Protein 6B8S (pdb70)

Structure (mmCIF, N/CA/C/O backbone):
data_6B8S
#
_entry.id   6B8S
#
_cell.length_a   49.440
_cell.length_b   69.080
_cell.length_c   100.100
_cell.angle_alpha   90.000
_cell.angle_beta   98.060
_cell.angle_gamma   90.000
#
_symmetry.space_group_name_H-M   'P 1 21 1'
#
loop_
_entity.id
_entity.type
_entity.pdbx_description
1 polymer 'Dihydroorotate dehydrogenase (quinone)'
2 non-polymer 'FLAVIN MONONUCLEOTIDE'
3 non-polymer 'TRIETHYLENE GLYCOL'
4 water water
#
loop_
_atom_site.group_PDB
_atom_site.id
_atom_site.type_symbol
_atom_site.label_atom_id
_atom_site.label_alt_id
_atom_site.label_comp_id
_atom_site.label_asym_id
_atom_site.label_entity_id
_atom_site.label_seq_id
_atom_site.pdbx_PDB_ins_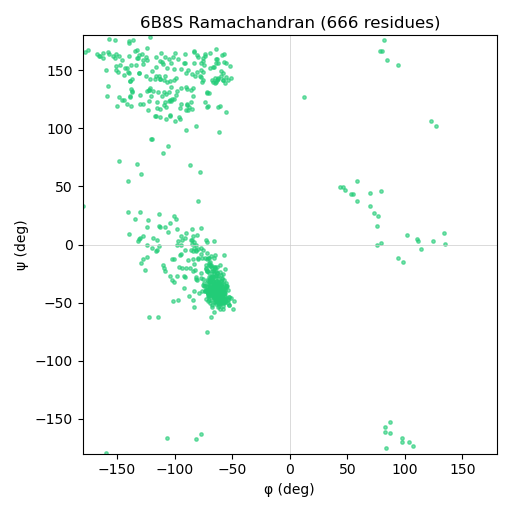code
_atom_site.Cartn_x
_atom_site.Cartn_y
_atom_site.Cartn_z
_atom_site.occupancy
_atom_site.B_iso_or_equiv
_atom_site.auth_seq_id
_atom_site.auth_comp_id
_atom_site.auth_asym_id
_atom_site.auth_atom_id
_atom_site.pdbx_PDB_model_num
ATOM 1 N N . LEU A 1 10 ? 0.701 -13.455 33.309 1.00 73.18 2 LEU A N 1
ATOM 2 C CA . LEU A 1 10 ? 1.662 -12.366 33.208 1.00 67.69 2 LEU A CA 1
ATOM 3 C C . LEU A 1 10 ? 2.696 -12.634 32.113 1.00 59.60 2 LEU A C 1
ATOM 4 O O . LEU A 1 10 ? 3.263 -13.726 31.986 1.00 50.33 2 LEU A O 1
ATOM 9 N N . TYR A 1 11 ? 2.921 -11.611 31.306 1.00 50.56 3 TYR A N 1
ATOM 10 C CA . TYR A 1 11 ? 3.965 -11.702 30.298 1.00 53.84 3 TYR A CA 1
ATOM 11 C C . TYR A 1 11 ? 5.335 -12.071 30.868 1.00 53.73 3 TYR A C 1
ATOM 12 O O . TYR A 1 11 ? 6.056 -12.823 30.193 1.00 47.32 3 TYR A O 1
ATOM 21 N N . PRO A 1 12 ? 5.748 -11.627 32.069 1.00 58.13 4 PRO A N 1
ATOM 22 C CA . PRO A 1 12 ? 7.066 -12.048 32.567 1.00 57.51 4 PRO A CA 1
ATOM 23 C C . PRO A 1 12 ? 7.247 -13.549 32.610 1.00 53.59 4 PRO A C 1
ATOM 24 O O . PRO A 1 12 ? 8.364 -14.028 32.389 1.00 56.90 4 PRO A O 1
ATOM 28 N N . LEU A 1 13 ? 6.182 -14.309 32.880 1.00 53.82 5 LEU A N 1
ATOM 29 C CA . LEU A 1 13 ? 6.289 -15.765 32.864 1.00 46.69 5 LEU A CA 1
ATOM 30 C C . LEU A 1 13 ? 6.389 -16.287 31.443 1.00 40.38 5 LEU A C 1
ATOM 31 O O . LEU A 1 13 ? 7.107 -17.257 31.179 1.00 49.62 5 LEU A O 1
ATOM 33 N N . VAL A 1 14 ? 5.685 -15.651 30.513 1.00 39.40 6 VAL A N 1
ATOM 34 C CA . VAL A 1 14 ? 5.793 -16.034 29.111 1.00 40.48 6 VAL A CA 1
ATOM 35 C C . VAL A 1 14 ? 7.196 -15.738 28.593 1.00 40.78 6 VAL A C 1
ATOM 36 O O . VAL A 1 14 ? 7.788 -16.552 27.870 1.00 40.73 6 VAL A O 1
ATOM 40 N N . LYS A 1 15 ? 7.755 -14.584 28.974 1.00 37.65 7 LYS A N 1
ATOM 41 C CA . LYS A 1 15 ? 9.119 -14.240 28.564 1.00 44.90 7 LYS A CA 1
ATOM 42 C C . LYS A 1 15 ? 10.137 -15.217 29.134 1.00 40.81 7 LYS A C 1
ATOM 43 O O . LYS A 1 15 ? 11.088 -15.597 28.446 1.00 50.54 7 LYS A O 1
ATOM 49 N N . LYS A 1 16 ? 9.970 -15.622 30.394 1.00 41.04 8 LYS A N 1
ATOM 50 C CA . LYS A 1 16 ? 10.944 -16.546 30.970 1.00 43.23 8 LYS A CA 1
ATOM 51 C C . LYS A 1 16 ? 10.942 -17.870 30.221 1.00 45.80 8 LYS A C 1
ATOM 52 O O . LYS A 1 16 ? 12.005 -18.435 29.941 1.00 42.15 8 LYS A O 1
ATOM 58 N N . TYR A 1 17 ? 9.756 -18.356 29.845 1.00 39.23 9 TYR A N 1
ATOM 59 C CA . TYR A 1 17 ? 9.679 -19.556 29.020 1.00 39.55 9 TYR A CA 1
ATOM 60 C C . TYR A 1 17 ? 10.278 -19.315 27.638 1.00 38.86 9 TYR A C 1
ATOM 61 O O . TYR A 1 17 ? 11.218 -20.003 27.220 1.00 44.95 9 TYR A O 1
ATOM 70 N N . LEU A 1 18 ? 9.746 -18.332 26.917 1.00 36.80 10 LEU A N 1
ATOM 71 C CA . LEU A 1 18 ? 10.214 -18.057 25.560 1.00 43.18 10 LEU A CA 1
ATOM 72 C C . LEU A 1 18 ? 11.720 -17.786 25.512 1.00 43.47 10 LEU A C 1
ATOM 73 O O . LEU A 1 18 ? 12.424 -18.315 24.641 1.00 44.18 10 LEU A O 1
ATOM 78 N N . PHE A 1 19 ? 12.236 -16.976 26.443 1.00 41.34 11 PHE A N 1
ATOM 79 C CA . PHE A 1 19 ? 13.657 -16.630 26.406 1.00 46.36 11 PHE A CA 1
ATOM 80 C C . PHE A 1 19 ? 14.557 -17.815 26.731 1.00 47.01 11 PHE A C 1
ATOM 81 O O . PHE A 1 19 ? 15.761 -17.745 26.465 1.00 51.72 11 PHE A O 1
ATOM 89 N N . SER A 1 20 ? 14.017 -18.896 27.300 1.00 46.73 12 SER A N 1
ATOM 90 C CA . SER A 1 20 ? 14.827 -20.094 27.486 1.00 50.09 12 SER A CA 1
ATOM 91 C C . SER A 1 20 ? 14.939 -20.915 26.203 1.00 53.49 12 SER A C 1
ATOM 92 O O . SER A 1 20 ? 15.782 -21.820 26.126 1.00 49.95 12 SER A O 1
ATOM 95 N N . LEU A 1 21 ? 14.136 -20.589 25.191 1.00 43.55 13 LEU A N 1
ATOM 96 C CA . LEU A 1 21 ? 14.117 -21.268 23.906 1.00 49.33 13 LEU A CA 1
ATOM 97 C C . LEU A 1 21 ? 14.969 -20.510 22.900 1.00 43.66 13 LEU A C 1
ATOM 98 O O . LEU A 1 21 ? 15.245 -19.324 23.062 1.00 47.09 13 LEU A O 1
ATOM 103 N N . ASP A 1 22 ? 15.370 -21.211 21.844 1.00 47.66 14 ASP A N 1
ATOM 104 C CA . ASP A 1 22 ? 15.930 -20.546 20.674 1.00 44.60 14 ASP A CA 1
ATOM 105 C C . ASP A 1 22 ? 14.963 -19.470 20.180 1.00 47.76 14 ASP A C 1
ATOM 106 O O . ASP A 1 22 ? 13.745 -19.665 20.191 1.00 46.83 14 ASP A O 1
ATOM 111 N N . ALA A 1 23 ? 15.510 -18.327 19.741 1.00 43.53 15 ALA A N 1
ATOM 112 C CA . ALA A 1 23 ? 14.670 -17.149 19.531 1.00 41.71 15 ALA A CA 1
ATOM 113 C C . ALA A 1 23 ? 13.703 -17.341 18.371 1.00 46.33 15 ALA A C 1
ATOM 114 O O . ALA A 1 23 ? 12.551 -16.879 18.431 1.00 44.98 15 ALA A O 1
ATOM 116 N N . GLU A 1 24 ? 14.139 -18.026 17.314 1.00 48.33 16 GLU A N 1
ATOM 117 C CA . GLU A 1 24 ? 13.240 -18.253 16.187 1.00 54.07 16 GLU A CA 1
ATOM 118 C C . GLU A 1 24 ? 12.178 -19.298 16.529 1.00 51.15 16 GLU A C 1
ATOM 119 O O . GLU A 1 24 ? 11.012 -19.147 16.145 1.00 50.04 16 GLU A O 1
ATOM 125 N N . ASP A 1 25 ? 12.570 -20.362 17.243 1.00 48.06 17 ASP A N 1
ATOM 126 C CA . ASP A 1 25 ? 11.610 -21.324 17.786 1.00 45.44 17 ASP A CA 1
ATOM 127 C C . ASP A 1 25 ? 10.523 -20.633 18.603 1.00 49.13 17 ASP A C 1
ATOM 128 O O . ASP A 1 25 ? 9.335 -20.963 18.486 1.00 51.05 17 ASP A O 1
ATOM 133 N N . ALA A 1 26 ? 10.927 -19.697 19.472 1.00 45.70 18 ALA A N 1
ATOM 134 C CA . ALA A 1 26 ? 9.955 -18.950 20.270 1.00 46.25 18 ALA A CA 1
ATOM 135 C C . ALA A 1 26 ? 9.018 -18.150 19.381 1.00 42.25 18 ALA A C 1
ATOM 136 O O . ALA A 1 26 ? 7.802 -18.137 19.605 1.00 46.30 18 ALA A O 1
ATOM 138 N N . HIS A 1 27 ? 9.575 -17.472 18.365 1.00 43.06 19 HIS A N 1
ATOM 139 C CA . HIS A 1 27 ? 8.773 -16.680 17.435 1.00 37.65 19 HIS A CA 1
ATOM 140 C C . HIS A 1 27 ? 7.752 -17.545 16.711 1.00 43.11 19 HIS A C 1
ATOM 141 O O . HIS A 1 27 ? 6.615 -17.116 16.490 1.00 42.53 19 HIS A O 1
ATOM 148 N N . GLU A 1 28 ? 8.144 -18.763 16.323 1.00 41.97 20 GLU A N 1
ATOM 149 C CA . GLU A 1 28 ? 7.219 -19.643 15.614 1.00 47.65 20 GLU A CA 1
ATOM 150 C C . GLU A 1 28 ? 6.116 -20.159 16.535 1.00 48.86 20 GLU A C 1
ATOM 151 O O . GLU A 1 28 ? 4.982 -20.360 16.088 1.00 50.67 20 GLU A O 1
ATOM 153 N N . LYS A 1 29 ? 6.423 -20.382 17.816 1.00 45.65 21 LYS A N 1
ATOM 154 C CA . LYS A 1 29 ? 5.369 -20.742 18.752 1.00 45.76 21 LYS A CA 1
ATOM 155 C C . LYS A 1 29 ? 4.395 -19.586 18.928 1.00 41.34 21 LYS A C 1
ATOM 156 O O . LYS A 1 29 ? 3.195 -19.806 19.114 1.00 41.35 21 LYS A O 1
ATOM 162 N N . VAL A 1 30 ? 4.890 -18.352 18.860 1.00 36.63 22 VAL A N 1
ATOM 163 C CA . VAL A 1 30 ? 4.007 -17.202 18.991 1.00 41.07 22 VAL A CA 1
ATOM 164 C C . VAL A 1 30 ? 3.179 -17.019 17.721 1.00 38.50 22 VAL A C 1
ATOM 165 O O . VAL A 1 30 ? 1.981 -16.722 17.779 1.00 42.44 22 VAL A O 1
ATOM 169 N N . CYS A 1 31 ? 3.792 -17.227 16.564 1.00 39.10 23 CYS A N 1
ATOM 170 C CA . CYS A 1 31 ? 3.058 -17.103 15.311 1.00 42.75 23 CYS A CA 1
ATOM 171 C C . CYS A 1 31 ? 1.938 -18.129 15.237 1.00 41.11 23 CYS A C 1
ATOM 172 O O . CYS A 1 31 ? 0.832 -17.817 14.782 1.00 49.31 23 CYS A O 1
ATOM 175 N N . LYS A 1 32 ? 2.211 -19.355 15.685 1.00 43.18 24 LYS A N 1
ATOM 176 C CA . LYS A 1 32 ? 1.203 -20.408 15.676 1.00 47.63 24 LYS A CA 1
ATOM 177 C C . LYS A 1 32 ? -0.012 -20.001 16.504 1.00 46.58 24 LYS A C 1
ATOM 178 O O . LYS A 1 32 ? -1.156 -20.149 16.059 1.00 51.69 24 LYS A O 1
ATOM 184 N N . ILE A 1 33 ? 0.219 -19.454 17.701 1.00 44.90 25 ILE A N 1
ATOM 185 C CA . ILE A 1 33 ? -0.888 -18.993 18.538 1.00 50.11 25 ILE A CA 1
ATOM 186 C C . ILE A 1 33 ? -1.602 -17.804 17.901 1.00 50.95 25 ILE A C 1
ATOM 187 O O . ILE A 1 33 ? -2.836 -17.699 17.964 1.00 47.09 25 ILE A O 1
ATOM 192 N N . LEU A 1 34 ? -0.845 -16.891 17.279 1.00 46.30 26 LEU A N 1
ATOM 193 C CA . LEU A 1 34 ? -1.474 -15.735 16.646 1.00 41.97 26 LEU A CA 1
ATOM 194 C C . LEU A 1 34 ? -2.307 -16.152 15.442 1.00 39.95 26 LEU A C 1
ATOM 195 O O . LEU A 1 34 ? -3.393 -15.607 15.222 1.00 42.91 26 LEU A O 1
ATOM 200 N N . ARG A 1 35 ? -1.818 -17.106 14.643 1.00 37.83 27 ARG A N 1
ATOM 201 C CA . ARG A 1 35 ? -2.622 -17.599 13.531 1.00 41.42 27 ARG A CA 1
ATOM 202 C C . ARG A 1 35 ? -3.902 -18.261 14.037 1.00 41.71 27 ARG A C 1
ATOM 203 O O . ARG A 1 35 ? -4.976 -18.076 13.460 1.00 41.71 27 ARG A O 1
ATOM 211 N N . THR A 1 36 ? -3.810 -19.015 15.132 1.00 42.19 28 THR A N 1
ATOM 212 C CA . THR A 1 36 ? -4.993 -19.672 15.656 1.00 48.51 28 THR A CA 1
ATOM 213 C C . THR A 1 36 ? -5.996 -18.651 16.169 1.00 51.14 28 THR A C 1
ATOM 214 O O . THR A 1 36 ? -7.193 -18.763 15.884 1.00 61.03 28 THR A O 1
ATOM 218 N N . LEU A 1 37 ? -5.527 -17.629 16.898 1.00 43.81 29 LEU A N 1
ATOM 219 C CA . LEU A 1 37 ? -6.438 -16.600 17.397 1.00 43.18 29 LEU A CA 1
ATOM 220 C C . LEU A 1 37 ? -7.082 -15.822 16.256 1.00 49.62 29 LEU A C 1
ATOM 221 O O . LEU A 1 37 ? -8.222 -15.360 16.387 1.00 50.12 29 LEU A O 1
ATOM 226 N N . SER A 1 38 ? -6.367 -15.660 15.135 1.00 45.51 30 SER A N 1
ATOM 227 C CA . SER A 1 38 ? -6.917 -14.927 14.005 1.00 50.93 30 SER A CA 1
ATOM 228 C C . SER A 1 38 ? -8.136 -15.621 13.403 1.00 58.10 30 SER A C 1
ATOM 229 O O . SER A 1 38 ? -8.947 -14.958 12.750 1.00 57.12 30 SER A O 1
ATOM 232 N N . LYS A 1 39 ? -8.282 -16.937 13.597 1.00 54.27 31 LYS A N 1
ATOM 233 C CA . LYS A 1 39 ? -9.465 -17.624 13.090 1.00 59.19 31 LYS A CA 1
ATOM 234 C C . LYS A 1 39 ? -10.741 -17.153 13.783 1.00 63.72 31 LYS A C 1
ATOM 235 O O . LYS A 1 39 ? -11.821 -17.265 13.199 1.00 65.29 31 LYS A O 1
ATOM 241 N N . SER A 1 40 ? -10.639 -16.601 14.999 1.00 59.00 32 SER A N 1
ATOM 242 C CA . SER A 1 40 ? -11.795 -16.227 15.811 1.00 52.51 32 SER A CA 1
ATOM 243 C C . SER A 1 40 ? -11.878 -14.711 15.973 1.00 55.99 32 SER A C 1
ATOM 244 O O . SER A 1 40 ? -11.078 -14.112 16.701 1.00 56.48 32 SER A O 1
ATOM 247 N N . SER A 1 41 ? -12.873 -14.098 15.324 1.00 55.93 33 SER A N 1
ATOM 248 C CA . SER A 1 41 ? -13.086 -12.661 15.467 1.00 55.42 33 SER A CA 1
ATOM 249 C C . SER A 1 41 ? -13.552 -12.298 16.865 1.00 50.93 33 SER A C 1
ATOM 250 O O . SER A 1 41 ? -13.309 -11.180 17.329 1.00 59.04 33 SER A O 1
ATOM 253 N N . PHE A 1 42 ? -14.232 -13.213 17.545 1.00 48.42 34 PHE A N 1
ATOM 254 C CA . PHE A 1 42 ? -14.626 -12.945 18.918 1.00 50.30 34 PHE A CA 1
ATOM 255 C C . PHE A 1 42 ? -13.409 -12.841 19.829 1.00 54.14 34 PHE A C 1
ATOM 256 O O . PHE A 1 42 ? -13.294 -11.902 20.626 1.00 55.76 34 PHE A O 1
ATOM 264 N N . LEU A 1 43 ? -12.509 -13.824 19.751 1.00 53.75 35 LEU A N 1
ATOM 265 C CA . LEU A 1 43 ? -11.318 -13.795 20.593 1.00 50.86 35 LEU A CA 1
ATOM 266 C C . LEU A 1 43 ? -10.444 -12.599 20.266 1.00 46.81 35 LEU A C 1
ATOM 267 O O . LEU A 1 43 ? -9.817 -12.027 21.162 1.00 52.60 35 LEU A O 1
ATOM 272 N N . CYS A 1 44 ? -10.422 -12.180 19.004 1.00 47.19 36 CYS A N 1
ATOM 273 C CA . CYS A 1 44 ? -9.687 -10.970 18.657 1.00 50.25 36 CYS A CA 1
ATOM 274 C C . CYS A 1 44 ? -10.362 -9.740 19.239 1.00 48.45 36 CYS A C 1
ATOM 275 O O . CYS A 1 44 ? -9.686 -8.844 19.755 1.00 44.81 36 CYS A O 1
ATOM 278 N N . SER A 1 45 ? -11.698 -9.684 19.194 1.00 48.20 37 SER A N 1
ATOM 279 C CA . SER A 1 45 ? -12.376 -8.558 19.824 1.00 51.51 37 SER A CA 1
ATOM 280 C C . SER A 1 45 ? -12.204 -8.600 21.332 1.00 55.71 37 SER A C 1
ATOM 281 O O . SER A 1 45 ? -12.218 -7.557 21.993 1.00 61.47 37 SER A O 1
ATOM 284 N N . LEU A 1 46 ? -12.029 -9.794 21.886 1.00 57.51 38 LEU A N 1
ATOM 285 C CA . LEU A 1 46 ? -11.759 -9.921 23.308 1.00 53.93 38 LEU A CA 1
ATOM 286 C C . LEU A 1 46 ? -10.364 -9.412 23.642 1.00 57.88 38 LEU A C 1
ATOM 287 O O . LEU A 1 46 ? -10.166 -8.705 24.640 1.00 60.95 38 LEU A O 1
ATOM 292 N N . ILE A 1 47 ? -9.381 -9.791 22.833 1.00 50.20 39 ILE A N 1
ATOM 293 C CA . ILE A 1 47 ? -8.019 -9.320 23.044 1.00 47.70 39 ILE A CA 1
ATOM 294 C C . ILE A 1 47 ? -7.981 -7.804 22.982 1.00 46.17 39 ILE A C 1
ATOM 295 O O . ILE A 1 47 ? -7.343 -7.151 23.814 1.00 50.44 39 ILE A O 1
ATOM 300 N N . HIS A 1 48 ? -8.723 -7.223 22.036 1.00 46.85 40 HIS A N 1
ATOM 301 C CA . HIS A 1 48 ? -8.695 -5.783 21.839 1.00 50.30 40 HIS A CA 1
ATOM 302 C C . HIS A 1 48 ? -9.301 -5.039 23.010 1.00 58.45 40 HIS A C 1
ATOM 303 O O . HIS A 1 48 ? -8.874 -3.919 23.300 1.00 61.70 40 HIS A O 1
ATOM 310 N N . SER A 1 49 ? -10.280 -5.637 23.695 1.00 62.88 41 SER A N 1
ATOM 311 C CA . SER A 1 49 ? -10.884 -4.976 24.844 1.00 67.53 41 SER A CA 1
ATOM 312 C C . SER A 1 49 ? -9.946 -4.932 26.044 1.00 62.49 41 SER A C 1
ATOM 313 O O . SER A 1 49 ? -10.116 -4.079 26.918 1.00 66.17 41 SER A O 1
ATOM 316 N N . GLN A 1 50 ? -8.970 -5.828 26.117 1.00 61.23 42 GLN A N 1
ATOM 317 C CA . GLN A 1 50 ? -8.017 -5.754 27.215 1.00 63.51 42 GLN A CA 1
ATOM 318 C C . GLN A 1 50 ? -6.795 -4.915 26.855 1.00 61.45 42 GLN A C 1
ATOM 319 O O . GLN A 1 50 ? -6.285 -4.171 27.701 1.00 63.25 42 GLN A O 1
ATOM 321 N N . TRP A 1 51 ? -6.325 -4.998 25.608 1.00 50.09 43 TRP A N 1
ATOM 322 C CA . TRP A 1 51 ? -5.058 -4.392 25.232 1.00 47.74 43 TRP A CA 1
ATOM 323 C C . TRP A 1 51 ? -5.180 -3.273 24.205 1.00 49.68 43 TRP A C 1
ATOM 324 O O . TRP A 1 51 ? -4.165 -2.632 23.896 1.00 47.41 43 TRP A O 1
ATOM 335 N N . GLY A 1 52 ? -6.373 -3.022 23.663 1.00 47.99 44 GLY A N 1
ATOM 336 C CA . GLY A 1 52 ? -6.541 -1.911 22.747 1.00 49.18 44 GLY A CA 1
ATOM 337 C C . GLY A 1 52 ? -6.567 -0.569 23.460 1.00 51.32 44 GLY A C 1
ATOM 338 O O . GLY A 1 52 ? -6.833 -0.464 24.652 1.00 55.27 44 GLY A O 1
ATOM 339 N N . TYR A 1 53 ? -6.262 0.483 22.711 1.00 55.82 45 TYR A N 1
ATOM 340 C CA . TYR A 1 53 ? -6.376 1.839 23.233 1.00 53.90 45 TYR A CA 1
ATOM 341 C C . TYR A 1 53 ? -6.695 2.775 22.079 1.00 57.54 45 TYR A C 1
ATOM 342 O O . TYR A 1 53 ? -5.921 2.870 21.118 1.00 49.36 45 TYR A O 1
ATOM 351 N N . LYS A 1 54 ? -7.843 3.441 22.170 1.00 60.88 46 LYS A N 1
ATOM 352 C CA . LYS A 1 54 ? -8.301 4.394 21.167 1.00 57.56 46 LYS A CA 1
ATOM 353 C C . LYS A 1 54 ? -8.335 5.796 21.768 1.00 58.70 46 LYS A C 1
ATOM 354 O O . LYS A 1 54 ? -8.869 5.996 22.866 1.00 55.88 46 LYS A O 1
ATOM 356 N N . ASN A 1 55 ? -7.763 6.765 21.050 1.00 56.54 47 ASN A N 1
ATOM 357 C CA . ASN A 1 55 ? -7.947 8.155 21.447 1.00 65.30 47 ASN A CA 1
ATOM 358 C C . ASN A 1 55 ? -7.937 9.072 20.227 1.00 69.29 47 ASN A C 1
ATOM 359 O O . ASN A 1 55 ? -6.983 9.022 19.437 1.00 52.72 47 ASN A O 1
ATOM 364 N N . PRO A 1 56 ? -8.959 9.915 20.049 1.00 74.80 48 PRO A N 1
ATOM 365 C CA . PRO A 1 56 ? -8.998 10.771 18.848 1.00 75.90 48 PRO A CA 1
ATOM 366 C C . PRO A 1 56 ? -7.811 11.715 18.723 1.00 72.00 48 PRO A C 1
ATOM 367 O O . PRO A 1 56 ? -7.552 12.219 17.625 1.00 67.94 48 PRO A O 1
ATOM 371 N N . LYS A 1 57 ? -7.067 11.957 19.802 1.00 74.98 49 LYS A N 1
ATOM 372 C CA . LYS A 1 57 ? -5.870 12.782 19.699 1.00 77.63 49 LYS A CA 1
ATOM 373 C C . LYS A 1 57 ? -4.753 12.085 18.933 1.00 63.05 49 LYS A C 1
ATOM 374 O O . LYS A 1 57 ? -3.825 12.757 18.469 1.00 61.43 49 LYS A O 1
ATOM 376 N N . LEU A 1 58 ? -4.828 10.762 18.783 1.00 58.25 50 LEU A N 1
ATOM 377 C CA . LEU A 1 58 ? -3.829 9.972 18.073 1.00 56.76 50 LEU A CA 1
ATOM 378 C C . LEU A 1 58 ? -4.193 9.722 16.617 1.00 56.69 50 LEU A C 1
ATOM 379 O O . LEU A 1 58 ? -3.362 9.186 15.869 1.00 50.95 50 LEU A O 1
ATOM 384 N N . GLU A 1 59 ? -5.411 10.074 16.209 1.00 55.77 51 GLU A N 1
ATOM 385 C CA . GLU A 1 59 ? -5.875 9.791 14.859 1.00 56.81 51 GLU A CA 1
ATOM 386 C C . GLU A 1 59 ? -5.237 10.746 13.862 1.00 53.41 51 GLU A C 1
ATOM 387 O O . GLU A 1 59 ? -5.078 11.938 14.132 1.00 54.99 51 GLU A O 1
ATOM 393 N N . ASN A 1 60 ? -4.888 10.221 12.694 1.00 55.83 52 ASN A N 1
ATOM 394 C CA . ASN A 1 60 ? -4.432 11.075 11.609 1.00 60.15 52 ASN A CA 1
ATOM 395 C C . ASN A 1 60 ? -4.863 10.472 10.276 1.00 58.72 52 ASN A C 1
ATOM 396 O O . ASN A 1 60 ? -5.068 9.267 10.157 1.00 58.20 52 ASN A O 1
ATOM 401 N N . GLU A 1 61 ? -5.008 11.326 9.273 1.00 61.65 53 GLU A N 1
ATOM 402 C CA . GLU A 1 61 ? -5.258 10.882 7.907 1.00 61.31 53 GLU A CA 1
ATOM 403 C C . GLU A 1 61 ? -4.034 11.241 7.076 1.00 57.19 53 GLU A C 1
ATOM 404 O O . GLU A 1 61 ? -3.713 12.422 6.924 1.00 51.54 53 GLU A O 1
ATOM 406 N N . ILE A 1 62 ? -3.356 10.226 6.544 1.00 54.05 54 ILE A N 1
ATOM 407 C CA . ILE A 1 62 ? -2.084 10.404 5.855 1.00 57.17 54 ILE A CA 1
ATOM 408 C C . ILE A 1 62 ? -2.159 9.699 4.508 1.00 56.04 54 ILE A C 1
ATOM 409 O O . ILE A 1 62 ? -2.528 8.521 4.442 1.00 50.98 54 ILE A O 1
ATOM 414 N N . LEU A 1 63 ? -1.814 10.418 3.440 1.00 56.69 55 LEU A N 1
ATOM 415 C CA . LEU A 1 63 ? -1.821 9.859 2.089 1.00 60.30 55 LEU A CA 1
ATOM 416 C C . LEU A 1 63 ? -3.124 9.106 1.811 1.00 58.97 55 LEU A C 1
ATOM 417 O O . LEU A 1 63 ? -3.131 7.970 1.334 1.00 53.55 55 LEU A O 1
ATOM 422 N N . GLY A 1 64 ? -4.238 9.746 2.150 1.00 57.66 56 GLY A N 1
ATOM 423 C CA . GLY A 1 64 ? -5.545 9.168 1.937 1.00 54.87 56 GLY A CA 1
ATOM 424 C C . GLY A 1 64 ? -5.949 8.087 2.912 1.00 54.14 56 GLY A C 1
ATOM 425 O O . GLY A 1 64 ? -7.060 7.560 2.788 1.00 60.58 56 GLY A O 1
ATOM 426 N N . LEU A 1 65 ? -5.101 7.739 3.878 1.00 49.89 57 LEU A N 1
ATOM 427 C CA . LEU A 1 65 ? -5.340 6.605 4.769 1.00 51.86 57 LEU A CA 1
ATOM 428 C C . LEU A 1 65 ? -5.563 7.065 6.205 1.00 52.40 57 LEU A C 1
ATOM 429 O O . LEU A 1 65 ? -4.914 8.006 6.670 1.00 51.96 57 LEU A O 1
ATOM 434 N N . ASN A 1 66 ? -6.450 6.356 6.917 1.00 50.17 58 ASN A N 1
ATOM 435 C CA . ASN A 1 66 ? -6.841 6.682 8.286 1.00 51.62 58 ASN A CA 1
ATOM 436 C C . ASN A 1 66 ? -6.027 5.854 9.274 1.00 52.95 58 ASN A C 1
ATOM 437 O O . ASN A 1 66 ? -6.238 4.640 9.399 1.00 52.77 58 ASN A O 1
ATOM 442 N N . PHE A 1 67 ? -5.124 6.514 10.001 1.00 49.28 59 PHE A N 1
ATOM 443 C CA . PHE A 1 67 ? -4.339 5.839 11.025 1.00 48.62 59 PHE A CA 1
ATOM 444 C C . PHE A 1 67 ? -4.888 6.205 12.393 1.00 42.76 59 PHE A C 1
ATOM 445 O O . PHE A 1 67 ? -4.757 7.365 12.804 1.00 46.03 59 PHE A O 1
ATOM 453 N N . PRO A 1 68 ? -5.516 5.275 13.125 1.00 47.49 60 PRO A N 1
ATOM 454 C CA . PRO A 1 68 ? -6.135 5.652 14.413 1.00 43.35 60 PRO A CA 1
ATOM 455 C C . PRO A 1 68 ? -5.123 5.958 15.506 1.00 43.07 60 PRO A C 1
ATOM 456 O O . PRO A 1 68 ? -5.461 6.679 16.458 1.00 46.93 60 PRO A O 1
ATOM 460 N N . ASN A 1 69 ? -3.902 5.447 15.397 1.00 43.39 61 ASN A N 1
ATOM 461 C CA . ASN A 1 69 ? -2.788 5.886 16.223 1.00 44.47 61 ASN A CA 1
ATOM 462 C C . ASN A 1 69 ? -1.527 5.755 15.383 1.00 41.88 61 ASN A C 1
ATOM 463 O O . ASN A 1 69 ? -1.541 5.086 14.346 1.00 43.34 61 ASN A O 1
ATOM 468 N N . PRO A 1 70 ? -0.437 6.423 15.764 1.00 42.24 62 PRO A N 1
ATOM 469 C CA . PRO A 1 70 ? 0.741 6.448 14.886 1.00 41.16 62 PRO A CA 1
ATOM 470 C C . PRO A 1 70 ? 1.679 5.268 15.050 1.00 45.63 62 PRO A C 1
ATOM 471 O O . PRO A 1 70 ? 2.714 5.229 14.371 1.00 43.04 62 PRO A O 1
ATOM 475 N N . LEU A 1 71 ? 1.325 4.297 15.890 1.00 35.44 63 LEU A N 1
ATOM 476 C CA . LEU A 1 71 ? 2.240 3.256 16.331 1.00 34.94 63 LEU A CA 1
ATOM 477 C C . LEU A 1 71 ? 2.001 1.979 15.519 1.00 35.90 63 LEU A C 1
ATOM 478 O O . LEU A 1 71 ? 1.005 1.282 15.726 1.00 40.30 63 LEU A O 1
ATOM 483 N N . GLY A 1 72 ? 2.918 1.666 14.603 1.00 37.71 64 GLY A N 1
ATOM 484 C CA . GLY A 1 72 ? 2.749 0.473 13.789 1.00 39.65 64 GLY A CA 1
ATOM 485 C C . GLY A 1 72 ? 3.699 -0.668 14.107 1.00 35.37 64 GLY A C 1
ATOM 486 O O . GLY A 1 72 ? 4.746 -0.463 14.730 1.00 32.90 64 GLY A O 1
ATOM 487 N N . LEU A 1 73 ? 3.345 -1.876 13.674 1.00 31.65 65 LEU A N 1
ATOM 488 C CA . LEU A 1 73 ? 4.236 -3.030 13.776 1.00 39.09 65 LEU A CA 1
ATOM 489 C C . LEU A 1 73 ? 5.152 -3.058 12.553 1.00 37.00 65 LEU A C 1
ATOM 490 O O . LEU A 1 73 ? 4.674 -3.093 11.415 1.00 33.67 65 LEU A O 1
ATOM 495 N N . ALA A 1 74 ? 6.461 -3.032 12.794 1.00 33.31 66 ALA A N 1
ATOM 496 C CA . ALA A 1 74 ? 7.454 -3.015 11.729 1.00 32.91 66 ALA A CA 1
ATOM 497 C C . ALA A 1 74 ? 7.383 -4.303 10.910 1.00 36.03 66 ALA A C 1
ATOM 498 O O . ALA A 1 74 ? 6.873 -5.335 11.358 1.00 30.51 66 ALA A O 1
ATOM 500 N N . ALA A 1 75 ? 7.918 -4.233 9.698 1.00 35.71 67 ALA A N 1
ATOM 501 C CA . ALA A 1 75 ? 8.040 -5.409 8.853 1.00 38.20 67 ALA A CA 1
ATOM 502 C C . ALA A 1 75 ? 8.948 -6.460 9.493 1.00 40.36 67 ALA A C 1
ATOM 503 O O . ALA A 1 75 ? 9.841 -6.159 10.303 1.00 35.77 67 ALA A O 1
ATOM 505 N N . GLY A 1 76 ? 8.730 -7.707 9.081 1.00 31.25 68 GLY A N 1
ATOM 506 C CA . GLY A 1 76 ? 9.494 -8.834 9.548 1.00 35.49 68 GLY A CA 1
ATOM 507 C C . GLY A 1 76 ? 8.836 -9.634 10.660 1.00 39.85 68 GLY A C 1
ATOM 508 O O . GLY A 1 76 ? 9.270 -10.761 10.927 1.00 38.90 68 GLY A O 1
ATOM 509 N N . PHE A 1 77 ? 7.815 -9.094 11.317 1.00 33.47 69 PHE A N 1
ATOM 510 C CA . PHE A 1 77 ? 7.150 -9.865 12.356 1.00 39.23 69 PHE A CA 1
ATOM 511 C C . PHE A 1 77 ? 6.089 -10.787 11.758 1.00 39.25 69 PHE A C 1
ATOM 512 O O . PHE A 1 77 ? 6.039 -11.976 12.081 1.00 36.67 69 PHE A O 1
ATOM 520 N N . ASP A 1 78 ? 5.244 -10.256 10.883 1.00 41.85 70 ASP A N 1
ATOM 521 C CA . ASP A 1 78 ? 4.287 -11.053 10.126 1.00 39.44 70 ASP A CA 1
ATOM 522 C C . ASP A 1 78 ? 4.729 -11.069 8.663 1.00 41.38 70 ASP A C 1
ATOM 523 O O . ASP A 1 78 ? 4.178 -10.361 7.818 1.00 44.66 70 ASP A O 1
ATOM 528 N N . LYS A 1 79 ? 5.724 -11.907 8.362 1.00 38.04 71 LYS A N 1
ATOM 529 C CA . LYS A 1 79 ? 6.263 -11.926 7.006 1.00 38.09 71 LYS A CA 1
ATOM 530 C C . LYS A 1 79 ? 5.236 -12.416 5.994 1.00 39.88 71 LYS A C 1
ATOM 531 O O . LYS A 1 79 ? 5.268 -11.998 4.836 1.00 43.41 71 LYS A O 1
ATOM 537 N N . ASN A 1 80 ? 4.287 -13.255 6.400 1.00 40.45 72 ASN A N 1
ATOM 538 C CA . ASN A 1 80 ? 3.438 -13.909 5.415 1.00 46.30 72 ASN A CA 1
ATOM 539 C C . ASN A 1 80 ? 1.985 -13.459 5.477 1.00 47.75 72 ASN A C 1
ATOM 540 O O . ASN A 1 80 ? 1.116 -14.121 4.903 1.00 50.30 72 ASN A O 1
ATOM 545 N N . ALA A 1 81 ? 1.706 -12.348 6.162 1.00 40.18 73 ALA A N 1
ATOM 546 C CA . ALA A 1 81 ? 0.366 -11.766 6.187 1.00 39.94 73 ALA A CA 1
ATOM 547 C C . ALA A 1 81 ? -0.676 -12.749 6.733 1.00 43.62 73 ALA A C 1
ATOM 548 O O . ALA A 1 81 ? -1.816 -12.799 6.265 1.00 46.33 73 ALA A O 1
ATOM 550 N N . SER A 1 82 ? -0.299 -13.548 7.732 1.00 42.44 74 SER A N 1
ATOM 551 C CA . SER A 1 82 ? -1.205 -14.593 8.205 1.00 44.31 74 SER A CA 1
ATOM 552 C C . SER A 1 82 ? -1.684 -14.411 9.636 1.00 39.72 74 SER A C 1
ATOM 553 O O . SER A 1 82 ? -2.375 -15.296 10.148 1.00 42.02 74 SER A O 1
ATOM 556 N N . MET A 1 83 ? -1.335 -13.314 10.312 1.00 40.57 75 MET A N 1
ATOM 557 C CA . MET A 1 83 ? -1.840 -13.122 11.669 1.00 41.04 75 MET A CA 1
ATOM 558 C C . MET A 1 83 ? -2.211 -11.670 11.908 1.00 37.96 75 MET A C 1
ATOM 559 O O . MET A 1 83 ? -2.194 -11.191 13.049 1.00 37.79 75 MET A O 1
ATOM 564 N N . LEU A 1 84 ? -2.577 -10.972 10.837 1.00 37.21 76 LEU A N 1
ATOM 565 C CA . LEU A 1 84 ? -2.829 -9.542 10.906 1.00 37.36 76 LEU A CA 1
ATOM 566 C C . LEU A 1 84 ? -3.985 -9.228 11.826 1.00 40.96 76 LEU A C 1
ATOM 567 O O . LEU A 1 84 ? -3.982 -8.189 12.494 1.00 44.50 76 LEU A O 1
ATOM 572 N N . ARG A 1 85 ? -4.994 -10.094 11.856 1.00 40.33 77 ARG A N 1
ATOM 573 C CA . ARG A 1 85 ? -6.173 -9.781 12.647 1.00 43.68 77 ARG A CA 1
ATOM 574 C C . ARG A 1 85 ? -5.856 -9.864 14.130 1.00 42.92 77 ARG A C 1
ATOM 575 O O . ARG A 1 85 ? -6.300 -9.020 14.916 1.00 44.92 77 ARG A O 1
ATOM 583 N N . ALA A 1 86 ? -5.070 -10.863 14.529 1.00 38.70 78 ALA A N 1
ATOM 584 C CA . ALA A 1 86 ? -4.701 -10.962 15.934 1.00 38.95 78 ALA A CA 1
ATOM 585 C C . ALA A 1 86 ? -3.783 -9.809 16.344 1.00 40.23 78 ALA A C 1
ATOM 586 O O . ALA A 1 86 ? -3.941 -9.236 17.431 1.00 41.35 78 ALA A O 1
ATOM 588 N N . LEU A 1 87 ? -2.852 -9.421 15.470 1.00 38.65 79 LEU A N 1
ATOM 589 C CA . LEU A 1 87 ? -1.914 -8.346 15.806 1.00 34.36 79 LEU A CA 1
ATOM 590 C C . LEU A 1 87 ? -2.619 -7.003 15.931 1.00 39.55 79 LEU A C 1
ATOM 591 O O . LEU A 1 87 ? -2.245 -6.184 16.781 1.00 41.31 79 LEU A O 1
ATOM 596 N N . ILE A 1 88 ? -3.632 -6.754 15.089 1.00 38.41 80 ILE A N 1
ATOM 597 C CA . ILE A 1 88 ? -4.396 -5.513 15.193 1.00 36.45 80 ILE A CA 1
ATOM 598 C C . ILE A 1 88 ? -5.090 -5.432 16.544 1.00 40.75 80 ILE A C 1
ATOM 599 O O . ILE A 1 88 ? -5.191 -4.361 17.150 1.00 44.22 80 ILE A O 1
ATOM 604 N N . ALA A 1 89 ? -5.556 -6.567 17.050 1.00 43.38 81 ALA A N 1
ATOM 605 C CA . ALA A 1 89 ? -6.226 -6.580 18.342 1.00 44.00 81 ALA A CA 1
ATOM 606 C C . ALA A 1 89 ? -5.304 -6.158 19.491 1.00 48.44 81 ALA A C 1
ATOM 607 O O . ALA A 1 89 ? -5.798 -5.765 20.554 1.00 47.93 81 ALA A O 1
ATOM 609 N N . PHE A 1 90 ? -3.982 -6.209 19.315 1.00 43.38 82 PHE A N 1
ATOM 610 C CA . PHE A 1 90 ? -3.133 -5.750 20.408 1.00 43.33 82 PHE A CA 1
ATOM 611 C C . PHE A 1 90 ? -2.894 -4.241 20.397 1.00 46.48 82 PHE A C 1
ATOM 612 O O . PHE A 1 90 ? -2.186 -3.751 21.280 1.00 52.48 82 PHE A O 1
ATOM 620 N N . GLY A 1 91 ? -3.457 -3.488 19.442 1.00 40.08 83 GLY A N 1
ATOM 621 C CA . GLY A 1 91 ? -3.526 -2.042 19.562 1.00 36.08 83 GLY A CA 1
ATOM 622 C C . GLY A 1 91 ? -2.722 -1.238 18.561 1.00 39.54 83 GLY A C 1
ATOM 623 O O . GLY A 1 91 ? -2.825 -0.002 18.568 1.00 48.82 83 GLY A O 1
ATOM 624 N N . PHE A 1 92 ? -1.952 -1.880 17.690 1.00 35.23 84 PHE A N 1
ATOM 625 C CA . PHE A 1 92 ? -1.185 -1.145 16.692 1.00 34.67 84 PHE A CA 1
ATOM 626 C C . PHE A 1 92 ? -2.103 -0.286 15.826 1.00 40.72 84 PHE A C 1
ATOM 627 O O . PHE A 1 92 ? -3.222 -0.682 15.502 1.00 38.35 84 PHE A O 1
ATOM 635 N N . GLY A 1 93 ? -1.630 0.918 15.483 1.00 39.48 85 GLY A N 1
ATOM 636 C CA . GLY A 1 93 ? -2.364 1.775 14.576 1.00 41.54 85 GLY A CA 1
ATOM 637 C C . GLY A 1 93 ? -2.375 1.275 13.150 1.00 41.40 85 GLY A C 1
ATOM 638 O O . GLY A 1 93 ? -3.208 1.722 12.357 1.00 40.91 85 GLY A O 1
ATOM 639 N N . TYR A 1 94 ? -1.483 0.342 12.818 1.00 35.46 86 TYR A N 1
ATOM 640 C CA . TYR A 1 94 ? -1.344 -0.225 11.483 1.00 36.72 86 TYR A CA 1
ATOM 641 C C . TYR A 1 94 ? -0.253 -1.287 11.529 1.00 36.40 86 TYR A C 1
ATOM 642 O O . TYR A 1 94 ? 0.527 -1.356 12.483 1.00 37.06 86 TYR A O 1
ATOM 651 N N . LEU A 1 95 ? -0.198 -2.105 10.476 1.00 34.98 87 LEU A N 1
ATOM 652 C CA . LEU A 1 95 ? 0.785 -3.180 10.371 1.00 36.23 87 LEU A CA 1
ATOM 653 C C . LEU A 1 95 ? 1.450 -3.122 9.009 1.00 37.77 87 LEU A C 1
ATOM 654 O O . LEU A 1 95 ? 0.841 -2.717 8.018 1.00 42.43 87 LEU A O 1
ATOM 659 N N . GLU A 1 96 ? 2.712 -3.514 8.967 1.00 33.68 88 GLU A N 1
ATOM 660 C CA . GLU A 1 96 ? 3.419 -3.709 7.708 1.00 33.96 88 GLU A CA 1
ATOM 661 C C . GLU A 1 96 ? 3.789 -5.185 7.628 1.00 41.19 88 GLU A C 1
ATOM 662 O O . GLU A 1 96 ? 4.639 -5.660 8.394 1.00 39.42 88 GLU A O 1
ATOM 668 N N . ALA A 1 97 ? 3.141 -5.906 6.715 1.00 40.43 89 ALA A N 1
ATOM 669 C CA . ALA A 1 97 ? 3.459 -7.308 6.485 1.00 40.65 89 ALA A CA 1
ATOM 670 C C . ALA A 1 97 ? 4.650 -7.423 5.537 1.00 38.65 89 ALA A C 1
ATOM 671 O O . ALA A 1 97 ? 5.054 -6.460 4.881 1.00 36.65 89 ALA A O 1
ATOM 673 N N . GLY A 1 98 ? 5.212 -8.618 5.465 1.00 43.26 90 GLY A N 1
ATOM 674 C CA . GLY A 1 98 ? 6.412 -8.860 4.686 1.00 41.95 90 GLY A CA 1
ATOM 675 C C . GLY A 1 98 ? 7.650 -8.823 5.561 1.00 34.93 90 GLY A C 1
ATOM 676 O O . GLY A 1 98 ? 7.573 -8.761 6.790 1.00 36.93 90 GLY A O 1
ATOM 677 N N . THR A 1 99 ? 8.814 -8.831 4.924 1.00 36.31 91 THR A N 1
ATOM 678 C CA . THR A 1 99 ? 9.010 -8.731 3.479 1.00 39.85 91 THR A CA 1
ATOM 679 C C . THR A 1 99 ? 8.558 -9.969 2.675 1.00 47.71 91 THR A C 1
ATOM 680 O O . THR A 1 99 ? 8.882 -11.115 3.013 1.00 45.04 91 THR A O 1
ATOM 684 N N . LEU A 1 100 ? 7.774 -9.712 1.631 1.00 46.60 92 LEU A N 1
ATOM 685 C CA . LEU A 1 100 ? 7.309 -10.739 0.709 1.00 42.96 92 LEU A CA 1
ATOM 686 C C . LEU A 1 100 ? 8.094 -10.645 -0.583 1.00 47.11 92 LEU A C 1
ATOM 687 O O . LEU A 1 100 ? 8.411 -9.542 -1.050 1.00 44.24 92 LEU A O 1
ATOM 692 N N . THR A 1 101 ? 8.421 -11.806 -1.142 1.00 47.41 93 THR A N 1
ATOM 693 C CA . THR A 1 101 ? 9.095 -11.921 -2.424 1.00 49.77 93 THR A CA 1
ATOM 694 C C . THR A 1 101 ? 8.179 -12.621 -3.411 1.00 53.40 93 THR A C 1
ATOM 695 O O . THR A 1 101 ? 7.215 -13.294 -3.029 1.00 56.83 93 THR A O 1
ATOM 699 N N . ASN A 1 102 ? 8.511 -12.451 -4.692 1.00 54.52 94 ASN A N 1
ATOM 700 C CA . ASN A 1 102 ? 7.712 -13.001 -5.781 1.00 52.84 94 ASN A CA 1
ATOM 701 C C . ASN A 1 102 ? 7.475 -14.496 -5.600 1.00 56.95 94 ASN A C 1
ATOM 702 O O . ASN A 1 102 ? 6.331 -14.962 -5.621 1.00 63.45 94 ASN A O 1
ATOM 707 N N . GLU A 1 103 ? 8.544 -15.259 -5.396 1.00 57.19 95 GLU A N 1
ATOM 708 C CA . GLU A 1 103 ? 8.461 -16.672 -5.056 1.00 55.39 95 GLU A CA 1
ATOM 709 C C . GLU A 1 103 ? 8.926 -16.906 -3.621 1.00 60.55 95 GLU A C 1
ATOM 710 O O . GLU A 1 103 ? 9.663 -16.106 -3.041 1.00 61.58 95 GLU A O 1
ATOM 716 N N . ALA A 1 104 ? 8.464 -18.020 -3.053 1.00 63.36 96 ALA A N 1
ATOM 717 C CA . ALA A 1 104 ? 8.882 -18.477 -1.731 1.00 56.77 96 ALA A CA 1
ATOM 718 C C . ALA A 1 104 ? 10.401 -18.543 -1.628 1.00 55.96 96 ALA A C 1
ATOM 719 O O . ALA A 1 104 ? 11.106 -18.754 -2.615 1.00 62.87 96 ALA A O 1
ATOM 721 N N . GLN A 1 105 ? 10.909 -18.403 -0.411 1.00 57.05 97 GLN A N 1
ATOM 722 C CA . GLN A 1 105 ? 12.347 -18.300 -0.220 1.00 61.11 97 GLN A CA 1
ATOM 723 C C . GLN A 1 105 ? 12.676 -18.699 1.210 1.00 52.62 97 GLN A C 1
ATOM 724 O O . GLN A 1 105 ? 11.993 -18.280 2.143 1.00 49.39 97 GLN A O 1
ATOM 730 N N . VAL A 1 106 ? 13.734 -19.488 1.377 1.00 54.99 98 VAL A N 1
ATOM 731 C CA . VAL A 1 106 ? 14.019 -20.048 2.692 1.00 51.80 98 VAL A CA 1
ATOM 732 C C . VAL A 1 106 ? 14.650 -19.014 3.615 1.00 51.87 98 VAL A C 1
ATOM 733 O O . VAL A 1 106 ? 14.457 -19.079 4.830 1.00 51.08 98 VAL A O 1
ATOM 737 N N . GLY A 1 107 ? 15.387 -18.035 3.072 1.00 58.29 99 GLY A N 1
ATOM 738 C CA . GLY A 1 107 ? 16.181 -17.135 3.893 1.00 50.77 99 GLY A CA 1
ATOM 739 C C . GLY A 1 107 ? 17.532 -17.747 4.238 1.00 53.86 99 GLY A C 1
ATOM 740 O O . GLY A 1 107 ? 17.893 -18.836 3.787 1.00 56.13 99 GLY A O 1
ATOM 741 N N . ASN A 1 108 ? 18.284 -17.038 5.073 1.00 55.14 100 ASN A N 1
ATOM 742 C CA . ASN A 1 108 ? 19.631 -17.494 5.400 1.00 58.28 100 ASN A CA 1
ATOM 743 C C . ASN A 1 108 ? 19.601 -18.703 6.337 1.00 60.85 100 ASN A C 1
ATOM 744 O O . ASN A 1 108 ? 18.585 -19.012 6.973 1.00 63.07 100 ASN A O 1
ATOM 749 N N . GLU A 1 109 ? 20.741 -19.388 6.414 1.00 57.15 101 GLU A N 1
ATOM 750 C CA . GLU A 1 109 ? 20.872 -20.561 7.271 1.00 58.03 101 GLU A CA 1
ATOM 751 C C . GLU A 1 109 ? 20.683 -20.196 8.739 1.00 63.72 101 GLU A C 1
ATOM 752 O O . GLU A 1 109 ? 21.122 -19.137 9.199 1.00 63.69 101 GLU A O 1
ATOM 754 N N . ARG A 1 110 ? 20.036 -21.084 9.473 1.00 60.26 102 ARG A N 1
ATOM 755 C CA . ARG A 1 110 ? 19.804 -20.914 10.896 1.00 60.73 102 ARG A CA 1
ATOM 756 C C . ARG A 1 110 ? 20.970 -21.494 11.694 1.00 62.98 102 ARG A C 1
ATOM 757 O O . ARG A 1 110 ? 21.632 -22.430 11.243 1.00 69.31 102 ARG A O 1
ATOM 765 N N . PRO A 1 111 ? 21.275 -20.960 12.888 1.00 63.32 103 PRO A N 1
ATOM 766 C CA . PRO A 1 111 ? 20.584 -19.874 13.593 1.00 51.32 103 PRO A CA 1
ATOM 767 C C . PRO A 1 111 ? 20.886 -18.476 13.030 1.00 51.43 103 PRO A C 1
ATOM 768 O O . PRO A 1 111 ? 22.032 -18.147 12.703 1.00 51.96 103 PRO A O 1
ATOM 772 N N . ARG A 1 112 ? 19.836 -17.654 12.965 1.00 45.77 104 ARG A N 1
ATOM 773 C CA . ARG A 1 112 ? 19.871 -16.356 12.303 1.00 49.50 104 ARG A CA 1
ATOM 774 C C . ARG A 1 112 ? 19.108 -15.301 13.098 1.00 50.32 104 ARG A C 1
ATOM 775 O O . ARG A 1 112 ? 18.882 -14.195 12.587 1.00 45.95 104 ARG A O 1
ATOM 783 N N . LEU A 1 113 ? 18.691 -15.617 14.319 1.00 43.38 105 LEU A N 1
ATOM 784 C CA . LEU A 1 113 ? 18.063 -14.654 15.206 1.00 40.72 105 LEU A CA 1
ATOM 785 C C . LEU A 1 113 ? 18.653 -14.871 16.588 1.00 42.19 105 LEU A C 1
ATOM 786 O O . LEU A 1 113 ? 18.779 -16.017 17.032 1.00 47.08 105 LEU A O 1
ATOM 791 N N . PHE A 1 114 ? 19.061 -13.785 17.239 1.00 40.42 106 PHE A N 1
ATOM 792 C CA . PHE A 1 114 ? 19.697 -13.868 18.546 1.00 40.99 106 PHE A CA 1
ATOM 793 C C . PHE A 1 114 ? 19.201 -12.718 19.409 1.00 43.45 106 PHE A C 1
ATOM 794 O O . PHE A 1 114 ? 18.899 -11.633 18.905 1.00 48.63 106 PHE A O 1
ATOM 802 N N . ARG A 1 115 ? 19.116 -12.955 20.713 1.00 41.88 107 ARG A N 1
ATOM 803 C CA . ARG A 1 115 ? 18.671 -11.931 21.647 1.00 43.59 107 ARG A CA 1
ATOM 804 C C . ARG A 1 115 ? 19.844 -11.447 22.478 1.00 39.06 107 ARG A C 1
ATOM 805 O O . ARG A 1 115 ? 20.713 -12.235 22.844 1.00 41.17 107 ARG A O 1
ATOM 813 N N . HIS A 1 116 ? 19.832 -10.160 22.808 1.00 38.83 108 HIS A N 1
ATOM 814 C CA . HIS A 1 116 ? 20.732 -9.562 23.789 1.00 43.22 108 HIS A CA 1
ATOM 815 C C . HIS A 1 116 ? 19.824 -8.975 24.868 1.00 46.59 108 HIS A C 1
ATOM 816 O O . HIS A 1 116 ? 19.410 -7.815 24.801 1.00 42.70 108 HIS A O 1
ATOM 823 N N . ILE A 1 117 ? 19.535 -9.802 25.872 1.00 49.57 109 ILE A N 1
ATOM 824 C CA . ILE A 1 117 ? 18.366 -9.594 26.722 1.00 47.55 109 ILE A CA 1
ATOM 825 C C . ILE A 1 117 ? 18.562 -8.388 27.628 1.00 47.13 109 ILE A C 1
ATOM 826 O O . ILE A 1 117 ? 17.667 -7.547 27.769 1.00 49.14 109 ILE A O 1
ATOM 831 N N . GLU A 1 118 ? 19.743 -8.274 28.235 1.00 51.41 110 GLU A N 1
ATOM 832 C CA . GLU A 1 118 ? 20.020 -7.146 29.118 1.00 56.05 110 GLU A CA 1
ATOM 833 C C . GLU A 1 118 ? 19.968 -5.825 28.360 1.00 54.85 110 GLU A C 1
ATOM 834 O O . GLU A 1 118 ? 19.500 -4.817 28.896 1.00 57.09 110 GLU A O 1
ATOM 836 N N . GLU A 1 119 ? 20.406 -5.816 27.103 1.00 57.54 111 GLU A N 1
ATOM 837 C CA . GLU A 1 119 ? 20.347 -4.620 26.270 1.00 43.79 111 GLU A CA 1
ATOM 838 C C . GLU A 1 119 ? 18.992 -4.417 25.603 1.00 46.98 111 GLU A C 1
ATOM 839 O O . GLU A 1 119 ? 18.840 -3.473 24.811 1.00 44.34 111 GLU A O 1
ATOM 845 N N . GLU A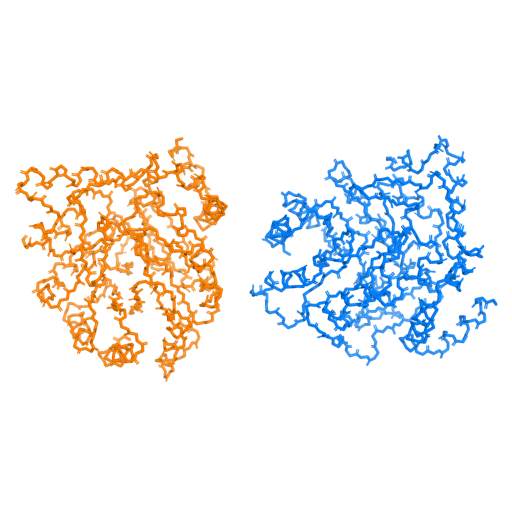 1 120 ? 18.021 -5.286 25.872 1.00 39.81 112 GLU A N 1
ATOM 846 C CA . GLU A 1 120 ? 16.719 -5.246 25.205 1.00 45.95 112 GLU A CA 1
ATOM 847 C C . GLU A 1 120 ? 16.889 -5.074 23.701 1.00 53.91 112 GLU A C 1
ATOM 848 O O . GLU A 1 120 ? 16.263 -4.216 23.063 1.00 48.71 112 GLU A O 1
ATOM 854 N N . SER A 1 121 ? 17.756 -5.910 23.133 1.00 36.05 113 SER A N 1
ATOM 855 C CA . SER A 1 121 ? 18.034 -5.856 21.716 1.00 35.06 113 SER A CA 1
ATOM 856 C C . SER A 1 121 ? 17.947 -7.245 21.096 1.00 34.29 113 SER A C 1
ATOM 857 O O . SER A 1 121 ? 17.948 -8.277 21.772 1.00 37.41 113 SER A O 1
ATOM 860 N N . LEU A 1 122 ? 17.837 -7.241 19.783 1.00 37.91 114 LEU A N 1
ATOM 861 C CA . LEU A 1 122 ? 17.891 -8.427 18.950 1.00 36.08 114 LEU A CA 1
ATOM 862 C C . LEU A 1 122 ? 18.983 -8.234 17.908 1.00 37.35 114 LEU A C 1
ATOM 863 O O . LEU A 1 122 ? 19.418 -7.115 17.620 1.00 41.78 114 LEU A O 1
ATOM 868 N N . GLN A 1 123 ? 19.417 -9.343 17.340 1.00 40.63 115 GLN A N 1
ATOM 869 C CA . GLN A 1 123 ? 20.368 -9.330 16.242 1.00 40.14 115 GLN A CA 1
ATOM 870 C C . GLN A 1 123 ? 19.894 -10.387 15.262 1.00 42.00 115 GLN A C 1
ATOM 871 O O . GLN A 1 123 ? 19.620 -11.524 15.668 1.00 43.48 115 GLN A O 1
ATOM 877 N N . ASN A 1 124 ? 19.750 -10.022 13.991 1.00 40.28 116 ASN A N 1
ATOM 878 C CA . ASN A 1 124 ? 19.240 -10.993 13.036 1.00 44.25 116 ASN A CA 1
ATOM 879 C C . ASN A 1 124 ? 19.904 -10.832 11.676 1.00 48.99 116 ASN A C 1
ATOM 880 O O . ASN A 1 124 ? 20.239 -9.724 11.250 1.00 44.22 116 ASN A O 1
ATOM 885 N N . ALA A 1 125 ? 20.080 -11.970 10.999 1.00 48.31 117 ALA A N 1
ATOM 886 C CA . ALA A 1 125 ? 20.365 -12.018 9.566 1.00 48.90 117 ALA A CA 1
ATOM 887 C C . ALA A 1 125 ? 19.389 -12.993 8.897 1.00 51.37 117 ALA A C 1
ATOM 888 O O . ALA A 1 125 ? 19.783 -13.994 8.303 1.00 57.56 117 ALA A O 1
ATOM 890 N N . MET A 1 126 ? 18.091 -12.689 8.998 1.00 55.98 118 MET A N 1
ATOM 891 C CA . MET A 1 126 ? 17.064 -13.623 8.533 1.00 55.59 118 MET A CA 1
ATOM 892 C C . MET A 1 126 ? 17.094 -13.787 7.018 1.00 55.90 118 MET A C 1
ATOM 893 O O . MET A 1 126 ? 17.115 -14.913 6.509 1.00 52.45 118 MET A O 1
ATOM 898 N N . GLY A 1 127 ? 17.050 -12.675 6.283 1.00 58.13 119 GLY A N 1
ATOM 899 C CA . GLY A 1 127 ? 17.161 -12.705 4.839 1.00 64.47 119 GLY A CA 1
ATOM 900 C C . GLY A 1 127 ? 15.915 -13.088 4.058 1.00 66.28 119 GLY A C 1
ATOM 901 O O . GLY A 1 127 ? 15.992 -13.913 3.142 1.00 75.96 119 GLY A O 1
ATOM 902 N N . PHE A 1 128 ? 14.764 -12.514 4.408 1.00 56.62 120 PHE A N 1
ATOM 903 C CA . PHE A 1 128 ? 13.562 -12.555 3.567 1.00 54.27 120 PHE A CA 1
ATOM 904 C C . PHE A 1 128 ? 12.938 -13.954 3.476 1.00 48.13 120 PHE A C 1
ATOM 905 O O . PHE A 1 128 ? 12.379 -14.314 2.443 1.00 51.22 120 PHE A O 1
ATOM 913 N N . ASN A 1 129 ? 13.020 -14.756 4.540 1.00 40.05 121 ASN A N 1
ATOM 914 C CA . ASN A 1 129 ? 12.245 -15.992 4.620 1.00 42.82 121 ASN A CA 1
ATOM 915 C C . ASN A 1 129 ? 10.761 -15.661 4.548 1.00 46.39 121 ASN A C 1
ATOM 916 O O . ASN A 1 129 ? 10.248 -14.927 5.393 1.00 47.10 121 ASN A O 1
ATOM 921 N N . ASN A 1 130 ? 10.074 -16.179 3.535 1.00 49.85 122 ASN A N 1
ATOM 922 C CA . ASN A 1 130 ? 8.653 -15.906 3.362 1.00 51.26 122 ASN A CA 1
ATOM 923 C C . ASN A 1 130 ? 8.107 -16.962 2.412 1.00 53.19 122 ASN A C 1
ATOM 924 O O . ASN A 1 130 ? 8.866 -17.658 1.742 1.00 56.74 122 ASN A O 1
ATOM 929 N N . TYR A 1 131 ? 6.784 -17.088 2.366 1.00 51.05 123 TYR A N 1
ATOM 930 C CA . TYR A 1 131 ? 6.167 -18.137 1.561 1.00 59.16 123 TYR A CA 1
ATOM 931 C C . TYR A 1 131 ? 5.838 -17.692 0.146 1.00 59.17 123 TYR A C 1
ATOM 932 O O . TYR A 1 131 ? 5.225 -18.459 -0.603 1.00 56.17 123 TYR A O 1
ATOM 941 N N . GLY A 1 132 ? 6.230 -16.483 -0.234 1.00 56.03 124 GLY A N 1
ATOM 942 C CA . GLY A 1 132 ? 5.932 -15.974 -1.553 1.00 52.86 124 GLY A CA 1
ATOM 943 C C . GLY A 1 132 ? 4.656 -15.153 -1.574 1.00 50.47 124 GLY A C 1
ATOM 944 O O . GLY A 1 132 ? 3.750 -15.327 -0.757 1.00 54.28 124 GLY A O 1
ATOM 945 N N . ALA A 1 133 ? 4.593 -14.246 -2.553 1.00 50.65 125 ALA A N 1
ATOM 946 C CA . ALA A 1 133 ? 3.508 -13.275 -2.614 1.00 50.33 125 ALA A CA 1
ATOM 947 C C . ALA A 1 133 ? 2.167 -13.912 -2.960 1.00 55.25 125 ALA A C 1
ATOM 948 O O . ALA A 1 133 ? 1.132 -13.431 -2.488 1.00 59.06 125 ALA A O 1
ATOM 950 N N . VAL A 1 134 ? 2.155 -14.982 -3.767 1.00 60.11 126 VAL A N 1
ATOM 951 C CA . VAL A 1 134 ? 0.894 -15.641 -4.120 1.00 52.40 126 VAL A CA 1
ATOM 952 C C . VAL A 1 134 ? 0.190 -16.152 -2.870 1.00 57.60 126 VAL A C 1
ATOM 953 O O . VAL A 1 134 ? -0.999 -15.891 -2.658 1.00 55.81 126 VAL A O 1
ATOM 957 N N . LEU A 1 135 ? 0.915 -16.893 -2.024 1.00 61.46 127 LEU A N 1
ATOM 958 C CA . LEU A 1 135 ? 0.344 -17.340 -0.755 1.00 57.26 127 LEU A CA 1
ATOM 959 C C . LEU A 1 135 ? 0.079 -16.161 0.177 1.00 56.62 127 LEU A C 1
ATOM 960 O O . LEU A 1 135 ? -0.947 -16.130 0.869 1.00 52.76 127 LEU A O 1
ATOM 962 N N . GLY A 1 136 ? 0.988 -15.179 0.200 1.00 48.01 128 GLY A N 1
ATOM 963 C CA . GLY A 1 136 ? 0.806 -14.020 1.073 1.00 44.43 128 GLY A CA 1
ATOM 964 C C . GLY A 1 136 ? -0.450 -13.226 0.759 1.00 51.65 128 GLY A C 1
ATOM 965 O O . GLY A 1 136 ? -1.102 -12.699 1.665 1.00 51.76 128 GLY A O 1
ATOM 966 N N . ALA A 1 137 ? -0.797 -13.107 -0.531 1.00 40.90 129 ALA A N 1
ATOM 967 C CA . ALA A 1 137 ? -2.052 -12.459 -0.910 1.00 50.83 129 ALA A CA 1
ATOM 968 C C . ALA A 1 137 ? -3.268 -13.295 -0.527 1.00 47.86 129 ALA A C 1
ATOM 969 O O . ALA A 1 137 ? -4.310 -12.737 -0.168 1.00 49.46 129 ALA A O 1
ATOM 971 N N . ARG A 1 138 ? -3.163 -14.623 -0.610 1.00 45.07 130 ARG A N 1
ATOM 972 C CA . ARG A 1 138 ? -4.251 -15.489 -0.159 1.00 46.83 130 ARG A CA 1
ATOM 973 C C . ARG A 1 138 ? -4.474 -15.357 1.341 1.00 53.35 130 ARG A C 1
ATOM 974 O O . ARG A 1 138 ? -5.619 -15.331 1.803 1.00 54.38 130 ARG A O 1
ATOM 982 N N . SER A 1 139 ? -3.385 -15.263 2.113 1.00 45.78 131 SER A N 1
ATOM 983 C CA . SER A 1 139 ? -3.483 -15.173 3.569 1.00 44.69 131 SER A CA 1
ATOM 984 C C . SER A 1 139 ? -4.019 -13.821 4.007 1.00 45.46 131 SER A C 1
ATOM 985 O O . SER A 1 139 ? -4.784 -13.734 4.970 1.00 51.82 131 SER A O 1
ATOM 988 N N . PHE A 1 140 ? -3.605 -12.752 3.330 1.00 43.77 132 PHE A N 1
ATOM 989 C CA . PHE A 1 140 ? -4.239 -11.456 3.535 1.00 42.57 132 PHE A CA 1
ATOM 990 C C . PHE A 1 140 ? -5.737 -11.539 3.266 1.00 51.66 132 PHE A C 1
ATOM 991 O O . PHE A 1 140 ? -6.555 -11.055 4.057 1.00 50.27 132 PHE A O 1
ATOM 999 N N . ASN A 1 141 ? -6.113 -12.163 2.150 1.00 52.26 133 ASN A N 1
ATOM 1000 C CA . ASN A 1 141 ? -7.516 -12.166 1.748 1.00 57.96 133 ASN A CA 1
ATOM 1001 C C . ASN A 1 141 ? -8.367 -13.032 2.667 1.00 61.64 133 ASN A C 1
ATOM 1002 O O . ASN A 1 141 ? -9.575 -12.796 2.787 1.00 66.21 133 ASN A O 1
ATOM 1007 N N . ARG A 1 142 ? -7.758 -14.020 3.330 1.00 59.25 134 ARG A N 1
ATOM 1008 C CA . ARG A 1 142 ? -8.531 -14.957 4.144 1.00 56.97 134 ARG A CA 1
ATOM 1009 C C . ARG A 1 142 ? -9.338 -14.232 5.210 1.00 57.35 134 ARG A C 1
ATOM 1010 O O . ARG A 1 142 ? -10.486 -14.597 5.485 1.00 69.56 134 ARG A O 1
ATOM 1018 N N . PHE A 1 143 ? -8.765 -13.185 5.801 1.00 54.15 135 PHE A N 1
ATOM 1019 C CA . PHE A 1 143 ? -9.403 -12.460 6.887 1.00 57.24 135 PHE A CA 1
ATOM 1020 C C . PHE A 1 143 ? -9.676 -10.998 6.557 1.00 53.58 135 PHE A C 1
ATOM 1021 O O . PHE A 1 143 ? -10.139 -10.263 7.433 1.00 53.43 135 PHE A O 1
ATOM 1029 N N . ALA A 1 144 ? -9.425 -10.558 5.327 1.00 54.71 136 ALA A N 1
ATOM 1030 C CA . ALA A 1 144 ? -9.722 -9.182 4.956 1.00 57.08 136 ALA A CA 1
ATOM 1031 C C . ALA A 1 144 ? -11.234 -8.958 4.978 1.00 61.81 136 ALA A C 1
ATOM 1032 O O . ALA A 1 144 ? -12.003 -9.903 4.794 1.00 66.42 136 ALA A O 1
ATOM 1034 N N . PRO A 1 145 ? -11.692 -7.712 5.221 1.00 62.14 137 PRO A N 1
ATOM 1035 C CA . PRO A 1 145 ? -10.888 -6.508 5.474 1.00 55.81 137 PRO A CA 1
ATOM 1036 C C . PRO A 1 145 ? -10.382 -6.403 6.910 1.00 63.79 137 PRO A C 1
ATOM 1037 O O . PRO A 1 145 ? -10.882 -7.080 7.812 1.00 65.30 137 PRO A O 1
ATOM 1041 N N . TYR A 1 146 ? -9.390 -5.540 7.101 1.00 64.17 138 TYR A N 1
ATOM 1042 C CA . TYR A 1 146 ? -8.749 -5.310 8.385 1.00 53.62 138 TYR A CA 1
ATOM 1043 C C . TYR A 1 146 ? -9.120 -3.936 8.918 1.00 53.10 138 TYR A C 1
ATOM 1044 O O . TYR A 1 146 ? -9.465 -3.034 8.160 1.00 44.26 138 TYR A O 1
ATOM 1053 N N . LYS A 1 147 ? -9.046 -3.794 10.246 1.00 57.06 139 LYS A N 1
ATOM 1054 C CA . LYS A 1 147 ? -9.496 -2.599 10.961 1.00 58.95 139 LYS A CA 1
ATOM 1055 C C . LYS A 1 147 ? -8.488 -1.457 10.947 1.00 56.06 139 LYS A C 1
ATOM 1056 O O . LYS A 1 147 ? -8.805 -0.375 11.449 1.00 67.38 139 LYS A O 1
ATOM 1062 N N . THR A 1 148 ? -7.300 -1.654 10.405 1.00 40.18 140 THR A N 1
ATOM 1063 C CA . THR A 1 148 ? -6.291 -0.611 10.288 1.00 42.47 140 THR A CA 1
ATOM 1064 C C . THR A 1 148 ? -5.702 -0.663 8.889 1.00 42.69 140 THR A C 1
ATOM 1065 O O . THR A 1 148 ? -5.900 -1.637 8.159 1.00 44.62 140 THR A O 1
ATOM 1069 N N . PRO A 1 149 ? -4.963 0.367 8.478 1.00 43.91 141 PRO A N 1
ATOM 1070 C CA . PRO A 1 149 ? -4.151 0.236 7.261 1.00 38.58 141 PRO A CA 1
ATOM 1071 C C . PRO A 1 149 ? -3.145 -0.898 7.390 1.00 37.17 141 PRO A C 1
ATOM 1072 O O . PRO A 1 149 ? -2.636 -1.194 8.473 1.00 42.73 141 PRO A O 1
ATOM 1076 N N . ILE A 1 150 ? -2.829 -1.513 6.258 1.00 42.67 142 ILE A N 1
ATOM 1077 C CA . ILE A 1 150 ? -1.848 -2.592 6.203 1.00 41.04 142 ILE A CA 1
ATOM 1078 C C . ILE A 1 150 ? -0.851 -2.292 5.094 1.00 39.01 142 ILE A C 1
ATOM 1079 O O . ILE A 1 150 ? -1.237 -2.178 3.922 1.00 44.04 142 ILE A O 1
ATOM 1084 N N . GLY A 1 151 ? 0.420 -2.196 5.452 1.00 36.81 143 GLY A N 1
ATOM 1085 C CA . GLY A 1 151 ? 1.463 -2.018 4.468 1.00 33.66 143 GLY A CA 1
ATOM 1086 C C . GLY A 1 151 ? 1.994 -3.359 3.997 1.00 36.79 143 GLY A C 1
ATOM 1087 O O . GLY A 1 151 ? 2.021 -4.332 4.742 1.00 41.87 143 GLY A O 1
ATOM 1088 N N . ILE A 1 152 ? 2.401 -3.411 2.735 1.00 34.66 144 ILE A N 1
ATOM 1089 C CA . ILE A 1 152 ? 2.991 -4.615 2.159 1.00 40.66 144 ILE A CA 1
ATOM 1090 C C . ILE A 1 152 ? 4.432 -4.287 1.784 1.00 45.44 144 ILE A C 1
ATOM 1091 O O . ILE A 1 152 ? 4.681 -3.502 0.856 1.00 46.76 144 ILE A O 1
ATOM 1096 N N . ASN A 1 153 ? 5.375 -4.881 2.514 1.00 41.07 145 ASN A N 1
ATOM 1097 C CA . ASN A 1 153 ? 6.806 -4.701 2.296 1.00 40.01 145 ASN A CA 1
ATOM 1098 C C . ASN A 1 153 ? 7.268 -5.722 1.259 1.00 39.67 145 ASN A C 1
ATOM 1099 O O . ASN A 1 153 ? 7.153 -6.933 1.482 1.00 38.87 145 ASN A O 1
ATOM 1104 N N . LEU A 1 154 ? 7.769 -5.230 0.131 1.00 36.77 146 LEU A N 1
ATOM 1105 C CA . LEU A 1 154 ? 8.172 -6.034 -1.009 1.00 46.18 146 LEU A CA 1
ATOM 1106 C C . LEU A 1 154 ? 9.689 -6.036 -1.137 1.00 49.97 146 LEU A C 1
ATOM 1107 O O . LEU A 1 154 ? 10.351 -5.016 -0.909 1.00 54.19 146 LEU A O 1
ATOM 1112 N N . GLY A 1 155 ? 10.236 -7.186 -1.510 1.00 57.05 147 GLY A N 1
ATOM 1113 C CA . GLY A 1 155 ? 11.662 -7.330 -1.697 1.00 58.33 147 GLY A CA 1
ATOM 1114 C C . GLY A 1 155 ? 11.973 -8.097 -2.968 1.00 64.75 147 GLY A C 1
ATOM 1115 O O . GLY A 1 155 ? 11.078 -8.581 -3.666 1.00 59.35 147 GLY A O 1
ATOM 1116 N N . LYS A 1 156 ? 13.269 -8.191 -3.251 1.00 66.11 148 LYS A N 1
ATOM 1117 C CA . LYS A 1 156 ? 13.796 -8.926 -4.391 1.00 62.66 148 LYS A CA 1
ATOM 1118 C C . LYS A 1 156 ? 14.252 -10.308 -3.942 1.00 60.94 148 LYS A C 1
ATOM 1119 O O . LYS A 1 156 ? 14.973 -10.430 -2.942 1.00 57.51 148 LYS A O 1
ATOM 1125 N N . ASN A 1 157 ? 13.843 -11.341 -4.684 1.00 64.72 149 ASN A N 1
ATOM 1126 C CA . ASN A 1 157 ? 14.353 -12.687 -4.434 1.00 66.25 149 ASN A CA 1
ATOM 1127 C C . ASN A 1 157 ? 15.881 -12.691 -4.492 1.00 66.57 149 ASN A C 1
ATOM 1128 O O . ASN A 1 157 ? 16.489 -11.964 -5.284 1.00 65.71 149 ASN A O 1
ATOM 1133 N N . LYS A 1 158 ? 16.501 -13.508 -3.631 1.00 68.28 150 LYS A N 1
ATOM 1134 C CA . LYS A 1 158 ? 17.953 -13.446 -3.438 1.00 74.60 150 LYS A CA 1
ATOM 1135 C C . LYS A 1 158 ? 18.730 -13.717 -4.726 1.00 82.60 150 LYS A C 1
ATOM 1136 O O . LYS A 1 158 ? 19.782 -13.108 -4.957 1.00 79.63 150 LYS A O 1
ATOM 1138 N N . HIS A 1 159 ? 18.236 -14.613 -5.576 1.00 87.96 151 HIS A N 1
ATOM 1139 C CA . HIS A 1 159 ? 18.981 -15.004 -6.763 1.00 94.99 151 HIS A CA 1
ATOM 1140 C C . HIS A 1 159 ? 18.742 -14.095 -7.962 1.00 99.71 151 HIS A C 1
ATOM 1141 O O . HIS A 1 159 ? 19.574 -14.082 -8.878 1.00 104.73 151 HIS A O 1
ATOM 1148 N N . ILE A 1 160 ? 17.639 -13.343 -7.986 1.00 94.04 152 ILE A N 1
ATOM 1149 C CA . ILE A 1 160 ? 17.288 -12.528 -9.146 1.00 92.80 152 ILE A CA 1
ATOM 1150 C C . ILE A 1 160 ? 18.447 -11.597 -9.481 1.00 103.84 152 ILE A C 1
ATOM 1151 O O . ILE A 1 160 ? 18.800 -10.714 -8.689 1.00 105.01 152 ILE A O 1
ATOM 1153 N N . GLU A 1 161 ? 19.058 -11.810 -10.647 1.00 113.59 153 GLU A N 1
ATOM 1154 C CA . GLU A 1 161 ? 20.247 -11.060 -11.033 1.00 121.12 153 GLU A CA 1
ATOM 1155 C C . GLU A 1 161 ? 19.933 -9.575 -11.138 1.00 116.52 153 GLU A C 1
ATOM 1156 O O . GLU A 1 161 ? 18.854 -9.181 -11.590 1.00 118.62 153 GLU A O 1
ATOM 1158 N N . GLN A 1 162 ? 20.898 -8.746 -10.731 1.00 111.46 154 GLN A N 1
ATOM 1159 C CA . GLN A 1 162 ? 20.704 -7.300 -10.729 1.00 108.70 154 GLN A CA 1
ATOM 1160 C C . GLN A 1 162 ? 20.337 -6.739 -12.102 1.00 107.61 154 GLN A C 1
ATOM 1161 O O . GLN A 1 162 ? 19.985 -5.559 -12.193 1.00 105.91 154 GLN A O 1
ATOM 1163 N N . ALA A 1 163 ? 20.412 -7.545 -13.163 1.00 108.29 155 ALA A N 1
ATOM 1164 C CA . ALA A 1 163 ? 19.895 -7.161 -14.471 1.00 106.39 155 ALA A CA 1
ATOM 1165 C C . ALA A 1 163 ? 18.372 -7.160 -14.454 1.00 107.44 155 ALA A C 1
ATOM 1166 O O . ALA A 1 163 ? 17.745 -6.098 -14.397 1.00 105.03 155 ALA A O 1
ATOM 1168 N N . HIS A 1 164 ? 17.764 -8.343 -14.485 1.00 109.34 156 HIS A N 1
ATOM 1169 C CA . HIS A 1 164 ? 16.310 -8.458 -14.393 1.00 105.93 156 HIS A CA 1
ATOM 1170 C C . HIS A 1 164 ? 15.795 -8.332 -12.958 1.00 97.79 156 HIS A C 1
ATOM 1171 O O . HIS A 1 164 ? 14.836 -9.008 -12.579 1.00 98.00 156 HIS A O 1
ATOM 1173 N N . ALA A 1 165 ? 16.406 -7.464 -12.148 1.00 91.16 157 ALA A N 1
ATOM 1174 C CA . ALA A 1 165 ? 15.980 -7.232 -10.770 1.00 90.07 157 ALA A CA 1
ATOM 1175 C C . ALA A 1 165 ? 14.823 -6.248 -10.669 1.00 86.30 157 ALA A C 1
ATOM 1176 O O . ALA A 1 165 ? 13.926 -6.430 -9.843 1.00 82.91 157 ALA A O 1
ATOM 1178 N N . LEU A 1 166 ? 14.842 -5.189 -11.475 1.00 85.93 158 LEU A N 1
ATOM 1179 C CA . LEU A 1 166 ? 13.678 -4.320 -11.583 1.00 79.63 158 LEU A CA 1
ATOM 1180 C C . LEU A 1 166 ? 12.443 -5.098 -12.012 1.00 78.88 158 LEU A C 1
ATOM 1181 O O . LEU A 1 166 ? 11.327 -4.780 -11.586 1.00 84.60 158 LEU A O 1
ATOM 1186 N N . GLU A 1 167 ? 12.623 -6.118 -12.852 1.00 74.86 159 GLU A N 1
ATOM 1187 C CA . GLU A 1 167 ? 11.508 -6.962 -13.261 1.00 81.18 159 GLU A CA 1
ATOM 1188 C C . GLU A 1 167 ? 11.045 -7.883 -12.140 1.00 78.24 159 GLU A C 1
ATOM 1189 O O . GLU A 1 167 ? 9.936 -8.424 -12.216 1.00 79.88 159 GLU A O 1
ATOM 1191 N N . ASP A 1 168 ? 11.870 -8.077 -11.111 1.00 76.92 160 ASP A N 1
ATOM 1192 C CA . ASP A 1 168 ? 11.447 -8.846 -9.944 1.00 76.48 160 ASP A CA 1
ATOM 1193 C C . ASP A 1 168 ? 10.576 -8.005 -9.015 1.00 64.57 160 ASP A C 1
ATOM 1194 O O . ASP A 1 168 ? 9.559 -8.489 -8.509 1.00 64.46 160 ASP A O 1
ATOM 1199 N N . TYR A 1 169 ? 10.940 -6.742 -8.792 1.00 61.17 161 TYR A N 1
ATOM 1200 C CA . TYR A 1 169 ? 10.052 -5.866 -8.038 1.00 65.68 161 TYR A CA 1
ATOM 1201 C C . TYR A 1 169 ? 8.724 -5.669 -8.752 1.00 70.30 161 TYR A C 1
ATOM 1202 O O . TYR A 1 169 ? 7.698 -5.448 -8.098 1.00 69.00 161 TYR A O 1
ATOM 1211 N N . LYS A 1 170 ? 8.720 -5.752 -10.088 1.00 72.09 162 LYS A N 1
ATOM 1212 C CA . LYS A 1 170 ? 7.470 -5.637 -10.828 1.00 68.88 162 LYS A CA 1
ATOM 1213 C C . LYS A 1 170 ? 6.607 -6.876 -10.638 1.00 68.01 162 LYS A C 1
ATOM 1214 O O . LYS A 1 170 ? 5.389 -6.764 -10.475 1.00 72.54 162 LYS A O 1
ATOM 1216 N N . ALA A 1 171 ? 7.219 -8.064 -10.638 1.00 67.80 163 ALA A N 1
ATOM 1217 C CA . ALA A 1 171 ? 6.456 -9.295 -10.446 1.00 67.61 163 ALA A CA 1
ATOM 1218 C C . ALA A 1 171 ? 5.840 -9.370 -9.051 1.00 69.09 163 ALA A C 1
ATOM 1219 O O . ALA A 1 171 ? 4.662 -9.721 -8.908 1.00 73.57 163 ALA A O 1
ATOM 1221 N N . VAL A 1 172 ? 6.614 -9.061 -8.002 1.00 63.34 164 VAL A N 1
ATOM 1222 C CA . VAL A 1 172 ? 6.049 -9.189 -6.659 1.00 55.27 164 VAL A CA 1
ATOM 1223 C C . VAL A 1 172 ? 4.993 -8.122 -6.427 1.00 55.30 164 VAL A C 1
ATOM 1224 O O . VAL A 1 172 ? 3.923 -8.408 -5.886 1.00 63.96 164 VAL A O 1
ATOM 1228 N N . LEU A 1 173 ? 5.256 -6.886 -6.860 1.00 57.55 165 LEU A N 1
ATOM 1229 C CA . LEU A 1 173 ? 4.257 -5.832 -6.714 1.00 60.34 165 LEU A CA 1
ATOM 1230 C C . LEU A 1 173 ? 3.008 -6.160 -7.511 1.00 67.20 165 LEU A C 1
ATOM 1231 O O . LEU A 1 173 ? 1.886 -5.873 -7.075 1.00 66.03 165 LEU A O 1
ATOM 1236 N N . ASN A 1 174 ? 3.191 -6.766 -8.687 1.00 64.81 166 ASN A N 1
ATOM 1237 C CA . ASN A 1 174 ? 2.056 -7.151 -9.506 1.00 71.18 166 ASN A CA 1
ATOM 1238 C C . ASN A 1 174 ? 1.225 -8.215 -8.823 1.00 71.69 166 ASN A C 1
ATOM 1239 O O . ASN A 1 174 ? -0.001 -8.227 -8.960 1.00 70.90 166 ASN A O 1
ATOM 1244 N N . GLN A 1 175 ? 1.874 -9.112 -8.091 1.00 71.07 167 GLN A N 1
ATOM 1245 C CA . GLN A 1 175 ? 1.154 -10.132 -7.351 1.00 72.45 167 GLN A CA 1
ATOM 1246 C C . GLN A 1 175 ? 0.428 -9.559 -6.135 1.00 71.48 167 GLN A C 1
ATOM 1247 O O . GLN A 1 175 ? -0.546 -10.159 -5.673 1.00 69.53 167 GLN A O 1
ATOM 1253 N N . CYS A 1 176 ? 0.841 -8.391 -5.638 1.00 56.66 168 CYS A N 1
ATOM 1254 C CA . CYS A 1 176 ? 0.247 -7.806 -4.445 1.00 53.51 168 CYS A CA 1
ATOM 1255 C C . CYS A 1 176 ? -0.664 -6.616 -4.740 1.00 54.74 168 CYS A C 1
ATOM 1256 O O . CYS A 1 176 ? -1.105 -5.942 -3.800 1.00 52.95 168 CYS A O 1
ATOM 1259 N N . LEU A 1 177 ? -0.997 -6.376 -6.012 1.00 58.67 169 LEU A N 1
ATOM 1260 C CA . LEU A 1 177 ? -1.741 -5.173 -6.391 1.00 66.94 169 LEU A CA 1
ATOM 1261 C C . LEU A 1 177 ? -3.092 -5.067 -5.693 1.00 66.29 169 LEU A C 1
ATOM 1262 O O . LEU A 1 177 ? -3.578 -3.952 -5.463 1.00 59.59 169 LEU A O 1
ATOM 1267 N N . ASN A 1 178 ? -3.714 -6.198 -5.347 1.00 60.02 170 ASN A N 1
ATOM 1268 C CA . ASN A 1 178 ? -5.066 -6.200 -4.805 1.00 60.42 170 ASN A CA 1
ATOM 1269 C C . ASN A 1 178 ? -5.101 -6.429 -3.300 1.00 56.26 170 ASN A C 1
ATOM 1270 O O . ASN A 1 178 ? -6.146 -6.807 -2.761 1.00 60.64 170 ASN A O 1
ATOM 1275 N N . ILE A 1 179 ? -3.985 -6.218 -2.609 1.00 54.14 171 ILE A N 1
ATOM 1276 C CA . ILE A 1 179 ? -3.950 -6.308 -1.155 1.00 52.60 171 ILE A CA 1
ATOM 1277 C C . ILE A 1 179 ? -3.212 -5.100 -0.600 1.00 50.28 171 ILE A C 1
ATOM 1278 O O . ILE A 1 179 ? -2.366 -4.496 -1.270 1.00 48.36 171 ILE A O 1
ATOM 1283 N N . GLY A 1 180 ? -3.535 -4.751 0.639 1.00 43.56 172 GLY A N 1
ATOM 1284 C CA . GLY A 1 180 ? -2.802 -3.735 1.357 1.00 41.07 172 GLY A CA 1
ATOM 1285 C C . GLY A 1 180 ? -3.202 -2.324 0.967 1.00 47.32 172 GLY A C 1
ATOM 1286 O O . GLY A 1 180 ? -3.873 -2.077 -0.032 1.00 50.83 172 GLY A O 1
ATOM 1287 N N . ASP A 1 181 ? -2.767 -1.371 1.791 1.00 51.34 173 ASP A N 1
ATOM 1288 C CA . ASP A 1 181 ? -3.064 0.033 1.562 1.00 47.06 173 ASP A CA 1
ATOM 1289 C C . ASP A 1 181 ? -1.847 0.846 1.146 1.00 44.06 173 ASP A C 1
ATOM 1290 O O . ASP A 1 181 ? -2.014 1.944 0.616 1.00 44.43 173 ASP A O 1
ATOM 1295 N N . TYR A 1 182 ? -0.633 0.337 1.364 1.00 42.37 174 TYR A N 1
ATOM 1296 C CA . TYR A 1 182 ? 0.558 0.989 0.843 1.00 45.76 174 TYR A CA 1
ATOM 1297 C C . TYR A 1 182 ? 1.632 -0.069 0.665 1.00 47.22 174 TYR A C 1
ATOM 1298 O O . TYR A 1 182 ? 1.538 -1.163 1.223 1.00 43.42 174 TYR A O 1
ATOM 1307 N N . TYR A 1 183 ? 2.651 0.263 -0.129 1.00 42.29 175 TYR A N 1
ATOM 1308 C CA . TYR A 1 183 ? 3.788 -0.618 -0.356 1.00 48.95 175 TYR A CA 1
ATOM 1309 C C . TYR A 1 183 ? 5.058 0.022 0.181 1.00 47.87 175 TYR A C 1
ATOM 1310 O O . TYR A 1 183 ? 5.221 1.248 0.150 1.00 45.59 175 TYR A O 1
ATOM 1319 N N . THR A 1 184 ? 5.944 -0.826 0.697 1.00 45.87 176 THR A N 1
ATOM 1320 C CA . THR A 1 184 ? 7.278 -0.430 1.134 1.00 42.00 176 THR A CA 1
ATOM 1321 C C . THR A 1 184 ? 8.275 -1.199 0.290 1.00 44.20 176 THR A C 1
ATOM 1322 O O . THR A 1 184 ? 8.133 -2.417 0.114 1.00 43.73 176 THR A O 1
ATOM 1326 N N . PHE A 1 185 ? 9.261 -0.492 -0.248 1.00 44.77 177 PHE A N 1
ATOM 1327 C CA . PHE A 1 185 ? 10.355 -1.126 -0.959 1.00 44.41 177 PHE A CA 1
ATOM 1328 C C . PHE A 1 185 ? 11.573 -1.136 -0.055 1.00 45.56 177 PHE A C 1
ATOM 1329 O O . PHE A 1 185 ? 12.004 -0.088 0.439 1.00 49.55 177 PHE A O 1
ATOM 1337 N N . ASN A 1 186 ? 12.100 -2.324 0.181 1.00 49.16 178 ASN A N 1
ATOM 1338 C CA . ASN A 1 186 ? 13.191 -2.513 1.119 1.00 68.21 178 ASN A CA 1
ATOM 1339 C C . ASN A 1 186 ? 14.497 -2.375 0.352 1.00 78.71 178 ASN A C 1
ATOM 1340 O O . ASN A 1 186 ? 14.944 -3.312 -0.315 1.00 82.80 178 ASN A O 1
ATOM 1345 N N . LEU A 1 187 ? 15.102 -1.197 0.436 1.00 82.22 179 LEU A N 1
ATOM 1346 C CA . LEU A 1 187 ? 16.385 -0.961 -0.203 1.00 84.62 179 LEU A CA 1
ATOM 1347 C C . LEU A 1 187 ? 17.484 -0.912 0.844 1.00 84.99 179 LEU A C 1
ATOM 1348 O O . LEU A 1 187 ? 18.641 -1.186 0.539 1.00 94.40 179 LEU A O 1
ATOM 1350 N N . ASN A 1 200 ? 21.881 2.102 -4.928 1.00 107.07 192 ASN A N 1
ATOM 1351 C CA . ASN A 1 200 ? 22.246 2.914 -6.086 1.00 110.23 192 ASN A CA 1
ATOM 1352 C C . ASN A 1 200 ? 21.193 3.977 -6.371 1.00 113.45 192 ASN A C 1
ATOM 1353 O O . ASN A 1 200 ? 20.015 3.662 -6.517 1.00 110.70 192 ASN A O 1
ATOM 1355 N N . LYS A 1 201 ? 21.621 5.239 -6.462 1.00 118.57 193 LYS A N 1
ATOM 1356 C CA . LYS A 1 201 ? 20.676 6.315 -6.747 1.00 120.82 193 LYS A CA 1
ATOM 1357 C C . LYS A 1 201 ? 20.103 6.211 -8.158 1.00 123.75 193 LYS A C 1
ATOM 1358 O O . LYS A 1 201 ? 18.980 6.669 -8.403 1.00 122.42 193 LYS A O 1
ATOM 1360 N N . ALA A 1 202 ? 20.849 5.610 -9.092 1.00 123.18 194 ALA A N 1
ATOM 1361 C CA . ALA A 1 202 ? 20.401 5.485 -10.475 1.00 120.10 194 ALA A CA 1
ATOM 1362 C C . ALA A 1 202 ? 19.301 4.445 -10.658 1.00 117.35 194 ALA A C 1
ATOM 1363 O O . ALA A 1 202 ? 18.697 4.387 -11.735 1.00 124.58 194 ALA A O 1
ATOM 1365 N N . PHE A 1 203 ? 19.031 3.625 -9.649 1.00 107.22 195 PHE A N 1
ATOM 1366 C CA . PHE A 1 203 ? 18.006 2.594 -9.739 1.00 100.67 195 PHE A CA 1
ATOM 1367 C C . PHE A 1 203 ? 16.732 2.952 -8.986 1.00 87.56 195 PHE A C 1
ATOM 1368 O O . PHE A 1 203 ? 15.648 2.493 -9.365 1.00 81.83 195 PHE A O 1
ATOM 1376 N N . VAL A 1 204 ? 16.835 3.782 -7.945 1.00 79.49 196 VAL A N 1
ATOM 1377 C CA . VAL A 1 204 ? 15.661 4.120 -7.151 1.00 82.48 196 VAL A CA 1
ATOM 1378 C C . VAL A 1 204 ? 14.658 4.913 -7.978 1.00 86.01 196 VAL A C 1
ATOM 1379 O O . VAL A 1 204 ? 13.445 4.774 -7.790 1.00 88.48 196 VAL A O 1
ATOM 1383 N N . ASN A 1 205 ? 15.135 5.747 -8.905 1.00 88.04 197 ASN A N 1
ATOM 1384 C CA . ASN A 1 205 ? 14.219 6.512 -9.745 1.00 88.76 197 ASN A CA 1
ATOM 1385 C C . ASN A 1 205 ? 13.361 5.593 -10.603 1.00 86.66 197 ASN A C 1
ATOM 1386 O O . ASN A 1 205 ? 12.141 5.763 -10.681 1.00 89.85 197 ASN A O 1
ATOM 1391 N N . GLU A 1 206 ? 13.984 4.604 -11.253 1.00 83.87 198 GLU A N 1
ATOM 1392 C CA . GLU A 1 206 ? 13.225 3.698 -12.110 1.00 89.14 198 GLU A CA 1
ATOM 1393 C C . GLU A 1 206 ? 12.305 2.787 -11.304 1.00 87.66 198 GLU A C 1
ATOM 1394 O O . GLU A 1 206 ? 11.238 2.401 -11.796 1.00 89.45 198 GLU A O 1
ATOM 1396 N N . LEU A 1 207 ? 12.697 2.429 -10.077 1.00 79.81 199 LEU A N 1
ATOM 1397 C CA . LEU A 1 207 ? 11.847 1.582 -9.245 1.00 75.09 199 LEU A CA 1
ATOM 1398 C C . LEU A 1 207 ? 10.526 2.273 -8.932 1.00 74.38 199 LEU A C 1
ATOM 1399 O O . LEU A 1 207 ? 9.449 1.698 -9.124 1.00 66.25 199 LEU A O 1
ATOM 1404 N N . PHE A 1 208 ? 10.592 3.519 -8.455 1.00 69.45 200 PHE A N 1
ATOM 1405 C CA . PHE A 1 208 ? 9.377 4.242 -8.104 1.00 68.41 200 PHE A CA 1
ATOM 1406 C C . PHE A 1 208 ? 8.650 4.782 -9.330 1.00 73.54 200 PHE A C 1
ATOM 1407 O O . PHE A 1 208 ? 7.433 4.989 -9.272 1.00 75.86 200 PHE A O 1
ATOM 1415 N N . CYS A 1 209 ? 9.360 5.007 -10.444 1.00 76.61 201 CYS A N 1
ATOM 1416 C CA . CYS A 1 209 ? 8.678 5.363 -11.685 1.00 77.35 201 CYS A CA 1
ATOM 1417 C C . CYS A 1 209 ? 7.886 4.177 -12.223 1.00 77.37 201 CYS A C 1
ATOM 1418 O O . CYS A 1 209 ? 6.698 4.303 -12.540 1.00 84.26 201 CYS A O 1
ATOM 1420 N N . MET A 1 210 ? 8.530 3.011 -12.323 1.00 82.12 202 MET A N 1
ATOM 1421 C CA . MET A 1 210 ? 7.818 1.771 -12.628 1.00 81.96 202 MET A CA 1
ATOM 1422 C C . MET A 1 210 ? 6.625 1.571 -11.696 1.00 78.65 202 MET A C 1
ATOM 1423 O O . MET A 1 210 ? 5.522 1.235 -12.141 1.00 79.21 202 MET A O 1
ATOM 1428 N N . ALA A 1 211 ? 6.828 1.782 -10.391 1.00 75.92 203 ALA A N 1
ATOM 1429 C CA . ALA A 1 211 ? 5.778 1.472 -9.422 1.00 72.44 203 ALA A CA 1
ATOM 1430 C C . ALA A 1 211 ? 4.604 2.435 -9.535 1.00 67.59 203 ALA A C 1
ATOM 1431 O O . ALA A 1 211 ? 3.447 2.034 -9.366 1.00 67.09 203 ALA A O 1
ATOM 1433 N N . LYS A 1 212 ? 4.884 3.711 -9.801 1.00 69.50 204 LYS A N 1
ATOM 1434 C CA . LYS A 1 212 ? 3.824 4.708 -9.909 1.00 83.12 204 LYS A CA 1
ATOM 1435 C C . LYS A 1 212 ? 2.838 4.366 -11.018 1.00 83.76 204 LYS A C 1
ATOM 1436 O O . LYS A 1 212 ? 1.652 4.701 -10.914 1.00 82.50 204 LYS A O 1
ATOM 1442 N N . GLU A 1 213 ? 3.311 3.708 -12.082 1.00 79.14 205 GLU A N 1
ATOM 1443 C CA . GLU A 1 213 ? 2.483 3.318 -13.218 1.00 79.26 205 GLU A CA 1
ATOM 1444 C C . GLU A 1 213 ? 1.692 2.038 -12.976 1.00 78.73 205 GLU A C 1
ATOM 1445 O O . GLU A 1 213 ? 0.886 1.655 -13.828 1.00 82.56 205 GLU A O 1
ATOM 1447 N N . MET A 1 214 ? 1.901 1.360 -11.849 1.00 78.83 206 MET A N 1
ATOM 1448 C CA . MET A 1 214 ? 1.194 0.119 -11.580 1.00 78.18 206 MET A CA 1
ATOM 1449 C C . MET A 1 214 ? 0.133 0.244 -10.500 1.00 71.53 206 MET A C 1
ATOM 1450 O O . MET A 1 214 ? -0.805 -0.559 -10.492 1.00 73.21 206 MET A O 1
ATOM 1455 N N . THR A 1 215 ? 0.239 1.237 -9.619 1.00 67.69 207 THR A N 1
ATOM 1456 C CA . THR A 1 215 ? -0.706 1.403 -8.524 1.00 65.99 207 THR A CA 1
ATOM 1457 C C . THR A 1 215 ? -0.812 2.879 -8.164 1.00 65.43 207 THR A C 1
ATOM 1458 O O . THR A 1 215 ? 0.125 3.655 -8.363 1.00 64.55 207 THR A O 1
ATOM 1462 N N . HIS A 1 216 ? -1.960 3.250 -7.607 1.00 66.62 208 HIS A N 1
ATOM 1463 C CA . HIS A 1 216 ? -2.155 4.571 -7.029 1.00 67.50 208 HIS A CA 1
ATOM 1464 C C . HIS A 1 216 ? -1.896 4.607 -5.523 1.00 67.91 208 HIS A C 1
ATOM 1465 O O . HIS A 1 216 ? -2.006 5.679 -4.916 1.00 67.79 208 HIS A O 1
ATOM 1467 N N . LYS A 1 217 ? -1.536 3.455 -4.899 1.00 61.24 209 LYS A N 1
ATOM 1468 C CA . LYS A 1 217 ? -1.358 3.413 -3.455 1.00 56.73 209 LYS A CA 1
ATOM 1469 C C . LYS A 1 217 ? -0.028 4.046 -3.042 1.00 59.65 209 LYS A C 1
ATOM 1470 O O . LYS A 1 217 ? 0.946 4.011 -3.800 1.00 57.08 209 LYS A O 1
ATOM 1476 N N . PRO A 1 218 ? 0.029 4.622 -1.837 1.00 56.57 210 PRO A N 1
ATOM 1477 C CA . PRO A 1 218 ? 1.280 5.209 -1.338 1.00 56.39 210 PRO A CA 1
ATOM 1478 C C . PRO A 1 218 ? 2.465 4.257 -1.441 1.00 56.89 210 PRO A C 1
ATOM 1479 O O . PRO A 1 218 ? 2.339 3.045 -1.249 1.00 50.64 210 PRO A O 1
ATOM 1483 N N . LEU A 1 219 ? 3.626 4.834 -1.748 1.00 59.97 211 LEU A N 1
ATOM 1484 C CA . LEU A 1 219 ? 4.881 4.117 -1.927 1.00 51.88 211 LEU A CA 1
ATOM 1485 C C . LEU A 1 219 ? 5.909 4.673 -0.949 1.00 51.40 211 LEU A C 1
ATOM 1486 O O . LEU A 1 219 ? 6.047 5.895 -0.819 1.00 53.17 211 LEU A O 1
ATOM 1491 N N . PHE A 1 220 ? 6.613 3.780 -0.250 1.00 47.62 212 PHE A N 1
ATOM 1492 C CA . PHE A 1 220 ? 7.612 4.159 0.740 1.00 46.51 212 PHE A CA 1
ATOM 1493 C C . PHE A 1 220 ? 8.937 3.490 0.404 1.00 51.73 212 PHE A C 1
ATOM 1494 O O . PHE A 1 220 ? 8.976 2.365 -0.107 1.00 50.56 212 PHE A O 1
ATOM 1502 N N . LEU A 1 221 ? 10.022 4.197 0.678 1.00 47.86 213 LEU A N 1
ATOM 1503 C CA . LEU A 1 221 ? 11.355 3.626 0.624 1.00 48.16 213 LEU A CA 1
ATOM 1504 C C . LEU A 1 221 ? 11.817 3.405 2.054 1.00 45.44 213 LEU A C 1
ATOM 1505 O O . LEU A 1 221 ? 11.692 4.307 2.889 1.00 42.58 213 LEU A O 1
ATOM 1510 N N . LYS A 1 222 ? 12.325 2.214 2.343 1.00 40.08 214 LYS A N 1
ATOM 1511 C CA . LYS A 1 222 ? 12.902 1.922 3.649 1.00 38.49 214 LYS A CA 1
ATOM 1512 C C . LYS A 1 222 ? 14.416 1.838 3.522 1.00 44.05 214 LYS A C 1
ATOM 1513 O O . LYS A 1 222 ? 14.942 1.113 2.670 1.00 47.47 214 LYS A O 1
ATOM 1519 N N . ILE A 1 223 ? 15.112 2.554 4.382 1.00 44.90 215 ILE A N 1
ATOM 1520 C CA . ILE A 1 223 ? 16.556 2.675 4.277 1.00 48.58 215 ILE A CA 1
ATOM 1521 C C . ILE A 1 223 ? 17.223 2.054 5.496 1.00 44.24 215 ILE A C 1
ATOM 1522 O O . ILE A 1 223 ? 16.662 2.012 6.596 1.00 41.29 215 ILE A O 1
ATOM 1527 N N . ALA A 1 224 ? 18.444 1.589 5.289 1.00 54.90 216 ALA A N 1
ATOM 1528 C CA . ALA A 1 224 ? 19.315 1.185 6.377 1.00 54.54 216 ALA A CA 1
ATOM 1529 C C . ALA A 1 224 ? 19.750 2.410 7.188 1.00 48.35 216 ALA A C 1
ATOM 1530 O O . ALA A 1 224 ? 19.600 3.552 6.741 1.00 47.00 216 ALA A O 1
ATOM 1532 N N . PRO A 1 225 ? 20.286 2.204 8.389 1.00 46.53 217 PRO A N 1
ATOM 1533 C CA . PRO A 1 225 ? 20.807 3.330 9.171 1.00 45.42 217 PRO A CA 1
ATOM 1534 C C . PRO A 1 225 ? 22.291 3.583 8.983 1.00 48.49 217 PRO A C 1
ATOM 1535 O O . PRO A 1 225 ? 22.836 4.453 9.672 1.00 50.57 217 PRO A O 1
ATOM 1539 N N . ASP A 1 226 ? 22.956 2.842 8.093 1.00 45.54 218 ASP A N 1
ATOM 1540 C CA . ASP A 1 226 ? 24.411 2.865 7.998 1.00 60.97 218 ASP A CA 1
ATOM 1541 C C . ASP A 1 226 ? 24.919 3.582 6.749 1.00 59.58 218 ASP A C 1
ATOM 1542 O O . ASP A 1 226 ? 26.087 3.426 6.388 1.00 64.26 218 ASP A O 1
ATOM 1547 N N . LEU A 1 227 ? 24.077 4.353 6.072 1.00 58.52 219 LEU A N 1
ATOM 1548 C CA . LEU A 1 227 ? 24.542 5.123 4.928 1.00 61.04 219 LEU A CA 1
ATOM 1549 C C . LEU A 1 227 ? 25.292 6.366 5.387 1.00 62.61 219 LEU A C 1
ATOM 1550 O O . LEU A 1 227 ? 24.956 6.973 6.408 1.00 64.85 219 LEU A O 1
ATOM 1555 N N . GLU A 1 228 ? 26.318 6.742 4.630 1.00 66.23 220 GLU A N 1
ATOM 1556 C CA . GLU A 1 228 ? 26.898 8.061 4.818 1.00 63.14 220 GLU A CA 1
ATOM 1557 C C . GLU A 1 228 ? 25.846 9.110 4.491 1.00 63.02 220 GLU A C 1
ATOM 1558 O O . GLU A 1 228 ? 25.062 8.945 3.557 1.00 66.10 220 GLU A O 1
ATOM 1560 N N . ILE A 1 229 ? 25.835 10.196 5.269 1.00 74.37 221 ILE A N 1
ATOM 1561 C CA . ILE A 1 229 ? 24.723 11.151 5.234 1.00 76.09 221 ILE A CA 1
ATOM 1562 C C . ILE A 1 229 ? 24.535 11.733 3.837 1.00 73.57 221 ILE A C 1
ATOM 1563 O O . ILE A 1 229 ? 23.418 11.763 3.308 1.00 73.55 221 ILE A O 1
ATOM 1568 N N . ASP A 1 230 ? 25.616 12.215 3.222 1.00 76.86 222 ASP A N 1
ATOM 1569 C CA . ASP A 1 230 ? 25.525 12.691 1.844 1.00 78.68 222 ASP A CA 1
ATOM 1570 C C . ASP A 1 230 ? 25.023 11.592 0.918 1.00 79.76 222 ASP A C 1
ATOM 1571 O O . ASP A 1 230 ? 24.136 11.816 0.087 1.00 72.90 222 ASP A O 1
ATOM 1576 N N . ASP A 1 231 ? 25.579 10.388 1.048 1.00 84.92 223 ASP A N 1
ATOM 1577 C CA . ASP A 1 231 ? 25.099 9.284 0.232 1.00 84.71 223 ASP A CA 1
ATOM 1578 C C . ASP A 1 231 ? 23.632 8.999 0.518 1.00 79.81 223 ASP A C 1
ATOM 1579 O O . ASP A 1 231 ? 22.883 8.605 -0.382 1.00 70.71 223 ASP A O 1
ATOM 1584 N N . MET A 1 232 ? 23.201 9.224 1.759 1.00 79.96 224 MET A N 1
ATOM 1585 C CA . MET A 1 232 ? 21.806 9.010 2.116 1.00 70.37 224 MET A CA 1
ATOM 1586 C C . MET A 1 232 ? 20.908 10.073 1.490 1.00 69.31 224 MET A C 1
ATOM 1587 O O . MET A 1 232 ? 19.820 9.763 0.988 1.00 59.89 224 MET A O 1
ATOM 1592 N N . LEU A 1 233 ? 21.346 11.333 1.511 1.00 70.47 225 LEU A N 1
ATOM 1593 C CA . LEU A 1 233 ? 20.541 12.392 0.920 1.00 74.88 225 LEU A CA 1
ATOM 1594 C C . LEU A 1 233 ? 20.393 12.212 -0.583 1.00 78.91 225 LEU A C 1
ATOM 1595 O O . LEU A 1 233 ? 19.339 12.536 -1.142 1.00 81.31 225 LEU A O 1
ATOM 1600 N N . GLU A 1 234 ? 21.425 11.691 -1.253 1.00 75.82 226 GLU A N 1
ATOM 1601 C CA . GLU A 1 234 ? 21.311 11.417 -2.684 1.00 75.39 226 GLU A CA 1
ATOM 1602 C C . GLU A 1 234 ? 20.249 10.353 -2.958 1.00 75.06 226 GLU A C 1
ATOM 1603 O O . GLU A 1 234 ? 19.349 10.563 -3.777 1.00 74.53 226 GLU A O 1
ATOM 1605 N N . ILE A 1 235 ? 20.333 9.208 -2.266 1.00 62.33 227 ILE A N 1
ATOM 1606 C CA . ILE A 1 235 ? 19.419 8.091 -2.511 1.00 65.08 227 ILE A CA 1
ATOM 1607 C C . ILE A 1 235 ? 17.976 8.505 -2.243 1.00 70.04 227 ILE A C 1
ATOM 1608 O O . ILE A 1 235 ? 17.072 8.223 -3.037 1.00 73.68 227 ILE A O 1
ATOM 1613 N N . VAL A 1 236 ? 17.739 9.171 -1.114 1.00 69.14 228 VAL A N 1
ATOM 1614 C CA . VAL A 1 236 ? 16.376 9.523 -0.731 1.00 66.68 228 VAL A CA 1
ATOM 1615 C C . VAL A 1 236 ? 15.788 10.540 -1.695 1.00 68.61 228 VAL A C 1
ATOM 1616 O O . VAL A 1 236 ? 14.617 10.437 -2.082 1.00 63.72 228 VAL A O 1
ATOM 1620 N N . ASN A 1 237 ? 16.592 11.534 -2.101 1.00 73.96 229 ASN A N 1
ATOM 1621 C CA . ASN A 1 237 ? 16.109 12.579 -2.999 1.00 70.58 229 ASN A CA 1
ATOM 1622 C C . ASN A 1 237 ? 15.714 12.016 -4.360 1.00 72.47 229 ASN A C 1
ATOM 1623 O O . ASN A 1 237 ? 14.746 12.485 -4.969 1.00 72.91 229 ASN A O 1
ATOM 1628 N N . SER A 1 238 ? 16.455 11.021 -4.860 1.00 71.45 230 SER A N 1
ATOM 1629 C CA . SER A 1 238 ? 16.069 10.365 -6.106 1.00 73.35 230 SER A CA 1
ATOM 1630 C C . SER A 1 238 ? 14.715 9.686 -5.969 1.00 71.30 230 SER A C 1
ATOM 1631 O O . SER A 1 238 ? 13.910 9.693 -6.908 1.00 69.69 230 SER A O 1
ATOM 1634 N N . ALA A 1 239 ? 14.451 9.087 -4.801 1.00 68.16 231 ALA A N 1
ATOM 1635 C CA . ALA A 1 239 ? 13.194 8.378 -4.582 1.00 59.69 231 ALA A CA 1
ATOM 1636 C C . ALA A 1 239 ? 12.006 9.331 -4.599 1.00 59.23 231 ALA A C 1
ATOM 1637 O O . ALA A 1 239 ? 10.986 9.052 -5.235 1.00 62.94 231 ALA A O 1
ATOM 1639 N N . ILE A 1 240 ? 12.121 10.462 -3.898 1.00 61.62 232 ILE A N 1
ATOM 1640 C CA . ILE A 1 240 ? 11.031 11.435 -3.859 1.00 67.43 232 ILE A CA 1
ATOM 1641 C C . ILE A 1 240 ? 10.746 11.994 -5.252 1.00 75.93 232 ILE A C 1
ATOM 1642 O O . ILE A 1 240 ? 9.584 12.082 -5.674 1.00 75.08 232 ILE A O 1
ATOM 1647 N N . GLU A 1 241 ? 11.794 12.376 -5.990 1.00 78.98 233 GLU A N 1
ATOM 1648 C CA . GLU A 1 241 ? 11.592 12.963 -7.315 1.00 87.77 233 GLU A CA 1
ATOM 1649 C C . GLU A 1 241 ? 11.004 11.976 -8.311 1.00 83.65 233 GLU A C 1
ATOM 1650 O O . GLU A 1 241 ? 10.375 12.401 -9.283 1.00 89.59 233 GLU A O 1
ATOM 1656 N N . ALA A 1 242 ? 11.192 10.677 -8.096 1.00 77.42 234 ALA A N 1
ATOM 1657 C CA . ALA A 1 242 ? 10.526 9.665 -8.904 1.00 71.63 234 ALA A CA 1
ATOM 1658 C C . ALA A 1 242 ? 9.109 9.373 -8.431 1.00 70.69 234 ALA A C 1
ATOM 1659 O O . ALA A 1 242 ? 8.423 8.565 -9.060 1.00 74.47 234 ALA A O 1
ATOM 1661 N N . GLY A 1 243 ? 8.658 9.998 -7.347 1.00 70.58 235 GLY A N 1
ATOM 1662 C CA . GLY A 1 243 ? 7.297 9.851 -6.884 1.00 60.53 235 GLY A CA 1
ATOM 1663 C C . GLY A 1 243 ? 7.103 9.095 -5.583 1.00 63.28 235 GLY A C 1
ATOM 1664 O O . GLY A 1 243 ? 5.952 8.877 -5.192 1.00 64.86 235 GLY A O 1
ATOM 1665 N N . ALA A 1 244 ? 8.172 8.695 -4.893 1.00 58.22 236 ALA A N 1
ATOM 1666 C CA . ALA A 1 244 ? 7.999 8.065 -3.590 1.00 58.07 236 ALA A CA 1
ATOM 1667 C C . ALA A 1 244 ? 7.240 9.005 -2.666 1.00 57.05 236 ALA A C 1
ATOM 1668 O O . ALA A 1 244 ? 7.427 10.221 -2.704 1.00 56.97 236 ALA A O 1
ATOM 1670 N N . HIS A 1 245 ? 6.352 8.441 -1.852 1.00 52.76 237 HIS A N 1
ATOM 1671 C CA . HIS A 1 245 ? 5.511 9.255 -0.989 1.00 52.74 237 HIS A CA 1
ATOM 1672 C C . HIS A 1 245 ? 6.063 9.382 0.417 1.00 47.67 237 HIS A C 1
ATOM 1673 O O . HIS A 1 245 ? 5.661 10.299 1.140 1.00 53.24 237 HIS A O 1
ATOM 1680 N N . GLY A 1 246 ? 6.952 8.482 0.822 1.00 46.14 238 GLY A N 1
ATOM 1681 C CA . GLY A 1 246 ? 7.437 8.490 2.185 1.00 59.56 238 GLY A CA 1
ATOM 1682 C C . GLY A 1 246 ? 8.715 7.702 2.327 1.00 53.23 238 GLY A C 1
ATOM 1683 O O . GLY A 1 246 ? 9.049 6.856 1.493 1.00 49.87 238 GLY A O 1
ATOM 1684 N N . ILE A 1 247 ? 9.429 7.993 3.407 1.00 49.99 239 ILE A N 1
ATOM 1685 C CA . ILE A 1 247 ? 10.689 7.339 3.728 1.00 45.41 239 ILE A CA 1
ATOM 1686 C C . ILE A 1 247 ? 10.542 6.700 5.093 1.00 43.58 239 ILE A C 1
ATOM 1687 O O . ILE A 1 247 ? 10.080 7.353 6.038 1.00 41.72 239 ILE A O 1
ATOM 1692 N N . ILE A 1 248 ? 10.967 5.442 5.194 1.00 39.44 240 ILE A N 1
ATOM 1693 C CA . ILE A 1 248 ? 10.978 4.671 6.429 1.00 36.95 240 ILE A CA 1
ATOM 1694 C C . ILE A 1 248 ? 12.430 4.498 6.851 1.00 43.24 240 ILE A C 1
ATOM 1695 O O . ILE A 1 248 ? 13.232 3.921 6.107 1.00 47.33 240 ILE A O 1
ATOM 1700 N N . ALA A 1 249 ? 12.762 4.998 8.040 1.00 45.26 241 ALA A N 1
ATOM 1701 C CA . ALA A 1 249 ? 14.097 4.898 8.616 1.00 49.88 241 ALA A CA 1
ATOM 1702 C C . ALA A 1 249 ? 13.968 4.576 10.104 1.00 45.33 241 ALA A C 1
ATOM 1703 O O . ALA A 1 249 ? 13.274 5.300 10.829 1.00 44.83 241 ALA A O 1
ATOM 1705 N N . THR A 1 250 ? 14.648 3.522 10.574 1.00 36.41 242 THR A N 1
ATOM 1706 C CA . THR A 1 250 ? 15.613 2.714 9.819 1.00 41.81 242 THR A CA 1
ATOM 1707 C C . THR A 1 250 ? 15.411 1.183 9.959 1.00 45.22 242 THR A C 1
ATOM 1708 O O . THR A 1 250 ? 14.713 0.713 10.855 1.00 39.85 242 THR A O 1
ATOM 1712 N N . ASN A 1 251 ? 16.081 0.407 9.107 1.00 43.18 243 ASN A N 1
ATOM 1713 C CA . ASN A 1 251 ? 16.242 -1.031 9.334 1.00 43.26 243 ASN A CA 1
ATOM 1714 C C . ASN A 1 251 ? 17.331 -1.237 10.395 1.00 45.84 243 ASN A C 1
ATOM 1715 O O . ASN A 1 251 ? 17.704 -0.275 11.071 1.00 47.44 243 ASN A O 1
ATOM 1720 N N . THR A 1 252 ? 17.893 -2.445 10.525 1.00 41.36 244 THR A N 1
ATOM 1721 C CA . THR A 1 252 ? 18.874 -2.730 11.580 1.00 46.64 244 THR A CA 1
ATOM 1722 C C . THR A 1 252 ? 20.273 -2.205 11.227 1.00 38.99 244 THR A C 1
ATOM 1723 O O . THR A 1 252 ? 20.591 -1.943 10.067 1.00 41.57 244 THR A O 1
ATOM 1727 N N . THR A 1 253 ? 21.123 -2.070 12.251 1.00 44.10 245 THR A N 1
ATOM 1728 C CA . THR A 1 253 ? 22.458 -1.497 12.089 1.00 47.64 245 THR A CA 1
ATOM 1729 C C . THR A 1 253 ? 23.555 -2.552 12.170 1.00 54.47 245 THR A C 1
ATOM 1730 O O . THR A 1 253 ? 23.430 -3.566 12.865 1.00 50.06 245 THR A O 1
ATOM 1734 N N . ILE A 1 254 ? 24.661 -2.257 11.491 1.00 61.35 246 ILE A N 1
ATOM 1735 C CA . ILE A 1 254 ? 25.869 -3.070 11.543 1.00 69.19 246 ILE A CA 1
ATOM 1736 C C . ILE A 1 254 ? 27.091 -2.199 11.822 1.00 73.93 246 ILE A C 1
ATOM 1737 O O . ILE A 1 254 ? 28.203 -2.537 11.406 1.00 82.45 246 ILE A O 1
ATOM 1742 N N . ASP A 1 255 ? 26.910 -1.074 12.520 1.00 75.78 247 ASP A N 1
ATOM 1743 C CA . ASP A 1 255 ? 28.044 -0.213 12.862 1.00 86.45 247 ASP A CA 1
ATOM 1744 C C . ASP A 1 255 ? 28.581 -0.457 14.270 1.00 98.01 247 ASP A C 1
ATOM 1745 O O . ASP A 1 255 ? 29.795 -0.583 14.451 1.00 109.97 247 ASP A O 1
ATOM 1747 N N . LYS A 1 256 ? 27.705 -0.522 15.276 1.00 98.46 248 LYS A N 1
ATOM 1748 C CA . LYS A 1 256 ? 28.145 -0.686 16.659 1.00 93.99 248 LYS A CA 1
ATOM 1749 C C . LYS A 1 256 ? 28.897 -1.998 16.835 1.00 92.40 248 LYS A C 1
ATOM 1750 O O . LYS A 1 256 ? 28.286 -3.055 17.023 1.00 92.49 248 LYS A O 1
ATOM 1752 N N . SER A 1 257 ? 30.227 -1.937 16.789 1.00 96.44 249 SER A N 1
ATOM 1753 C CA . SER A 1 257 ? 31.065 -3.131 16.901 1.00 99.55 249 SER A CA 1
ATOM 1754 C C . SER A 1 257 ? 31.176 -3.601 18.358 1.00 107.23 249 SER A C 1
ATOM 1755 O O . SER A 1 257 ? 32.254 -3.656 18.951 1.00 108.98 249 SER A O 1
ATOM 1757 N N . LEU A 1 258 ? 30.024 -3.963 18.925 1.00 111.53 250 LEU A N 1
ATOM 1758 C CA . LEU A 1 258 ? 29.973 -4.464 20.294 1.00 111.25 250 LEU A CA 1
ATOM 1759 C C . LEU A 1 258 ? 30.656 -5.824 20.394 1.00 105.28 250 LEU A C 1
ATOM 1760 O O . LEU A 1 258 ? 30.531 -6.664 19.499 1.00 108.74 250 LEU A O 1
ATOM 1762 N N . VAL A 1 259 ? 31.382 -6.040 21.496 1.00 97.52 251 VAL A N 1
ATOM 1763 C CA . VAL A 1 259 ? 32.175 -7.260 21.639 1.00 94.93 251 VAL A CA 1
ATOM 1764 C C . VAL A 1 259 ? 31.274 -8.490 21.659 1.00 99.89 251 VAL A C 1
ATOM 1765 O O . VAL A 1 259 ? 31.588 -9.518 21.045 1.00 102.43 251 VAL A O 1
ATOM 1767 N N . PHE A 1 260 ? 30.132 -8.398 22.338 1.00 97.39 252 PHE A N 1
ATOM 1768 C CA . PHE A 1 260 ? 29.248 -9.537 22.554 1.00 94.44 252 PHE A CA 1
ATOM 1769 C C . PHE A 1 260 ? 28.275 -9.775 21.397 1.00 82.45 252 PHE A C 1
ATOM 1770 O O . PHE A 1 260 ? 27.339 -10.571 21.546 1.00 71.73 252 PHE A O 1
ATOM 1778 N N . ALA A 1 261 ? 28.496 -9.134 20.243 1.00 77.93 253 ALA A N 1
ATOM 1779 C CA . ALA A 1 261 ? 27.615 -9.277 19.081 1.00 67.29 253 ALA A CA 1
ATOM 1780 C C . ALA A 1 261 ? 28.419 -9.141 17.789 1.00 72.34 253 ALA A C 1
ATOM 1781 O O . ALA A 1 261 ? 28.324 -8.133 17.084 1.00 58.47 253 ALA A O 1
ATOM 1783 N N . PRO A 1 262 ? 29.240 -10.145 17.448 1.00 81.10 254 PRO A N 1
ATOM 1784 C CA . PRO A 1 262 ? 30.017 -10.065 16.199 1.00 84.02 254 PRO A CA 1
ATOM 1785 C C . PRO A 1 262 ? 29.130 -9.871 14.978 1.00 82.17 254 PRO A C 1
ATOM 1786 O O . PRO A 1 262 ? 27.939 -10.186 14.979 1.00 86.89 254 PRO A O 1
ATOM 1790 N N . LYS A 1 263 ? 29.734 -9.327 13.920 1.00 82.77 255 LYS A N 1
ATOM 1791 C CA . LYS A 1 263 ? 28.960 -8.861 12.772 1.00 81.19 255 LYS A CA 1
ATOM 1792 C C . LYS A 1 263 ? 28.305 -9.993 11.988 1.00 86.70 255 LYS A C 1
ATOM 1793 O O . LYS A 1 263 ? 27.377 -9.731 11.211 1.00 82.15 255 LYS A O 1
ATOM 1795 N N . GLU A 1 264 ? 28.770 -11.235 12.160 1.00 92.88 256 GLU A N 1
ATOM 1796 C CA . GLU A 1 264 ? 28.258 -12.382 11.411 1.00 89.09 256 GLU A CA 1
ATOM 1797 C C . GLU A 1 264 ? 26.889 -12.841 11.898 1.00 77.24 256 GLU A C 1
ATOM 1798 O O . GLU A 1 264 ? 26.300 -13.750 11.303 1.00 80.97 256 GLU A O 1
ATOM 1800 N N . MET A 1 265 ? 26.380 -12.244 12.962 1.00 60.67 257 MET A N 1
ATOM 1801 C CA . MET A 1 265 ? 25.066 -12.563 13.482 1.00 55.00 257 MET A CA 1
ATOM 1802 C C . MET A 1 265 ? 23.998 -11.588 12.993 1.00 51.71 257 MET A C 1
ATOM 1803 O O . MET A 1 265 ? 22.838 -11.704 13.399 1.00 49.86 257 MET A O 1
ATOM 1808 N N . GLY A 1 266 ? 24.360 -10.641 12.126 1.00 51.33 258 GLY A N 1
ATOM 1809 C CA . GLY A 1 266 ? 23.400 -9.756 11.500 1.00 50.04 258 GLY A CA 1
ATOM 1810 C C . GLY A 1 266 ? 23.286 -8.406 12.183 1.00 53.91 258 GLY A C 1
ATOM 1811 O O . GLY A 1 266 ? 24.103 -8.009 13.020 1.00 48.04 258 GLY A O 1
ATOM 1812 N N . GLY A 1 267 ? 22.227 -7.689 11.806 1.00 43.21 259 GLY A N 1
ATOM 1813 C CA . GLY A 1 267 ? 22.037 -6.328 12.257 1.00 40.78 259 GLY A CA 1
ATOM 1814 C C . GLY A 1 267 ? 21.365 -6.220 13.614 1.00 39.99 259 GLY A C 1
ATOM 1815 O O . GLY A 1 267 ? 20.494 -7.006 13.959 1.00 44.67 259 GLY A O 1
ATOM 1816 N N . LEU A 1 268 ? 21.760 -5.194 14.366 1.00 40.19 260 LEU A N 1
ATOM 1817 C CA . LEU A 1 268 ? 21.178 -4.925 15.678 1.00 43.18 260 LEU A CA 1
ATOM 1818 C C . LEU A 1 268 ? 19.881 -4.126 15.574 1.00 39.61 260 LEU A C 1
ATOM 1819 O O . LEU A 1 268 ? 19.809 -3.131 14.845 1.00 43.70 260 LEU A O 1
ATOM 1824 N N . SER A 1 269 ? 18.875 -4.556 16.331 1.00 34.93 261 SER A N 1
ATOM 1825 C CA . SER A 1 269 ? 17.623 -3.853 16.558 1.00 41.83 261 SER A CA 1
ATOM 1826 C C . SER A 1 269 ? 17.454 -3.617 18.058 1.00 41.84 261 SER A C 1
ATOM 1827 O O . SER A 1 269 ? 18.282 -4.029 18.867 1.00 42.98 261 SER A O 1
ATOM 1830 N N . GLY A 1 270 ? 16.364 -2.956 18.433 1.00 41.64 262 GLY A N 1
ATOM 1831 C CA . GLY A 1 270 ? 16.107 -2.711 19.844 1.00 42.98 262 GLY A CA 1
ATOM 1832 C C . GLY A 1 270 ? 16.859 -1.497 20.362 1.00 38.90 262 GLY A C 1
ATOM 1833 O O . GLY A 1 270 ? 17.259 -0.619 19.609 1.00 37.36 262 GLY A O 1
ATOM 1834 N N . LYS A 1 271 ? 17.076 -1.474 21.677 1.00 37.14 263 LYS A N 1
ATOM 1835 C CA . LYS A 1 271 ? 17.626 -0.281 22.319 1.00 39.50 263 LYS A CA 1
ATOM 1836 C C . LYS A 1 271 ? 19.075 0.014 21.928 1.00 47.01 263 LYS A C 1
ATOM 1837 O O . LYS A 1 271 ? 19.496 1.169 22.047 1.00 46.81 263 LYS A O 1
ATOM 1843 N N . CYS A 1 272 ? 19.845 -0.982 21.464 1.00 45.22 264 CYS A N 1
ATOM 1844 C CA . CYS A 1 272 ? 21.173 -0.692 20.913 1.00 44.62 264 CYS A CA 1
ATOM 1845 C C . CYS A 1 272 ? 21.115 0.076 19.597 1.00 45.60 264 CYS A C 1
ATOM 1846 O O . CYS A 1 272 ? 22.162 0.545 19.128 1.00 47.80 264 CYS A O 1
ATOM 1849 N N . LEU A 1 273 ? 19.931 0.213 18.993 1.00 40.74 265 LEU A N 1
ATOM 1850 C CA . LEU A 1 273 ? 19.762 0.960 17.757 1.00 44.79 265 LEU A CA 1
ATOM 1851 C C . LEU A 1 273 ? 19.199 2.353 17.996 1.00 46.30 265 LEU A C 1
ATOM 1852 O O . LEU A 1 273 ? 19.214 3.179 17.075 1.00 39.80 265 LEU A O 1
ATOM 1857 N N . THR A 1 274 ? 18.705 2.631 19.207 1.00 44.11 266 THR A N 1
ATOM 1858 C CA . THR A 1 274 ? 17.976 3.874 19.448 1.00 42.62 266 THR A CA 1
ATOM 1859 C C . THR A 1 274 ? 18.776 5.098 19.003 1.00 43.85 266 THR A C 1
ATOM 1860 O O . THR A 1 274 ? 18.241 5.993 18.339 1.00 44.64 266 THR A O 1
ATOM 1864 N N . LYS A 1 275 ? 20.061 5.148 19.346 1.00 50.56 267 LYS A N 1
ATOM 1865 C CA . LYS A 1 275 ? 20.817 6.377 19.144 1.00 54.04 267 LYS A CA 1
ATOM 1866 C C . LYS A 1 275 ? 21.063 6.637 17.663 1.00 53.48 267 LYS A C 1
ATOM 1867 O O . LYS A 1 275 ? 20.822 7.746 17.172 1.00 56.39 267 LYS A O 1
ATOM 1869 N N . LYS A 1 276 ? 21.532 5.625 16.929 1.00 48.73 268 LYS A N 1
ATOM 1870 C CA . LYS A 1 276 ? 21.861 5.847 15.526 1.00 49.60 268 LYS A CA 1
ATOM 1871 C C . LYS A 1 276 ? 20.604 6.090 14.705 1.00 48.25 268 LYS A C 1
ATOM 1872 O O . LYS A 1 276 ? 20.616 6.898 13.768 1.00 48.70 268 LYS A O 1
ATOM 1874 N N . SER A 1 277 ? 19.509 5.396 15.040 1.00 49.60 269 SER A N 1
ATOM 1875 C CA . SER A 1 277 ? 18.244 5.617 14.344 1.00 44.34 269 SER A CA 1
ATOM 1876 C C . SER A 1 277 ? 17.757 7.038 14.533 1.00 43.44 269 SER A C 1
ATOM 1877 O O . SER A 1 277 ? 17.277 7.667 13.586 1.00 48.40 269 SER A O 1
ATOM 1880 N N . ARG A 1 278 ? 17.833 7.531 15.770 1.00 50.05 270 ARG A N 1
ATOM 1881 C CA . ARG A 1 278 ? 17.552 8.928 16.088 1.00 54.93 270 ARG A CA 1
ATOM 1882 C C . ARG A 1 278 ? 18.409 9.871 15.249 1.00 51.48 270 ARG A C 1
ATOM 1883 O O . ARG A 1 278 ? 17.901 10.820 14.638 1.00 47.43 270 ARG A O 1
ATOM 1891 N N . GLU A 1 279 ? 19.716 9.614 15.201 1.00 50.90 271 GLU A N 1
ATOM 1892 C CA . GLU A 1 279 ? 20.625 10.493 14.472 1.00 51.30 271 GLU A CA 1
ATOM 1893 C C . GLU A 1 279 ? 20.303 10.503 12.985 1.00 50.48 271 GLU A C 1
ATOM 1894 O O . GLU A 1 279 ? 20.233 11.566 12.355 1.00 51.49 271 GLU A O 1
ATOM 1900 N N . VAL A 1 280 ? 20.117 9.317 12.405 1.00 53.03 272 VAL A N 1
ATOM 1901 C CA . VAL A 1 280 ? 19.758 9.219 10.996 1.00 51.79 272 VAL A CA 1
ATOM 1902 C C . VAL A 1 280 ? 18.485 10.006 10.726 1.00 55.00 272 VAL A C 1
ATOM 1903 O O . VAL A 1 280 ? 18.365 10.691 9.702 1.00 51.44 272 VAL A O 1
ATOM 1907 N N . PHE A 1 281 ? 17.528 9.950 11.660 1.00 50.14 273 PHE A N 1
ATOM 1908 C CA . PHE A 1 281 ? 16.221 10.544 11.404 1.00 50.11 273 PHE A CA 1
ATOM 1909 C C . PHE A 1 281 ? 16.268 12.063 11.497 1.00 50.35 273 PHE A C 1
ATOM 1910 O O . PHE A 1 281 ? 15.552 12.754 10.760 1.00 59.80 273 PHE A O 1
ATOM 1918 N N . LYS A 1 282 ? 17.091 12.608 12.396 1.00 47.27 274 LYS A N 1
ATOM 1919 C CA . LYS A 1 282 ? 17.249 14.057 12.444 1.00 46.20 274 LYS A CA 1
ATOM 1920 C C . LYS A 1 282 ? 17.732 14.596 11.104 1.00 55.64 274 LYS A C 1
ATOM 1921 O O . LYS A 1 282 ? 17.238 15.622 10.621 1.00 63.69 274 LYS A O 1
ATOM 1923 N N . GLU A 1 283 ? 18.704 13.915 10.494 1.00 54.93 275 GLU A N 1
ATOM 1924 C CA . GLU A 1 283 ? 19.223 14.347 9.202 1.00 50.39 275 GLU A CA 1
ATOM 1925 C C . GLU A 1 283 ? 18.177 14.168 8.110 1.00 52.80 275 GLU A C 1
ATOM 1926 O O . GLU A 1 283 ? 18.011 15.045 7.255 1.00 52.31 275 GLU A O 1
ATOM 1928 N N . LEU A 1 284 ? 17.462 13.037 8.133 1.00 43.50 276 LEU A N 1
ATOM 1929 C CA . LEU A 1 284 ? 16.371 12.801 7.189 1.00 56.10 276 LEU A CA 1
ATOM 1930 C C . LEU A 1 284 ? 15.325 13.908 7.266 1.00 54.72 276 LEU A C 1
ATOM 1931 O O . LEU A 1 284 ? 14.900 14.458 6.243 1.00 56.06 276 LEU A O 1
ATOM 1936 N N . ALA A 1 285 ? 14.883 14.234 8.480 1.00 55.13 277 ALA A N 1
ATOM 1937 C CA . ALA A 1 285 ? 13.904 15.299 8.647 1.00 53.37 277 ALA A CA 1
ATOM 1938 C C . ALA A 1 285 ? 14.471 16.641 8.207 1.00 57.91 277 ALA A C 1
ATOM 1939 O O . ALA A 1 285 ? 13.777 17.435 7.562 1.00 59.58 277 ALA A O 1
ATOM 1941 N N . LYS A 1 286 ? 15.736 16.912 8.534 1.00 59.37 278 LYS A N 1
ATOM 1942 C CA . LYS A 1 286 ? 16.305 18.210 8.192 1.00 55.77 278 LYS A CA 1
ATOM 1943 C C . LYS A 1 286 ? 16.212 18.477 6.694 1.00 61.08 278 LYS A C 1
ATOM 1944 O O . LYS A 1 286 ? 15.953 19.607 6.271 1.00 64.96 278 LYS A O 1
ATOM 1950 N N . ALA A 1 287 ? 16.405 17.448 5.879 1.00 59.05 279 ALA A N 1
ATOM 1951 C CA . ALA A 1 287 ? 16.400 17.624 4.436 1.00 56.88 279 ALA A CA 1
ATOM 1952 C C . ALA A 1 287 ? 15.031 17.408 3.806 1.00 58.94 279 ALA A C 1
ATOM 1953 O O . ALA A 1 287 ? 14.747 17.994 2.755 1.00 68.89 279 ALA A O 1
ATOM 1955 N N . PHE A 1 288 ? 14.163 16.594 4.419 1.00 51.31 280 PHE A N 1
ATOM 1956 C CA . PHE A 1 288 ? 13.022 16.055 3.692 1.00 51.81 280 PHE A CA 1
ATOM 1957 C C . PHE A 1 288 ? 11.681 16.176 4.394 1.00 53.41 280 PHE A C 1
ATOM 1958 O O . PHE A 1 288 ? 10.682 15.693 3.847 1.00 57.72 280 PHE A O 1
ATOM 1966 N N . PHE A 1 289 ? 11.609 16.803 5.572 1.00 51.26 281 PHE A N 1
ATOM 1967 C CA . PHE A 1 289 ? 10.332 16.847 6.279 1.00 55.46 281 PHE A CA 1
ATOM 1968 C C . PHE A 1 289 ? 9.242 17.540 5.455 1.00 55.36 281 PHE A C 1
ATOM 1969 O O . PHE A 1 289 ? 8.090 17.095 5.447 1.00 59.93 281 PHE A O 1
ATOM 1977 N N . ASN A 1 290 ? 9.574 18.632 4.769 1.00 53.73 282 ASN A N 1
ATOM 1978 C CA A ASN A 1 290 ? 8.551 19.371 4.039 0.51 60.28 282 ASN A CA 1
ATOM 1979 C CA B ASN A 1 290 ? 8.590 19.400 4.015 0.49 60.13 282 ASN A CA 1
ATOM 1980 C C . ASN A 1 290 ? 8.242 18.773 2.671 1.00 67.16 282 ASN A C 1
ATOM 1981 O O . ASN A 1 290 ? 7.398 19.325 1.951 1.00 67.9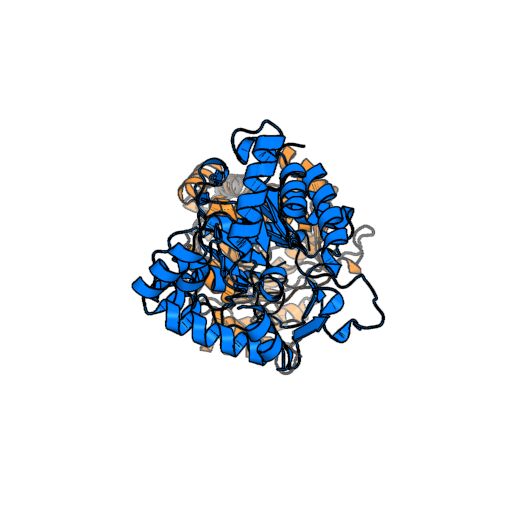7 282 ASN A O 1
ATOM 1990 N N . LYS A 1 291 ? 8.878 17.652 2.310 1.00 68.53 283 LYS A N 1
ATOM 1991 C CA . LYS A 1 291 ? 8.742 17.070 0.981 1.00 70.28 283 LYS A CA 1
ATOM 1992 C C . LYS A 1 291 ? 8.276 15.622 0.979 1.00 65.39 283 LYS A C 1
ATOM 1993 O O . LYS A 1 291 ? 8.118 15.046 -0.105 1.00 63.13 283 LYS A O 1
ATOM 1999 N N . SER A 1 292 ? 8.049 15.018 2.143 1.00 57.00 284 SER A N 1
ATOM 2000 C CA . SER A 1 292 ? 7.722 13.602 2.179 1.00 54.34 284 SER A CA 1
ATOM 2001 C C . SER A 1 292 ? 7.150 13.259 3.545 1.00 54.63 284 SER A C 1
ATOM 2002 O O . SER A 1 292 ? 7.294 14.019 4.508 1.00 57.99 284 SER A O 1
ATOM 2005 N N . VAL A 1 293 ? 6.478 12.112 3.602 1.00 47.20 285 VAL A N 1
ATOM 2006 C CA . VAL A 1 293 ? 6.007 11.548 4.858 1.00 45.96 285 VAL A CA 1
ATOM 2007 C C . VAL A 1 293 ? 7.158 10.759 5.465 1.00 44.35 285 VAL A C 1
ATOM 2008 O O . VAL A 1 293 ? 7.773 9.924 4.790 1.00 45.42 285 VAL A O 1
ATOM 2012 N N . LEU A 1 294 ? 7.479 11.035 6.725 1.00 40.85 286 LEU A N 1
ATOM 2013 C CA . LEU A 1 294 ? 8.614 10.399 7.379 1.00 40.89 286 LEU A CA 1
ATOM 2014 C C . LEU A 1 294 ? 8.142 9.444 8.471 1.00 41.22 286 LEU A C 1
ATOM 2015 O O . LEU A 1 294 ? 7.364 9.829 9.349 1.00 44.53 286 LEU A O 1
ATOM 2020 N N . VAL A 1 295 ? 8.622 8.204 8.413 1.00 40.85 287 VAL A N 1
ATOM 2021 C CA . VAL A 1 295 ? 8.284 7.153 9.372 1.00 35.59 287 VAL A CA 1
ATOM 2022 C C . VAL A 1 295 ? 9.551 6.766 10.135 1.00 38.60 287 VAL A C 1
ATOM 2023 O O . VAL A 1 295 ? 10.542 6.346 9.523 1.00 40.50 287 VAL A O 1
ATOM 2027 N N . SER A 1 296 ? 9.517 6.880 11.462 1.00 39.71 288 SER A N 1
ATOM 2028 C CA . SER A 1 296 ? 10.685 6.583 12.291 1.00 37.62 288 SER A CA 1
ATOM 2029 C C . SER A 1 296 ? 10.598 5.179 12.882 1.00 41.13 288 SER A C 1
ATOM 2030 O O . SER A 1 296 ? 9.593 4.817 13.502 1.00 39.49 288 SER A O 1
ATOM 2033 N N . VAL A 1 297 ? 11.664 4.402 12.696 1.00 41.95 289 VAL A N 1
ATOM 2034 C CA . VAL A 1 297 ? 11.763 3.035 13.198 1.00 40.92 289 VAL A CA 1
ATOM 2035 C C . VAL A 1 297 ? 13.145 2.841 13.784 1.00 45.70 289 VAL A C 1
ATOM 2036 O O . VAL A 1 297 ? 14.140 3.315 13.224 1.00 46.02 289 VAL A O 1
ATOM 2040 N N . GLY A 1 298 ? 13.211 2.099 14.882 1.00 44.16 290 GLY A N 1
ATOM 2041 C CA . GLY A 1 298 ? 14.497 1.650 15.371 1.00 40.18 290 GLY A CA 1
ATOM 2042 C C . GLY A 1 298 ? 14.691 2.010 16.819 1.00 40.09 290 GLY A C 1
ATOM 2043 O O . GLY A 1 298 ? 14.984 3.170 17.137 1.00 34.76 290 GLY A O 1
ATOM 2044 N N . GLY A 1 299 ? 14.507 1.028 17.705 1.00 36.44 291 GLY A N 1
ATOM 2045 C CA . GLY A 1 299 ? 14.814 1.245 19.107 1.00 39.27 291 GLY A CA 1
ATOM 2046 C C . GLY A 1 299 ? 13.835 2.133 19.836 1.00 39.55 291 GLY A C 1
ATOM 2047 O O . GLY A 1 299 ? 14.211 2.785 20.811 1.00 45.87 291 GLY A O 1
ATOM 2048 N N . ILE A 1 300 ? 12.587 2.179 19.388 1.00 40.44 292 ILE A N 1
ATOM 2049 C CA . ILE A 1 300 ? 11.523 2.867 20.111 1.00 39.20 292 ILE A CA 1
ATOM 2050 C C . ILE A 1 300 ? 10.906 1.866 21.076 1.00 34.28 292 ILE A C 1
ATOM 2051 O O . ILE A 1 300 ? 10.389 0.830 20.651 1.00 41.21 292 ILE A O 1
ATOM 2056 N N . SER A 1 301 ? 10.954 2.172 22.367 1.00 37.36 293 SER A N 1
ATOM 2057 C CA . SER A 1 301 ? 10.462 1.270 23.407 1.00 41.49 293 SER A CA 1
ATOM 2058 C C . SER A 1 301 ? 9.467 1.902 24.365 1.00 42.38 293 SER A C 1
ATOM 2059 O O . SER A 1 301 ? 8.870 1.168 25.160 1.00 45.78 293 SER A O 1
ATOM 2062 N N . ASP A 1 302 ? 9.308 3.226 24.362 1.00 39.98 294 ASP A N 1
ATOM 2063 C CA . ASP A 1 302 ? 8.452 3.897 25.325 1.00 40.23 294 ASP A CA 1
ATOM 2064 C C . ASP A 1 302 ? 7.922 5.176 24.699 1.00 41.27 294 ASP A C 1
ATOM 2065 O O . ASP A 1 302 ? 8.283 5.544 23.575 1.00 46.56 294 ASP A O 1
ATOM 2070 N N . ALA A 1 303 ? 7.048 5.857 25.431 1.00 43.64 295 ALA A N 1
ATOM 2071 C CA . ALA A 1 303 ? 6.355 6.993 24.834 1.00 45.74 295 ALA A CA 1
ATOM 2072 C C . ALA A 1 303 ? 7.252 8.218 24.692 1.00 48.07 295 ALA A C 1
ATOM 2073 O O . ALA A 1 303 ? 7.087 8.986 23.739 1.00 45.61 295 ALA A O 1
ATOM 2075 N N . LYS A 1 304 ? 8.191 8.422 25.621 1.00 44.91 296 LYS A N 1
ATOM 2076 C CA . LYS A 1 304 ? 9.126 9.537 25.498 1.00 45.85 296 LYS A CA 1
ATOM 2077 C C . LYS A 1 304 ? 9.900 9.455 24.189 1.00 44.28 296 LYS A C 1
ATOM 2078 O O . LYS A 1 304 ? 9.967 10.428 23.433 1.00 45.82 296 LYS A O 1
ATOM 2080 N N . GLU A 1 305 ? 10.472 8.285 23.890 1.00 39.35 297 GLU A N 1
ATOM 2081 C CA . GLU A 1 305 ? 11.226 8.136 22.651 1.00 41.70 297 GLU A CA 1
ATOM 2082 C C . GLU A 1 305 ? 10.317 8.303 21.437 1.00 43.94 297 GLU A C 1
ATOM 2083 O O . GLU A 1 305 ? 10.658 9.013 20.481 1.00 49.09 297 GLU A O 1
ATOM 2089 N N . ALA A 1 306 ? 9.145 7.665 21.472 1.00 35.63 298 ALA A N 1
ATOM 2090 C CA . ALA A 1 306 ? 8.169 7.822 20.397 1.00 35.37 298 ALA A CA 1
ATOM 2091 C C . ALA A 1 306 ? 7.760 9.278 20.234 1.00 36.79 298 ALA A C 1
ATOM 2092 O O . ALA A 1 306 ? 7.646 9.776 19.110 1.00 41.87 298 ALA A O 1
ATOM 2094 N N . TYR A 1 307 ? 7.541 9.977 21.349 1.00 40.94 299 TYR A N 1
ATOM 2095 C CA . TYR A 1 307 ? 7.191 11.392 21.286 1.00 43.40 299 TYR A CA 1
ATOM 2096 C C . TYR A 1 307 ? 8.340 12.223 20.720 1.00 52.77 299 TYR A C 1
ATOM 2097 O O . TYR A 1 307 ? 8.114 13.170 19.954 1.00 57.96 299 TYR A O 1
ATOM 2106 N N . GLU A 1 308 ? 9.583 11.876 21.070 1.00 50.32 300 GLU A N 1
ATOM 2107 C CA . GLU A 1 308 ? 10.723 12.573 20.485 1.00 46.97 300 GLU A CA 1
ATOM 2108 C C . GLU A 1 308 ? 10.773 12.380 18.972 1.00 47.89 300 GLU A C 1
ATOM 2109 O O . GLU A 1 308 ? 11.037 13.334 18.229 1.00 53.30 300 GLU A O 1
ATOM 2111 N N . ARG A 1 309 ? 10.517 11.157 18.491 1.00 38.82 301 ARG A N 1
ATOM 2112 C CA . ARG A 1 309 ? 10.508 10.935 17.050 1.00 43.92 301 ARG A CA 1
ATOM 2113 C C . ARG A 1 309 ? 9.443 11.785 16.374 1.00 46.94 301 ARG A C 1
ATOM 2114 O O . ARG A 1 309 ? 9.690 12.383 15.319 1.00 52.53 301 ARG A O 1
ATOM 2122 N N . ILE A 1 310 ? 8.254 11.857 16.970 1.00 48.15 302 ILE A N 1
ATOM 2123 C CA . ILE A 1 310 ? 7.172 12.625 16.367 1.00 45.21 302 ILE A CA 1
ATOM 2124 C C . ILE A 1 310 ? 7.543 14.101 16.310 1.00 48.40 302 ILE A C 1
ATOM 2125 O O . ILE A 1 310 ? 7.391 14.758 15.275 1.00 52.63 302 ILE A O 1
ATOM 2130 N N . LYS A 1 311 ? 8.057 14.639 17.419 1.00 51.37 303 LYS A N 1
ATOM 2131 C CA . LYS A 1 311 ? 8.502 16.031 17.410 1.00 55.37 303 LYS A CA 1
ATOM 2132 C C . LYS A 1 311 ? 9.619 16.261 16.394 1.00 51.85 303 LYS A C 1
ATOM 2133 O O . LYS A 1 311 ? 9.669 17.319 15.767 1.00 52.70 303 LYS A O 1
ATOM 2139 N N . MET A 1 312 ? 10.502 15.280 16.186 1.00 56.33 304 MET A N 1
ATOM 2140 C CA . MET A 1 312 ? 11.560 15.456 15.197 1.00 55.70 304 MET A CA 1
ATOM 2141 C C . MET A 1 312 ? 11.029 15.554 13.772 1.00 55.62 304 MET A C 1
ATOM 2142 O O . MET A 1 312 ? 11.754 16.034 12.900 1.00 63.39 304 MET A O 1
ATOM 2147 N N . GLY A 1 313 ? 9.805 15.092 13.510 1.00 55.50 305 GLY A N 1
ATOM 2148 C CA . GLY A 1 313 ? 9.239 15.139 12.173 1.00 56.13 305 GLY A CA 1
ATOM 2149 C C . GLY A 1 313 ? 8.562 13.865 11.688 1.00 54.11 305 GLY A C 1
ATOM 2150 O O . GLY A 1 313 ? 8.202 13.769 10.510 1.00 53.70 305 GLY A O 1
ATOM 2151 N N . ALA A 1 314 ? 8.354 12.889 12.570 1.00 54.52 306 ALA A N 1
ATOM 2152 C CA . ALA A 1 314 ? 7.819 11.590 12.163 1.00 50.23 306 ALA A CA 1
ATOM 2153 C C . ALA A 1 314 ? 6.292 11.586 12.224 1.00 49.26 306 ALA A C 1
ATOM 2154 O O . ALA A 1 314 ? 5.709 11.695 13.307 1.00 44.45 306 ALA A O 1
ATOM 2156 N N . SER A 1 315 ? 5.648 11.428 11.065 1.00 40.76 307 SER A N 1
ATOM 2157 C CA . SER A 1 315 ? 4.197 11.286 11.052 1.00 45.31 307 SER A CA 1
ATOM 2158 C C . SER A 1 315 ? 3.753 9.936 11.623 1.00 49.89 307 SER A C 1
ATOM 2159 O O . SER A 1 315 ? 2.676 9.835 12.221 1.00 48.31 307 SER A O 1
ATOM 2162 N N . LEU A 1 316 ? 4.559 8.892 11.450 1.00 48.43 308 LEU A N 1
ATOM 2163 C CA . LEU A 1 316 ? 4.222 7.556 11.917 1.00 44.84 308 LEU A CA 1
ATOM 2164 C C . LEU A 1 316 ? 5.468 6.900 12.507 1.00 40.88 308 LEU A C 1
ATOM 2165 O O . LEU A 1 316 ? 6.597 7.327 12.254 1.00 42.79 308 LEU A O 1
ATOM 2170 N N . LEU A 1 317 ? 5.245 5.847 13.292 1.00 36.59 309 LEU A N 1
ATOM 2171 C CA . LEU A 1 317 ? 6.303 5.083 13.949 1.00 38.06 309 LEU A CA 1
ATOM 2172 C C . LEU A 1 317 ? 6.129 3.596 13.653 1.00 35.25 309 LEU A C 1
ATOM 2173 O O . LEU A 1 317 ? 5.062 3.146 13.228 1.00 37.40 309 LEU A O 1
ATOM 2178 N N . GLN A 1 318 ? 7.183 2.825 13.899 1.00 32.82 310 GLN A N 1
ATOM 2179 C CA . GLN A 1 318 ? 7.101 1.364 13.844 1.00 30.97 310 GLN A CA 1
ATOM 2180 C C . GLN A 1 318 ? 7.975 0.765 14.934 1.00 34.68 310 GLN A C 1
ATOM 2181 O O . GLN A 1 318 ? 8.982 1.359 15.339 1.00 40.54 310 GLN A O 1
ATOM 2187 N N . ILE A 1 319 ? 7.590 -0.428 15.392 1.00 33.36 311 ILE A N 1
ATOM 2188 C CA . ILE A 1 319 ? 8.290 -1.144 16.453 1.00 32.63 311 ILE A CA 1
ATOM 2189 C C . ILE A 1 319 ? 8.364 -2.614 16.067 1.00 32.40 311 ILE A C 1
ATOM 2190 O O . ILE A 1 319 ? 7.383 -3.181 15.579 1.00 35.18 311 ILE A O 1
ATOM 2195 N N . TYR A 1 320 ? 9.540 -3.216 16.222 1.00 30.60 312 TYR A N 1
ATOM 2196 C CA . TYR A 1 320 ? 9.629 -4.670 16.263 1.00 31.81 312 TYR A CA 1
ATOM 2197 C C . TYR A 1 320 ? 10.088 -5.134 17.639 1.00 34.47 312 TYR A C 1
ATOM 2198 O O . TYR A 1 320 ? 9.341 -5.830 18.328 1.00 35.59 312 TYR A O 1
ATOM 2207 N N . SER A 1 321 ? 11.303 -4.753 18.054 1.00 32.16 313 SER A N 1
ATOM 2208 C CA . SER A 1 321 ? 11.976 -5.423 19.166 1.00 30.82 313 SER A CA 1
ATOM 2209 C C . SER A 1 321 ? 11.267 -5.185 20.491 1.00 35.54 313 SER A C 1
ATOM 2210 O O . SER A 1 321 ? 11.158 -6.100 21.307 1.00 34.51 313 SER A O 1
ATOM 2213 N N . ALA A 1 322 ? 10.819 -3.952 20.741 1.00 34.23 314 ALA A N 1
ATOM 2214 C CA . ALA A 1 322 ? 10.150 -3.647 21.996 1.00 33.00 314 ALA A CA 1
ATOM 2215 C C . ALA A 1 322 ? 8.883 -4.477 22.195 1.00 38.67 314 ALA A C 1
ATOM 2216 O O . ALA A 1 322 ? 8.460 -4.669 23.341 1.00 39.49 314 ALA A O 1
ATOM 2218 N N . PHE A 1 323 ? 8.271 -4.971 21.110 1.00 34.87 315 PHE A N 1
ATOM 2219 C CA . PHE A 1 323 ? 7.138 -5.887 21.251 1.00 29.17 315 PHE A CA 1
ATOM 2220 C C . PHE A 1 323 ? 7.580 -7.186 21.905 1.00 33.83 315 PHE A C 1
ATOM 2221 O O . PHE A 1 323 ? 6.874 -7.735 22.754 1.00 35.55 315 PHE A O 1
ATOM 2229 N N . ILE A 1 324 ? 8.764 -7.682 21.543 1.00 35.96 316 ILE A N 1
ATOM 2230 C CA . ILE A 1 324 ? 9.303 -8.866 22.203 1.00 34.81 316 ILE A CA 1
ATOM 2231 C C . ILE A 1 324 ? 9.467 -8.603 23.693 1.00 38.00 316 ILE A C 1
ATOM 2232 O O . ILE A 1 324 ? 9.012 -9.384 24.534 1.00 38.00 316 ILE A O 1
ATOM 2237 N N . TYR A 1 325 ? 10.095 -7.475 24.044 1.00 35.71 317 TYR A N 1
ATOM 2238 C CA . TYR A 1 325 ? 10.485 -7.265 25.431 1.00 38.62 317 TYR A CA 1
ATOM 2239 C C . TYR A 1 325 ? 9.362 -6.711 26.303 1.00 37.98 317 TYR A C 1
ATOM 2240 O O . TYR A 1 325 ? 9.412 -6.896 27.514 1.00 41.61 317 TYR A O 1
ATOM 2249 N N . ASN A 1 326 ? 8.353 -6.051 25.732 1.00 34.80 318 ASN A N 1
ATOM 2250 C CA . ASN A 1 326 ? 7.276 -5.503 26.545 1.00 37.68 318 ASN A CA 1
ATOM 2251 C C . ASN A 1 326 ? 6.011 -6.345 26.502 1.00 39.06 318 ASN A C 1
ATOM 2252 O O . ASN A 1 326 ? 5.265 -6.355 27.478 1.00 44.82 318 ASN A O 1
ATOM 2257 N N . GLY A 1 327 ? 5.745 -7.037 25.396 1.00 40.79 319 GLY A N 1
ATOM 2258 C CA . GLY A 1 327 ? 4.571 -7.871 25.275 1.00 39.17 319 GLY A CA 1
ATOM 2259 C C . GLY A 1 327 ? 3.299 -7.126 24.894 1.00 37.44 319 GLY A C 1
ATOM 2260 O O . GLY A 1 327 ? 3.329 -6.007 24.382 1.00 39.74 319 GLY A O 1
ATOM 2261 N N . PRO A 1 328 ? 2.149 -7.753 25.148 1.00 45.36 320 PRO A N 1
ATOM 2262 C CA . PRO A 1 328 ? 0.882 -7.207 24.627 1.00 44.58 320 PRO A CA 1
ATOM 2263 C C . PRO A 1 328 ? 0.520 -5.824 25.155 1.00 44.50 320 PRO A C 1
ATOM 2264 O O . PRO A 1 328 ? -0.193 -5.088 24.462 1.00 47.49 320 PRO A O 1
ATOM 2268 N N . ASN A 1 329 ? 0.971 -5.449 26.356 1.00 40.99 321 ASN A N 1
ATOM 2269 C CA . ASN A 1 329 ? 0.729 -4.113 26.893 1.00 43.57 321 ASN A CA 1
ATOM 2270 C C . ASN A 1 329 ? 1.535 -3.028 26.197 1.00 44.52 321 ASN A C 1
ATOM 2271 O O . ASN A 1 329 ? 1.445 -1.869 26.622 1.00 38.36 321 ASN A O 1
ATOM 2276 N N . LEU A 1 330 ? 2.326 -3.369 25.172 1.00 37.34 322 LEU A N 1
ATOM 2277 C CA . LEU A 1 330 ? 3.212 -2.381 24.566 1.00 42.62 322 LEU A CA 1
ATOM 2278 C C . LEU A 1 330 ? 2.430 -1.167 24.095 1.00 38.62 322 LEU A C 1
ATOM 2279 O O . LEU A 1 330 ? 2.782 -0.023 24.406 1.00 41.08 322 LEU A O 1
ATOM 2284 N N . CYS A 1 331 ? 1.352 -1.401 23.354 1.00 35.68 323 CYS A N 1
ATOM 2285 C CA . CYS A 1 331 ? 0.708 -0.301 22.643 1.00 38.42 323 CYS A CA 1
ATOM 2286 C C . CYS A 1 331 ? -0.041 0.622 23.594 1.00 44.60 323 CYS A C 1
ATOM 2287 O O . CYS A 1 331 ? 0.097 1.850 23.524 1.00 45.04 323 CYS A O 1
ATOM 2290 N N . GLN A 1 332 ? -0.833 0.061 24.499 1.00 45.17 324 GLN A N 1
ATOM 2291 C CA . GLN A 1 332 ? -1.591 0.946 25.375 1.00 49.45 324 GLN A CA 1
ATOM 2292 C C . GLN A 1 332 ? -0.683 1.678 26.359 1.00 48.64 324 GLN A C 1
ATOM 2293 O O . GLN A 1 332 ? -0.962 2.828 26.706 1.00 55.90 324 GLN A O 1
ATOM 2299 N N . ASN A 1 333 ? 0.414 1.055 26.794 1.00 40.07 325 ASN A N 1
ATOM 2300 C CA . ASN A 1 333 ? 1.396 1.771 27.600 1.00 49.68 325 ASN A CA 1
ATOM 2301 C C . ASN A 1 333 ? 1.932 2.989 26.850 1.00 48.59 325 ASN A C 1
ATOM 2302 O O . ASN A 1 333 ? 1.863 4.120 27.342 1.00 54.20 325 ASN A O 1
ATOM 2307 N N . ILE A 1 334 ? 2.458 2.775 25.642 1.00 45.60 326 ILE A N 1
ATOM 2308 C CA . ILE A 1 334 ? 3.054 3.877 24.892 1.00 45.16 326 ILE A CA 1
ATOM 2309 C C . ILE A 1 334 ? 2.004 4.912 24.522 1.00 46.50 326 ILE A C 1
ATOM 2310 O O . ILE A 1 334 ? 2.243 6.117 24.638 1.00 47.83 326 ILE A O 1
ATOM 2315 N N . LEU A 1 335 ? 0.830 4.466 24.063 1.00 45.20 327 LEU A N 1
ATOM 2316 C CA . LEU A 1 335 ? -0.147 5.421 23.546 1.00 45.40 327 LEU A CA 1
ATOM 2317 C C . LEU A 1 335 ? -0.789 6.230 24.668 1.00 56.53 327 LEU A C 1
ATOM 2318 O O . LEU A 1 335 ? -1.024 7.437 24.510 1.00 54.21 327 LEU A O 1
ATOM 2323 N N . LYS A 1 336 ? -1.085 5.595 25.807 1.00 59.85 328 LYS A N 1
ATOM 2324 C CA . LYS A 1 336 ? -1.613 6.359 26.934 1.00 63.95 328 LYS A CA 1
ATOM 2325 C C . LYS A 1 336 ? -0.620 7.429 27.356 1.00 63.49 328 LYS A C 1
ATOM 2326 O O . LYS A 1 336 ? -0.978 8.600 27.504 1.00 71.28 328 LYS A O 1
ATOM 2332 N N . ASP A 1 337 ? 0.647 7.045 27.510 1.00 60.84 329 ASP A N 1
ATOM 2333 C CA . ASP A 1 337 ? 1.672 8.004 27.895 1.00 57.97 329 ASP A CA 1
ATOM 2334 C C . ASP A 1 337 ? 1.841 9.086 26.837 1.00 57.99 329 ASP A C 1
ATOM 2335 O O . ASP A 1 337 ? 2.052 10.259 27.166 1.00 62.51 329 ASP A O 1
ATOM 2340 N N . LEU A 1 338 ? 1.729 8.714 25.561 1.00 56.80 330 LEU A N 1
ATOM 2341 C CA . LEU A 1 338 ? 1.841 9.702 24.493 1.00 55.38 330 LEU A CA 1
ATOM 2342 C C . LEU A 1 338 ? 0.750 10.758 24.605 1.00 60.38 330 LEU A C 1
ATOM 2343 O O . LEU A 1 338 ? 1.012 11.957 24.442 1.00 60.27 330 LEU A O 1
ATOM 2348 N N . VAL A 1 339 ? -0.479 10.328 24.895 1.00 57.35 331 VAL A N 1
ATOM 2349 C CA . VAL A 1 339 ? -1.569 11.276 25.091 1.00 59.06 331 VAL A CA 1
ATOM 2350 C C . VAL A 1 339 ? -1.219 12.275 26.184 1.00 60.15 331 VAL A C 1
ATOM 2351 O O . VAL A 1 339 ? -1.461 13.476 26.040 1.00 59.88 331 VAL A O 1
ATOM 2355 N N . LYS A 1 340 ? -0.619 11.806 27.283 1.00 65.24 332 LYS A N 1
ATOM 2356 C CA . LYS A 1 340 ? -0.304 12.730 28.373 1.00 72.46 332 LYS A CA 1
ATOM 2357 C C . LYS A 1 340 ? 0.809 13.692 27.980 1.00 73.29 332 LYS A C 1
ATOM 2358 O O . LYS A 1 340 ? 0.826 14.832 28.447 1.00 58.44 332 LYS A O 1
ATOM 2364 N N . LEU A 1 341 ? 1.742 13.251 27.128 1.00 69.58 333 LEU A N 1
ATOM 2365 C CA . LEU A 1 341 ? 2.784 14.145 26.630 1.00 62.34 333 LEU A CA 1
ATOM 2366 C C . LEU A 1 341 ? 2.204 15.242 25.744 1.00 64.03 333 LEU A C 1
ATOM 2367 O O . LEU A 1 341 ? 2.598 16.407 25.854 1.00 63.41 333 LEU A O 1
ATOM 2372 N N . LEU A 1 342 ? 1.279 14.887 24.850 1.00 64.66 334 LEU A N 1
ATOM 2373 C CA . LEU A 1 342 ? 0.616 15.898 24.036 1.00 68.69 334 LEU A CA 1
ATOM 2374 C C . LEU A 1 342 ? -0.103 16.914 24.910 1.00 77.50 334 LEU A C 1
ATOM 2375 O O . LEU A 1 342 ? -0.024 18.123 24.668 1.00 85.68 334 LEU A O 1
ATOM 2380 N N . GLN A 1 343 ? -0.804 16.435 25.938 1.00 77.57 335 GLN A N 1
ATOM 2381 C CA . GLN A 1 343 ? -1.589 17.322 26.784 1.00 83.78 335 GLN A CA 1
ATOM 2382 C C . GLN A 1 343 ? -0.696 18.135 27.712 1.00 89.14 335 GLN A C 1
ATOM 2383 O O . GLN A 1 343 ? -0.983 19.306 27.989 1.00 92.32 335 GLN A O 1
ATOM 2389 N N . LYS A 1 344 ? 0.392 17.544 28.196 1.00 86.63 336 LYS A N 1
ATOM 2390 C CA . LYS A 1 344 ? 1.371 18.292 28.979 1.00 89.13 336 LYS A CA 1
ATOM 2391 C C . LYS A 1 344 ? 2.271 19.159 28.109 1.00 92.37 336 LYS A C 1
ATOM 2392 O O . LYS A 1 344 ? 3.309 19.625 28.586 1.00 95.04 336 LYS A O 1
ATOM 2394 N N . ASP A 1 345 ? 1.903 19.368 26.844 1.00 89.93 337 ASP A N 1
ATOM 2395 C CA . ASP A 1 345 ? 2.684 20.183 25.924 1.00 87.93 337 ASP A CA 1
ATOM 2396 C C . ASP A 1 345 ? 1.868 21.243 25.206 1.00 88.42 337 ASP A C 1
ATOM 2397 O O . ASP A 1 345 ? 2.464 22.169 24.642 1.00 88.45 337 ASP A O 1
ATOM 2402 N N . GLY A 1 346 ? 0.540 21.147 25.207 1.00 86.47 338 GLY A N 1
ATOM 2403 C CA . GLY A 1 346 ? -0.311 22.095 24.523 1.00 80.34 338 GLY A CA 1
ATOM 2404 C C . GLY A 1 346 ? -0.876 21.647 23.192 1.00 78.75 338 GLY A C 1
ATOM 2405 O O . GLY A 1 346 ? -1.471 22.467 22.488 1.00 70.82 338 GLY A O 1
ATOM 2406 N N . PHE A 1 347 ? -0.708 20.384 22.813 1.00 71.56 339 PHE A N 1
ATOM 2407 C CA . PHE A 1 347 ? -1.212 19.906 21.535 1.00 71.56 339 PHE A CA 1
ATOM 2408 C C . PHE A 1 347 ? -2.588 19.285 21.720 1.00 71.82 339 PHE A C 1
ATOM 2409 O O . PHE A 1 347 ? -2.807 18.522 22.666 1.00 79.27 339 PHE A O 1
ATOM 2417 N N . LEU A 1 348 ? -3.517 19.634 20.827 1.00 70.27 340 LEU A N 1
ATOM 2418 C CA . LEU A 1 348 ? -4.852 19.055 20.874 1.00 73.83 340 LEU A CA 1
ATOM 2419 C C . LEU A 1 348 ? -4.919 17.708 20.176 1.00 77.92 340 LEU A C 1
ATOM 2420 O O . LEU A 1 348 ? -5.917 16.996 20.330 1.00 89.60 340 LEU A O 1
ATOM 2422 N N . SER A 1 349 ? -3.889 17.348 19.417 1.00 68.18 341 SER A N 1
ATOM 2423 C CA . SER A 1 349 ? -3.820 16.038 18.787 1.00 70.67 341 SER A CA 1
ATOM 2424 C C . SER A 1 349 ? -2.403 15.821 18.271 1.00 72.20 341 SER A C 1
ATOM 2425 O O . SER A 1 349 ? -1.607 16.757 18.154 1.00 74.75 341 SER A O 1
ATOM 2428 N N . VAL A 1 350 ? -2.096 14.557 17.968 1.00 69.64 342 VAL A N 1
ATOM 2429 C CA . VAL A 1 350 ? -0.778 14.199 17.463 1.00 62.11 342 VAL A CA 1
ATOM 2430 C C . VAL A 1 350 ? -0.421 14.992 16.207 1.00 65.79 342 VAL A C 1
ATOM 2431 O O . VAL A 1 350 ? 0.764 15.144 15.894 1.00 70.98 342 VAL A O 1
ATOM 2435 N N . LYS A 1 351 ? -1.417 15.530 15.494 1.00 66.15 343 LYS A N 1
ATOM 2436 C CA . LYS A 1 351 ? -1.141 16.296 14.279 1.00 70.89 343 LYS A CA 1
ATOM 2437 C C . LYS A 1 351 ? -0.342 17.563 14.578 1.00 72.11 343 LYS A C 1
ATOM 2438 O O . LYS A 1 351 ? 0.531 17.952 13.793 1.00 75.84 343 LYS A O 1
ATOM 2444 N N . GLU A 1 352 ? -0.636 18.233 15.695 1.00 64.85 344 GLU A N 1
ATOM 2445 C CA . GLU A 1 352 ? 0.126 19.421 16.062 1.00 63.63 344 GLU A CA 1
ATOM 2446 C C . GLU A 1 352 ? 1.529 19.097 16.556 1.00 61.85 344 GLU A C 1
ATOM 2447 O O . GLU A 1 352 ? 2.388 19.981 16.549 1.00 64.36 344 GLU A O 1
ATOM 2453 N N . ALA A 1 353 ? 1.787 17.866 16.995 1.00 59.17 345 ALA A N 1
ATOM 2454 C CA . ALA A 1 353 ? 3.085 17.560 17.588 1.00 64.68 345 ALA A CA 1
ATOM 2455 C C . ALA A 1 353 ? 4.159 17.249 16.553 1.00 67.18 345 ALA A C 1
ATOM 2456 O O . ALA A 1 353 ? 5.353 17.324 16.874 1.00 67.64 345 ALA A O 1
ATOM 2458 N N . ILE A 1 354 ? 3.767 16.943 15.317 1.00 63.00 346 ILE A N 1
ATOM 2459 C CA . ILE A 1 354 ? 4.677 16.508 14.265 1.00 61.63 346 ILE A CA 1
ATOM 2460 C C . ILE A 1 354 ? 5.647 17.633 13.873 1.00 74.81 346 ILE A C 1
ATOM 2461 O O . ILE A 1 354 ? 6.514 17.458 13.012 1.00 76.94 346 ILE A O 1
ATOM 2466 N N . GLY A 1 355 ? 5.573 18.780 14.564 1.00 91.34 347 GLY A N 1
ATOM 2467 C CA . GLY A 1 355 ? 6.393 19.925 14.209 1.00 96.76 347 GLY A CA 1
ATOM 2468 C C . GLY A 1 355 ? 7.733 19.994 14.926 1.00 88.56 347 GLY A C 1
ATOM 2469 O O . GLY A 1 355 ? 7.885 19.454 16.015 1.00 88.24 347 GLY A O 1
ATOM 2470 N N . ALA A 1 356 ? 8.684 20.705 14.303 1.00 88.16 348 ALA A N 1
ATOM 2471 C CA . ALA A 1 356 ? 10.079 20.815 14.788 1.00 79.44 348 ALA A CA 1
ATOM 2472 C C . ALA A 1 356 ? 10.181 21.101 16.278 1.00 71.95 348 ALA A C 1
ATOM 2473 O O . ALA A 1 356 ? 10.629 20.241 17.035 1.00 74.18 348 ALA A O 1
ATOM 2475 N N . LEU B 1 10 ? 12.071 24.206 -30.203 1.00 68.92 2 LEU B N 1
ATOM 2476 C CA . LEU B 1 10 ? 13.145 24.191 -31.192 1.00 64.11 2 LEU B CA 1
ATOM 2477 C C . LEU B 1 10 ? 14.215 23.155 -30.853 1.00 55.64 2 LEU B C 1
ATOM 2478 O O . LEU B 1 10 ? 14.735 23.094 -29.732 1.00 52.23 2 LEU B O 1
ATOM 2483 N N . TYR B 1 11 ? 14.534 22.340 -31.842 1.00 49.58 3 TYR B N 1
ATOM 2484 C CA . TYR B 1 11 ? 15.535 21.305 -31.665 1.00 54.62 3 TYR B CA 1
ATOM 2485 C C . TYR B 1 11 ? 16.944 21.867 -31.477 1.00 55.53 3 TYR B C 1
ATOM 2486 O O . TYR B 1 11 ? 17.764 21.212 -30.827 1.00 48.63 3 TYR B O 1
ATOM 2495 N N . PRO B 1 12 ? 17.293 23.030 -32.040 1.00 59.34 4 PRO B N 1
ATOM 2496 C CA . PRO B 1 12 ? 18.599 23.616 -31.686 1.00 57.98 4 PRO B CA 1
ATOM 2497 C C . PRO B 1 12 ? 18.789 23.809 -30.188 1.00 49.37 4 PRO B C 1
ATOM 2498 O O . PRO B 1 12 ? 19.901 23.614 -29.688 1.00 51.76 4 PRO B O 1
ATOM 2502 N N . LEU B 1 13 ? 17.734 24.159 -29.452 1.00 46.06 5 LEU B N 1
ATOM 2503 C CA . LEU B 1 13 ? 17.856 24.287 -28.002 1.00 48.01 5 LEU B CA 1
ATOM 2504 C C . LEU B 1 13 ? 18.004 22.926 -27.336 1.00 43.72 5 LEU B C 1
ATOM 2505 O O . LEU B 1 13 ? 18.749 22.789 -26.362 1.00 47.40 5 LEU B O 1
ATOM 2510 N N . VAL B 1 14 ? 17.269 21.921 -27.818 1.00 42.93 6 VAL B N 1
ATOM 2511 C CA . VAL B 1 14 ? 17.400 20.578 -27.264 1.00 43.13 6 VAL B CA 1
ATOM 2512 C C . VAL B 1 14 ? 18.822 20.075 -27.471 1.00 41.69 6 VAL B C 1
ATOM 2513 O O . VAL B 1 14 ? 19.419 19.455 -26.583 1.00 40.73 6 VAL B O 1
ATOM 2517 N N . LYS B 1 15 ? 19.377 20.346 -28.651 1.00 39.34 7 LYS B N 1
ATOM 2518 C CA . LYS B 1 15 ? 20.707 19.879 -29.007 1.00 42.86 7 LYS B CA 1
ATOM 2519 C C . LYS B 1 15 ? 21.776 20.524 -28.133 1.00 42.48 7 LYS B C 1
ATOM 2520 O O . LYS B 1 15 ? 22.683 19.833 -27.657 1.00 47.43 7 LYS B O 1
ATOM 2526 N N . LYS B 1 16 ? 21.680 21.844 -27.901 1.00 42.80 8 LYS B N 1
ATOM 2527 C CA . LYS B 1 16 ? 22.608 22.503 -26.984 1.00 43.13 8 LYS B CA 1
ATOM 2528 C C . LYS B 1 16 ? 22.571 21.857 -25.605 1.00 42.36 8 LYS B C 1
ATOM 2529 O O . LYS B 1 16 ? 23.617 21.666 -24.976 1.00 45.71 8 LYS B O 1
ATOM 2535 N N . TYR B 1 17 ? 21.375 21.517 -25.108 1.00 40.54 9 TYR B N 1
ATOM 2536 C CA . TYR B 1 17 ? 21.293 20.871 -23.803 1.00 37.14 9 TYR B CA 1
ATOM 2537 C C . TYR B 1 17 ? 21.891 19.475 -23.847 1.00 44.02 9 TYR B C 1
ATOM 2538 O O . TYR B 1 17 ? 22.778 19.140 -23.051 1.00 43.86 9 TYR B O 1
ATOM 2547 N N . LEU B 1 18 ? 21.420 18.642 -24.774 1.00 39.67 10 LEU B N 1
ATOM 2548 C CA . LEU B 1 18 ? 21.912 17.270 -24.816 1.00 40.27 10 LEU B CA 1
ATOM 2549 C C . LEU B 1 18 ? 23.403 17.222 -25.128 1.00 46.91 10 LEU B C 1
ATOM 2550 O O . LEU B 1 18 ? 24.118 16.375 -24.577 1.00 47.05 10 LEU B O 1
ATOM 2555 N N . PHE B 1 19 ? 23.902 18.134 -25.971 1.00 35.63 11 PHE B N 1
ATOM 2556 C CA . PHE B 1 19 ? 25.309 18.037 -26.363 1.00 42.36 11 PHE B CA 1
ATOM 2557 C C . PHE B 1 19 ? 26.247 18.513 -25.265 1.00 45.68 11 PHE B C 1
ATOM 2558 O O . PHE B 1 19 ? 27.458 18.292 -25.366 1.00 52.23 11 PHE B O 1
ATOM 2566 N N . SER B 1 20 ? 25.713 19.160 -24.227 1.00 44.17 12 SER B N 1
ATOM 2567 C CA . SER B 1 20 ? 26.479 19.446 -23.030 1.00 44.66 12 SER B CA 1
ATOM 2568 C C . SER B 1 20 ? 26.584 18.240 -22.109 1.00 41.72 12 SER B C 1
ATOM 2569 O O . SER B 1 20 ? 27.383 18.262 -21.169 1.00 51.82 12 SER B O 1
ATOM 2572 N N . LEU B 1 21 ? 25.806 17.199 -22.347 1.00 42.55 13 LEU B N 1
ATOM 2573 C CA . LEU B 1 21 ? 25.793 16.016 -21.500 1.00 46.70 13 LEU B CA 1
ATOM 2574 C C . LEU B 1 21 ? 26.628 14.901 -22.119 1.00 45.46 13 LEU B C 1
ATOM 2575 O O . LEU B 1 21 ? 26.952 14.923 -23.307 1.00 52.76 13 LEU B O 1
ATOM 2580 N N . ASP B 1 22 ? 26.948 13.900 -21.296 1.00 46.94 14 ASP B N 1
ATOM 2581 C CA . ASP B 1 22 ? 27.497 12.651 -21.811 1.00 46.75 14 ASP B CA 1
ATOM 2582 C C . ASP B 1 22 ? 26.539 12.068 -22.845 1.00 46.03 14 ASP B C 1
ATOM 2583 O O . ASP B 1 22 ? 25.318 12.097 -22.664 1.00 52.73 14 ASP B O 1
ATOM 2588 N N . ALA B 1 23 ? 27.098 11.538 -23.938 1.00 45.82 15 ALA B N 1
ATOM 2589 C CA . ALA B 1 23 ? 26.257 11.146 -25.064 1.00 42.09 15 ALA B CA 1
ATOM 2590 C C . ALA B 1 23 ? 25.313 10.016 -24.678 1.00 45.50 15 ALA B C 1
ATOM 2591 O O . ALA B 1 23 ? 24.131 10.038 -25.041 1.00 47.85 15 ALA B O 1
ATOM 2593 N N . GLU B 1 24 ? 25.805 9.031 -23.922 1.00 47.65 16 GLU B N 1
ATOM 2594 C CA . GLU B 1 24 ? 24.933 7.939 -23.502 1.00 49.06 16 GLU B CA 1
ATOM 2595 C C . GLU B 1 24 ? 23.819 8.444 -22.590 1.00 50.10 16 GLU B C 1
ATOM 2596 O O . GLU B 1 24 ? 22.642 8.129 -22.803 1.00 50.73 16 GLU B O 1
ATOM 2602 N N . ASP B 1 25 ? 24.172 9.246 -21.576 1.00 41.49 17 ASP B N 1
ATOM 2603 C CA . ASP B 1 25 ? 23.160 9.870 -20.718 1.00 51.53 17 ASP B CA 1
ATOM 2604 C C . ASP B 1 25 ? 22.119 10.636 -21.537 1.00 52.82 17 ASP B C 1
ATOM 2605 O O . ASP B 1 25 ? 20.911 10.506 -21.304 1.00 49.22 17 ASP B O 1
ATOM 2610 N N . ALA B 1 26 ? 22.570 11.464 -22.486 1.00 51.24 18 ALA B N 1
ATOM 2611 C CA . ALA B 1 26 ? 21.616 12.164 -23.338 1.00 48.75 18 ALA B CA 1
ATOM 2612 C C . ALA B 1 26 ? 20.707 11.172 -24.057 1.00 46.35 18 ALA B C 1
ATOM 2613 O O . ALA B 1 26 ? 19.491 11.387 -24.160 1.00 42.02 18 ALA B O 1
ATOM 2615 N N . HIS B 1 27 ? 21.276 10.063 -24.539 1.00 48.53 19 HIS B N 1
ATOM 2616 C CA . HIS B 1 27 ? 20.457 9.076 -25.230 1.00 46.32 19 HIS B CA 1
ATOM 2617 C C . HIS B 1 27 ? 19.433 8.454 -24.280 1.00 46.25 19 HIS B C 1
ATOM 2618 O O . HIS B 1 27 ? 18.275 8.237 -24.656 1.00 51.22 19 HIS B O 1
ATOM 2625 N N . GLU B 1 28 ? 19.835 8.184 -23.039 1.00 46.52 20 GLU B N 1
ATOM 2626 C CA . GLU B 1 28 ? 18.906 7.626 -22.063 1.00 54.52 20 GLU B CA 1
ATOM 2627 C C . GLU B 1 28 ? 17.765 8.593 -21.767 1.00 57.53 20 GLU B C 1
ATOM 2628 O O . GLU B 1 28 ? 16.622 8.166 -21.576 1.00 62.69 20 GLU B O 1
ATOM 2634 N N . LYS B 1 29 ? 18.055 9.899 -21.718 1.00 47.01 21 LYS B N 1
ATOM 2635 C CA . LYS B 1 29 ? 16.992 10.877 -21.494 1.00 46.44 21 LYS B CA 1
ATOM 2636 C C . LYS B 1 29 ? 16.002 10.883 -22.654 1.00 48.47 21 LYS B C 1
ATOM 2637 O O . LYS B 1 29 ? 14.782 10.909 -22.445 1.00 46.09 21 LYS B O 1
ATOM 2643 N N . VAL B 1 30 ? 16.509 10.834 -23.884 1.00 44.45 22 VAL B N 1
ATOM 2644 C CA . VAL B 1 30 ? 15.633 10.770 -25.046 1.00 44.71 22 VAL B CA 1
ATOM 2645 C C . VAL B 1 30 ? 14.789 9.497 -25.003 1.00 49.72 22 VAL B C 1
ATOM 2646 O O . VAL B 1 30 ? 13.577 9.531 -25.241 1.00 49.94 22 VAL B O 1
ATOM 2650 N N . CYS B 1 31 ? 15.414 8.359 -24.675 1.00 53.01 23 CYS B N 1
ATOM 2651 C CA . CYS B 1 31 ? 14.688 7.089 -24.632 1.00 52.83 23 CYS B CA 1
ATOM 2652 C C . CYS B 1 31 ? 13.531 7.151 -23.642 1.00 51.60 23 CYS B C 1
ATOM 2653 O O . CYS B 1 31 ? 12.420 6.693 -23.942 1.00 51.42 23 CYS B O 1
ATOM 2656 N N . LYS B 1 32 ? 13.779 7.716 -22.457 1.00 49.33 24 LYS B N 1
ATOM 2657 C CA . LYS B 1 32 ? 12.724 7.906 -21.468 1.00 53.92 24 LYS B CA 1
ATOM 2658 C C . LYS B 1 32 ? 11.535 8.647 -22.075 1.00 52.15 24 LYS B C 1
ATOM 2659 O O . LYS B 1 32 ? 10.399 8.163 -22.014 1.00 54.73 24 LYS B O 1
ATOM 2661 N N . ILE B 1 33 ? 11.794 9.798 -22.713 1.00 49.94 25 ILE B N 1
ATOM 2662 C CA . ILE B 1 33 ? 10.727 10.579 -23.343 1.00 53.72 25 ILE B CA 1
ATOM 2663 C C . ILE B 1 33 ? 9.968 9.739 -24.359 1.00 51.71 25 ILE B C 1
ATOM 2664 O O . ILE B 1 33 ? 8.733 9.755 -24.400 1.00 56.06 25 ILE B O 1
ATOM 2669 N N . LEU B 1 34 ? 10.695 9.018 -25.220 1.00 45.00 26 LEU B N 1
ATOM 2670 C CA . LEU B 1 34 ? 10.028 8.289 -26.295 1.00 44.11 26 LEU B CA 1
ATOM 2671 C C . LEU B 1 34 ? 9.257 7.078 -25.769 1.00 45.88 26 LEU B C 1
ATOM 2672 O O . LEU B 1 34 ? 8.262 6.669 -26.374 1.00 47.43 26 LEU B O 1
ATOM 2677 N N . ARG B 1 35 ? 9.722 6.469 -24.678 1.00 45.01 27 ARG B N 1
ATOM 2678 C CA . ARG B 1 35 ? 8.955 5.408 -24.036 1.00 51.62 27 ARG B CA 1
ATOM 2679 C C . ARG B 1 35 ? 7.657 5.959 -23.443 1.00 50.93 27 ARG B C 1
ATOM 2680 O O . ARG B 1 35 ? 6.589 5.353 -23.585 1.00 48.71 27 ARG B O 1
ATOM 2688 N N . THR B 1 36 ? 7.722 7.116 -22.791 1.00 50.72 28 THR B N 1
ATOM 2689 C CA . THR B 1 36 ? 6.499 7.719 -22.280 1.00 54.06 28 THR B CA 1
ATOM 2690 C C . THR B 1 36 ? 5.539 8.042 -23.420 1.00 55.70 28 THR B C 1
ATOM 2691 O O . THR B 1 36 ? 4.369 7.648 -23.388 1.00 56.53 28 THR B O 1
ATOM 2695 N N . LEU B 1 37 ? 6.028 8.731 -24.459 1.00 49.13 29 LEU B N 1
ATOM 2696 C CA . LEU B 1 37 ? 5.158 9.104 -25.570 1.00 44.67 29 LEU B CA 1
ATOM 2697 C C . LEU B 1 37 ? 4.470 7.887 -26.173 1.00 54.19 29 LEU B C 1
ATOM 2698 O O . LEU B 1 37 ? 3.313 7.965 -26.600 1.00 56.61 29 LEU B O 1
ATOM 2703 N N . SER B 1 38 ? 5.179 6.757 -26.232 1.00 55.91 30 SER B N 1
ATOM 2704 C CA . SER B 1 38 ? 4.639 5.562 -26.857 1.00 55.94 30 SER B CA 1
ATOM 2705 C C . SER B 1 38 ? 3.408 5.049 -26.123 1.00 60.75 30 SER B C 1
ATOM 2706 O O . SER B 1 38 ? 2.571 4.372 -26.732 1.00 62.46 30 SER B O 1
ATOM 2709 N N . LYS B 1 39 ? 3.272 5.371 -24.834 1.00 62.72 31 LYS B N 1
ATOM 2710 C CA . LYS B 1 39 ? 2.107 4.940 -24.066 1.00 66.54 31 LYS B CA 1
ATOM 2711 C C . LYS B 1 39 ? 0.821 5.601 -24.548 1.00 62.93 31 LYS B C 1
ATOM 2712 O O . LYS B 1 39 ? -0.262 5.049 -24.334 1.00 68.90 31 LYS B O 1
ATOM 2714 N N . SER B 1 40 ? 0.921 6.749 -25.212 1.00 63.96 32 SER B N 1
ATOM 2715 C CA . SER B 1 40 ? -0.227 7.497 -25.699 1.00 63.28 32 SER B CA 1
ATOM 2716 C C . SER B 1 40 ? -0.314 7.376 -27.216 1.00 65.50 32 SER B C 1
ATOM 2717 O O . SER B 1 40 ? 0.471 7.993 -27.943 1.00 52.76 32 SER B O 1
ATOM 2720 N N . SER B 1 41 ? -1.299 6.616 -27.692 1.00 59.88 33 SER B N 1
ATOM 2721 C CA . SER B 1 41 ? -1.577 6.604 -29.120 1.00 57.94 33 SER B CA 1
ATOM 2722 C C . SER B 1 41 ? -1.971 7.994 -29.611 1.00 60.63 33 SER B C 1
ATOM 2723 O O . SER B 1 41 ? -1.635 8.377 -30.738 1.00 60.04 33 SER B O 1
ATOM 2726 N N . PHE B 1 42 ? -2.694 8.764 -28.785 1.00 59.80 34 PHE B N 1
ATOM 2727 C CA . PHE B 1 42 ? -3.058 10.117 -29.198 1.00 58.79 34 PHE B CA 1
ATOM 2728 C C . PHE B 1 42 ? -1.817 10.985 -29.433 1.00 60.08 34 PHE B C 1
ATOM 2729 O O . PHE B 1 42 ? -1.683 11.624 -30.481 1.00 53.77 34 PHE B O 1
ATOM 2737 N N . LEU B 1 43 ? -0.916 11.048 -28.451 1.00 53.78 35 LEU B N 1
ATOM 2738 C CA . LEU B 1 43 ? 0.270 11.887 -28.601 1.00 60.21 35 LEU B CA 1
ATOM 2739 C C . LEU B 1 43 ? 1.115 11.436 -29.784 1.00 55.41 35 LEU B C 1
ATOM 2740 O O . LEU B 1 43 ? 1.613 12.266 -30.551 1.00 51.66 35 LEU B O 1
ATOM 2745 N N . CYS B 1 44 ? 1.267 10.121 -29.965 1.00 53.84 36 CYS B N 1
ATOM 2746 C CA . CYS B 1 44 ? 1.970 9.618 -31.139 1.00 47.84 36 CYS B CA 1
ATOM 2747 C C . CYS B 1 44 ? 1.268 10.025 -32.418 1.00 53.95 36 CYS B C 1
ATOM 2748 O O . CYS B 1 44 ? 1.925 10.311 -33.428 1.00 52.61 36 CYS B O 1
ATOM 2751 N N . SER B 1 45 ? -0.071 10.010 -32.410 1.00 50.45 37 SER B N 1
ATOM 2752 C CA . SER B 1 45 ? -0.816 10.497 -33.564 1.00 51.28 37 SER B CA 1
ATOM 2753 C C . SER B 1 45 ? -0.499 11.961 -33.826 1.00 58.50 37 SER B C 1
ATOM 2754 O O . SER B 1 45 ? -0.341 12.377 -34.980 1.00 63.99 37 SER B O 1
ATOM 2757 N N . LEU B 1 46 ? -0.383 12.749 -32.758 1.00 51.96 38 LEU B N 1
ATOM 2758 C CA . LEU B 1 46 ? -0.081 14.168 -32.886 1.00 53.14 38 LEU B CA 1
ATOM 2759 C C . LEU B 1 46 ? 1.290 14.385 -33.512 1.00 55.91 38 LEU B C 1
ATOM 2760 O O . LEU B 1 46 ? 1.456 15.211 -34.417 1.00 58.55 38 LEU B O 1
ATOM 2765 N N . ILE B 1 47 ? 2.287 13.644 -33.037 1.00 49.49 39 ILE B N 1
ATOM 2766 C CA . ILE B 1 47 ? 3.635 13.781 -33.571 1.00 54.82 39 ILE B CA 1
ATOM 2767 C C . ILE B 1 47 ? 3.651 13.480 -35.063 1.00 54.64 39 ILE B C 1
ATOM 2768 O O . ILE B 1 47 ? 4.331 14.159 -35.846 1.00 55.33 39 ILE B O 1
ATOM 2773 N N . HIS B 1 48 ? 2.885 12.471 -35.482 1.00 48.93 40 HIS B N 1
ATOM 2774 C CA . HIS B 1 48 ? 2.872 12.079 -36.885 1.00 51.14 40 HIS B CA 1
ATOM 2775 C C . HIS B 1 48 ? 2.354 13.207 -37.771 1.00 56.52 40 HIS B C 1
ATOM 2776 O O . HIS B 1 48 ? 2.920 13.474 -38.836 1.00 64.14 40 HIS B O 1
ATOM 2783 N N . SER B 1 49 ? 1.288 13.893 -37.342 1.00 55.47 41 SER B N 1
ATOM 2784 C CA . SER B 1 49 ? 0.749 15.006 -38.120 1.00 59.69 41 SER B CA 1
ATOM 2785 C C . SER B 1 49 ? 1.681 16.220 -38.146 1.00 62.02 41 SER B C 1
ATOM 2786 O O . SER B 1 49 ? 1.519 17.091 -39.007 1.00 65.12 41 SER B O 1
ATOM 2789 N N . GLN B 1 50 ? 2.633 16.312 -37.222 1.00 58.81 42 GLN B N 1
ATOM 2790 C CA . GLN B 1 50 ? 3.655 17.344 -37.314 1.00 58.24 42 GLN B CA 1
ATOM 2791 C C . GLN B 1 50 ? 4.859 16.901 -38.153 1.00 53.04 42 GLN B C 1
ATOM 2792 O O . GLN B 1 50 ? 5.324 17.662 -39.006 1.00 50.40 42 GLN B O 1
ATOM 2798 N N . TRP B 1 51 ? 5.359 15.678 -37.959 1.00 46.19 43 TRP B N 1
ATOM 2799 C CA . TRP B 1 51 ? 6.631 15.277 -38.552 1.00 51.13 43 TRP B CA 1
ATOM 2800 C C . TRP B 1 51 ? 6.532 14.163 -39.579 1.00 50.15 43 TRP B C 1
ATOM 2801 O O . TRP B 1 51 ? 7.549 13.826 -40.192 1.00 56.65 43 TRP B O 1
ATOM 2812 N N . GLY B 1 52 ? 5.362 13.588 -39.794 1.00 52.42 44 GLY B N 1
ATOM 2813 C CA . GLY B 1 52 ? 5.220 12.595 -40.836 1.00 51.51 44 GLY B CA 1
ATOM 2814 C C . GLY B 1 52 ? 5.150 13.214 -42.218 1.00 50.05 44 GLY B C 1
ATOM 2815 O O . GLY B 1 52 ? 4.796 14.376 -42.398 1.00 48.50 44 GLY B O 1
ATOM 2816 N N . TYR B 1 53 ? 5.515 12.417 -43.218 1.00 52.96 45 TYR B N 1
ATOM 2817 C CA . TYR B 1 53 ? 5.414 12.834 -44.612 1.00 49.95 45 TYR B CA 1
ATOM 2818 C C . TYR B 1 53 ? 5.074 11.616 -45.453 1.00 55.45 45 TYR B C 1
ATOM 2819 O O . TYR B 1 53 ? 5.805 10.620 -45.416 1.00 53.31 45 TYR B O 1
ATOM 2828 N N . LYS B 1 54 ? 3.984 11.704 -46.216 1.00 55.29 46 LYS B N 1
ATOM 2829 C CA . LYS B 1 54 ? 3.530 10.626 -47.085 1.00 56.91 46 LYS B CA 1
ATOM 2830 C C . LYS B 1 54 ? 3.469 11.121 -48.520 1.00 58.36 46 LYS B C 1
ATOM 2831 O O . LYS B 1 54 ? 3.108 12.274 -48.779 1.00 57.41 46 LYS B O 1
ATOM 2833 N N . ASN B 1 55 ? 3.831 10.245 -49.443 1.00 63.67 47 ASN B N 1
ATOM 2834 C CA . ASN B 1 55 ? 3.716 10.534 -50.856 1.00 55.05 47 ASN B CA 1
ATOM 2835 C C . ASN B 1 55 ? 3.698 9.197 -51.574 1.00 59.86 47 ASN B C 1
ATOM 2836 O O . ASN B 1 55 ? 4.562 8.351 -51.317 1.00 58.84 47 ASN B O 1
ATOM 2841 N N . PRO B 1 56 ? 2.709 8.952 -52.435 1.00 66.83 48 PRO B N 1
ATOM 2842 C CA . PRO B 1 56 ? 2.628 7.639 -53.092 1.00 60.15 48 PRO B CA 1
ATOM 2843 C C . PRO B 1 56 ? 3.870 7.289 -53.889 1.00 59.75 48 PRO B C 1
ATOM 2844 O O . PRO B 1 56 ? 4.166 6.104 -54.095 1.00 59.96 48 PRO B O 1
ATOM 2848 N N . LYS B 1 57 ? 4.610 8.294 -54.350 1.00 60.07 49 LYS B N 1
ATOM 2849 C CA . LYS B 1 57 ? 5.825 8.035 -55.101 1.00 59.26 49 LYS B CA 1
ATOM 2850 C C . LYS B 1 57 ? 6.941 7.476 -54.230 1.00 56.38 49 LYS B C 1
ATOM 2851 O O . LYS B 1 57 ? 7.946 6.999 -54.777 1.00 59.49 49 LYS B O 1
ATOM 2857 N N . LEU B 1 58 ? 6.792 7.515 -52.906 1.00 54.31 50 LEU B N 1
ATOM 2858 C CA . LEU B 1 58 ? 7.812 6.988 -52.005 1.00 57.42 50 LEU B CA 1
ATOM 2859 C C . LEU B 1 58 ? 7.599 5.520 -51.673 1.00 56.01 50 LEU B C 1
ATOM 2860 O O . LEU B 1 58 ? 8.551 4.840 -51.278 1.00 58.41 50 LEU B O 1
ATOM 2865 N N . GLU B 1 59 ? 6.384 5.017 -51.860 1.00 56.06 51 GLU B N 1
ATOM 2866 C CA . GLU B 1 59 ? 6.013 3.688 -51.406 1.00 54.13 51 GLU B CA 1
ATOM 2867 C C . GLU B 1 59 ? 6.611 2.617 -52.299 1.00 60.79 51 GLU B C 1
ATOM 2868 O O . GLU B 1 59 ? 6.778 2.804 -53.507 1.00 66.28 51 GLU B O 1
ATOM 2874 N N . ASN B 1 60 ? 6.903 1.470 -51.696 1.00 54.74 52 ASN B N 1
ATOM 2875 C CA . ASN B 1 60 ? 7.388 0.325 -52.453 1.00 62.55 52 ASN B CA 1
ATOM 2876 C C . ASN B 1 60 ? 6.963 -0.955 -51.747 1.00 60.58 52 ASN B C 1
ATOM 2877 O O . ASN B 1 60 ? 6.807 -0.989 -50.524 1.00 68.41 52 ASN B O 1
ATOM 2882 N N . GLU B 1 61 ? 6.764 -2.000 -52.529 1.00 59.18 53 GLU B N 1
ATOM 2883 C CA . GLU B 1 61 ? 6.465 -3.329 -52.014 1.00 72.59 53 GLU B CA 1
ATOM 2884 C C . GLU B 1 61 ? 7.708 -4.177 -52.226 1.00 72.23 53 GLU B C 1
ATOM 2885 O O . GLU B 1 61 ? 8.152 -4.358 -53.365 1.00 77.94 53 GLU B O 1
ATOM 2887 N N . ILE B 1 62 ? 8.286 -4.667 -51.131 1.00 73.15 54 ILE B N 1
ATOM 2888 C CA . ILE B 1 62 ? 9.609 -5.279 -51.162 1.00 69.74 54 ILE B CA 1
ATOM 2889 C C . ILE B 1 62 ? 9.587 -6.525 -50.292 1.00 64.94 54 ILE B C 1
ATOM 2890 O O . ILE B 1 62 ? 9.337 -6.437 -49.081 1.00 60.36 54 ILE B O 1
ATOM 2895 N N . LEU B 1 63 ? 9.858 -7.676 -50.904 1.00 60.48 55 LEU B N 1
ATOM 2896 C CA . LEU B 1 63 ? 9.949 -8.947 -50.190 1.00 64.23 55 LEU B CA 1
ATOM 2897 C C . LEU B 1 63 ? 8.670 -9.208 -49.394 1.00 67.54 55 LEU B C 1
ATOM 2898 O O . LEU B 1 63 ? 8.700 -9.641 -48.241 1.00 71.08 55 LEU B O 1
ATOM 2903 N N . GLY B 1 64 ? 7.530 -8.933 -50.029 1.00 72.16 56 GLY B N 1
ATOM 2904 C CA . GLY B 1 64 ? 6.224 -9.133 -49.434 1.00 75.94 56 GLY B CA 1
ATOM 2905 C C . GLY B 1 64 ? 5.788 -8.056 -48.466 1.00 63.77 56 GLY B C 1
ATOM 2906 O O . GLY B 1 64 ? 4.697 -8.166 -47.897 1.00 65.13 56 GLY B O 1
ATOM 2907 N N . LEU B 1 65 ? 6.600 -7.023 -48.261 1.00 68.06 57 LEU B N 1
ATOM 2908 C CA . LEU B 1 65 ? 6.340 -5.991 -47.266 1.00 68.58 57 LEU B CA 1
ATOM 2909 C C . LEU B 1 65 ? 6.161 -4.649 -47.958 1.00 64.59 57 LEU B C 1
ATOM 2910 O O . LEU B 1 65 ? 6.839 -4.357 -48.949 1.00 60.20 57 LEU B O 1
ATOM 2915 N N . ASN B 1 66 ? 5.238 -3.840 -47.436 1.00 58.49 58 ASN B N 1
ATOM 2916 C CA . ASN B 1 66 ? 4.975 -2.507 -47.959 1.00 60.60 58 ASN B CA 1
ATOM 2917 C C . ASN B 1 66 ? 5.762 -1.475 -47.152 1.00 59.51 58 ASN B C 1
ATOM 2918 O O . ASN B 1 66 ? 5.542 -1.311 -45.947 1.00 57.59 58 ASN B O 1
ATOM 2923 N N . PHE B 1 67 ? 6.674 -0.782 -47.820 1.00 56.41 59 PHE B N 1
ATOM 2924 C CA . PHE B 1 67 ? 7.429 0.288 -47.194 1.00 49.50 59 PHE B CA 1
ATOM 2925 C C . PHE B 1 67 ? 6.862 1.623 -47.665 1.00 54.29 59 PHE B C 1
ATOM 2926 O O . PHE B 1 67 ? 6.981 1.948 -48.855 1.00 58.19 59 PHE B O 1
ATOM 2934 N N . PRO B 1 68 ? 6.219 2.407 -46.800 1.00 52.16 60 PRO B N 1
ATOM 2935 C CA . PRO B 1 68 ? 5.656 3.688 -47.267 1.00 53.52 60 PRO B CA 1
ATOM 2936 C C . PRO B 1 68 ? 6.710 4.623 -47.824 1.00 51.61 60 PRO B C 1
ATOM 2937 O O . PRO B 1 68 ? 6.426 5.414 -48.731 1.00 51.09 60 PRO B O 1
ATOM 2941 N N . ASN B 1 69 ? 7.924 4.549 -47.302 1.00 48.42 61 ASN B N 1
ATOM 2942 C CA . ASN B 1 69 ? 9.051 5.301 -47.822 1.00 48.23 61 ASN B CA 1
ATOM 2943 C C . ASN B 1 69 ? 10.307 4.496 -47.506 1.00 50.10 61 ASN B C 1
ATOM 2944 O O . ASN B 1 69 ? 10.272 3.594 -46.663 1.00 54.27 61 ASN B O 1
ATOM 2949 N N . PRO B 1 70 ? 11.414 4.749 -48.206 1.00 44.03 62 PRO B N 1
ATOM 2950 C CA . PRO B 1 70 ? 12.582 3.875 -48.068 1.00 43.73 62 PRO B CA 1
ATOM 2951 C C . PRO B 1 70 ? 13.509 4.212 -46.906 1.00 47.39 62 PRO B C 1
ATOM 2952 O O . PRO B 1 70 ? 14.532 3.538 -46.741 1.00 45.00 62 PRO B O 1
ATOM 2956 N N . LEU B 1 71 ? 13.176 5.192 -46.078 1.00 40.02 63 LEU B N 1
ATOM 2957 C CA . LEU B 1 71 ? 14.095 5.718 -45.073 1.00 43.19 63 LEU B CA 1
ATOM 2958 C C . LEU B 1 71 ? 13.850 5.035 -43.731 1.00 37.70 63 LEU B C 1
ATOM 2959 O O . LEU B 1 71 ? 12.850 5.302 -43.078 1.00 39.59 63 LEU B O 1
ATOM 2964 N N . GLY B 1 72 ? 14.770 4.172 -43.305 1.00 41.18 64 GLY B N 1
ATOM 2965 C CA . GLY B 1 72 ? 14.618 3.444 -42.065 1.00 36.79 64 GLY B CA 1
ATOM 2966 C C . GLY B 1 72 ? 15.489 3.954 -40.922 1.00 39.65 64 GLY B C 1
ATOM 2967 O O . GLY B 1 72 ? 16.483 4.650 -41.122 1.00 41.09 64 GLY B O 1
ATOM 2968 N N . LEU B 1 73 ? 15.087 3.603 -39.702 1.00 41.13 65 LEU B N 1
ATOM 2969 C CA . LEU B 1 73 ? 15.900 3.844 -38.520 1.00 41.44 65 LEU B CA 1
ATOM 2970 C C . LEU B 1 73 ? 16.821 2.645 -38.303 1.00 40.56 65 LEU B C 1
ATOM 2971 O O . LEU B 1 73 ? 16.344 1.540 -38.032 1.00 37.67 65 LEU B O 1
ATOM 2976 N N . ALA B 1 74 ? 18.134 2.874 -38.410 1.00 37.46 66 ALA B N 1
ATOM 2977 C CA . ALA B 1 74 ? 19.141 1.822 -38.268 1.00 37.59 66 ALA B CA 1
ATOM 2978 C C . ALA B 1 74 ? 19.127 1.208 -36.871 1.00 38.00 66 ALA B C 1
ATOM 2979 O O . ALA B 1 74 ? 18.658 1.808 -35.905 1.00 37.18 66 ALA B O 1
ATOM 2981 N N . ALA B 1 75 ? 19.685 -0.002 -36.773 1.00 41.06 67 ALA B N 1
ATOM 2982 C CA . ALA B 1 75 ? 19.766 -0.724 -35.509 1.00 35.99 67 ALA B CA 1
ATOM 2983 C C . ALA B 1 75 ? 20.640 0.013 -34.489 1.00 55.10 67 ALA B C 1
ATOM 2984 O O . ALA B 1 75 ? 21.531 0.808 -34.832 1.00 39.48 67 ALA B O 1
ATOM 2986 N N . GLY B 1 76 ? 20.375 -0.281 -33.209 1.00 47.49 68 GLY B N 1
ATOM 2987 C CA . GLY B 1 76 ? 21.081 0.315 -32.104 1.00 44.84 68 GLY B CA 1
ATOM 2988 C C . GLY B 1 76 ? 20.429 1.543 -31.496 1.00 39.15 68 GLY B C 1
ATOM 2989 O O . GLY B 1 76 ? 20.871 1.992 -30.440 1.00 40.97 68 GLY B O 1
ATOM 2990 N N . PHE B 1 77 ? 19.416 2.123 -32.127 1.00 38.68 69 PHE B N 1
ATOM 2991 C CA . PHE B 1 77 ? 18.751 3.244 -31.466 1.00 41.11 69 PHE B CA 1
ATOM 2992 C C . PHE B 1 77 ? 17.704 2.742 -30.475 1.00 43.40 69 PHE B C 1
ATOM 2993 O O . PHE B 1 77 ? 17.724 3.116 -29.298 1.00 48.08 69 PHE B O 1
ATOM 3001 N N . ASP B 1 78 ? 16.790 1.895 -30.931 1.00 45.65 70 ASP B N 1
ATOM 3002 C CA . ASP B 1 78 ? 15.798 1.254 -30.072 1.00 43.93 70 ASP B CA 1
ATOM 3003 C C . ASP B 1 78 ? 16.236 -0.195 -29.922 1.00 51.33 70 ASP B C 1
ATOM 3004 O O . ASP B 1 78 ? 15.788 -1.085 -30.653 1.00 53.11 70 ASP B O 1
ATOM 3009 N N . LYS B 1 79 ? 17.125 -0.426 -28.961 1.00 48.78 71 LYS B N 1
ATOM 3010 C CA . LYS B 1 79 ? 17.697 -1.751 -28.822 1.00 43.72 71 LYS B CA 1
ATOM 3011 C C . LYS B 1 79 ? 16.673 -2.759 -28.328 1.00 48.02 71 LYS B C 1
ATOM 3012 O O . LYS B 1 79 ? 16.755 -3.937 -28.696 1.00 51.31 71 LYS B O 1
ATOM 3018 N N . ASN B 1 80 ? 15.674 -2.319 -27.552 1.00 43.96 72 ASN B N 1
ATOM 3019 C CA . ASN B 1 80 ? 14.771 -3.227 -26.848 1.00 46.95 72 ASN B CA 1
ATOM 3020 C C . ASN B 1 80 ? 13.337 -3.172 -27.363 1.00 47.96 72 ASN B C 1
ATOM 3021 O O . ASN B 1 80 ? 12.434 -3.662 -26.687 1.00 59.24 72 ASN B O 1
ATOM 3026 N N . ALA B 1 81 ? 13.117 -2.602 -28.553 1.00 48.26 73 ALA B N 1
ATOM 3027 C CA . ALA B 1 81 ? 11.793 -2.529 -29.174 1.00 50.50 73 ALA B CA 1
ATOM 3028 C C . ALA B 1 81 ? 10.768 -1.901 -28.229 1.00 52.08 73 ALA B C 1
ATOM 3029 O O . ALA B 1 81 ? 9.633 -2.370 -28.096 1.00 54.08 73 ALA B O 1
ATOM 3031 N N . SER B 1 82 ? 11.171 -0.824 -27.561 1.00 54.47 74 SER B N 1
ATOM 3032 C CA . SER B 1 82 ? 10.337 -0.187 -26.551 1.00 57.31 74 SER B CA 1
ATOM 3033 C C . SER B 1 82 ? 9.870 1.215 -26.919 1.00 51.60 74 SER B C 1
ATOM 3034 O O . SER B 1 82 ? 9.157 1.831 -26.125 1.00 55.61 74 SER B O 1
ATOM 3037 N N . MET B 1 83 ? 10.264 1.753 -28.075 1.00 46.01 75 MET B N 1
ATOM 3038 C CA . MET B 1 83 ? 9.821 3.085 -28.485 1.00 44.73 75 MET B CA 1
ATOM 3039 C C . MET B 1 83 ? 9.370 3.090 -29.937 1.00 43.87 75 MET B C 1
ATOM 3040 O O . MET B 1 83 ? 9.349 4.153 -30.569 1.00 44.00 75 MET B O 1
ATOM 3045 N N . LEU B 1 84 ? 9.009 1.920 -30.465 1.00 43.18 76 LEU B N 1
ATOM 3046 C CA . LEU B 1 84 ? 8.733 1.791 -31.887 1.00 49.80 76 LEU B CA 1
ATOM 3047 C C . LEU B 1 84 ? 7.596 2.707 -32.317 1.00 51.49 76 LEU B C 1
ATOM 3048 O O . LEU B 1 84 ? 7.672 3.347 -33.376 1.00 49.78 76 LEU B O 1
ATOM 3053 N N . ARG B 1 85 ? 6.540 2.790 -31.504 1.00 49.43 77 ARG B N 1
ATOM 3054 C CA . ARG B 1 85 ? 5.390 3.604 -31.875 1.00 45.48 77 ARG B CA 1
ATOM 3055 C C . ARG B 1 85 ? 5.758 5.079 -31.969 1.00 45.80 77 ARG B C 1
ATOM 3056 O O . ARG B 1 85 ? 5.369 5.768 -32.918 1.00 50.01 77 ARG B O 1
ATOM 3064 N N . ALA B 1 86 ? 6.470 5.597 -30.971 1.00 50.40 78 ALA B N 1
ATOM 3065 C CA . ALA B 1 86 ? 6.881 6.995 -31.043 1.00 49.62 78 ALA B CA 1
ATOM 3066 C C . ALA B 1 86 ? 7.846 7.217 -32.202 1.00 44.88 78 ALA B C 1
ATOM 3067 O O . ALA B 1 86 ? 7.753 8.227 -32.909 1.00 46.78 78 ALA B O 1
ATOM 3069 N N . LEU B 1 87 ? 8.754 6.272 -32.436 1.00 43.10 79 LEU B N 1
ATOM 3070 C CA . LEU B 1 87 ? 9.745 6.460 -33.495 1.00 44.23 79 LEU B CA 1
ATOM 3071 C C . LEU B 1 87 ? 9.088 6.513 -34.868 1.00 46.45 79 LEU B C 1
ATOM 3072 O O . LEU B 1 87 ? 9.469 7.327 -35.714 1.00 43.35 79 LEU B O 1
ATOM 3077 N N . ILE B 1 88 ? 8.072 5.677 -35.093 1.00 48.69 80 ILE B N 1
ATOM 3078 C CA . ILE B 1 88 ? 7.372 5.688 -36.369 1.00 48.32 80 ILE B CA 1
ATOM 3079 C C . ILE B 1 88 ? 6.728 7.045 -36.610 1.00 47.36 80 ILE B C 1
ATOM 3080 O O . ILE B 1 88 ? 6.691 7.545 -37.745 1.00 46.07 80 ILE B O 1
ATOM 3085 N N . ALA B 1 89 ? 6.256 7.683 -35.545 1.00 43.64 81 ALA B N 1
ATOM 3086 C CA . ALA B 1 89 ? 5.536 8.936 -35.690 1.00 44.92 81 ALA B CA 1
ATOM 3087 C C . ALA B 1 89 ? 6.419 10.047 -36.236 1.00 49.05 81 ALA B C 1
ATOM 3088 O O . ALA B 1 89 ? 5.895 11.024 -36.786 1.00 51.16 81 ALA B O 1
ATOM 3090 N N . PHE B 1 90 ? 7.744 9.912 -36.121 1.00 46.83 82 PHE B N 1
ATOM 3091 C CA . PHE B 1 90 ? 8.646 10.906 -36.687 1.00 45.59 82 PHE B CA 1
ATOM 3092 C C . PHE B 1 90 ? 8.875 10.719 -38.185 1.00 48.52 82 PHE B C 1
ATOM 3093 O O . PHE B 1 90 ? 9.578 11.539 -38.788 1.00 47.50 82 PHE B O 1
ATOM 3101 N N . GLY B 1 91 ? 8.262 9.705 -38.809 1.00 39.22 83 GLY B N 1
ATOM 3102 C CA . GLY B 1 91 ? 8.205 9.617 -40.255 1.00 39.77 83 GLY B CA 1
ATOM 3103 C C . GLY B 1 91 ? 9.007 8.502 -40.907 1.00 46.50 83 GLY B C 1
ATOM 3104 O O . GLY B 1 91 ? 9.008 8.422 -42.141 1.00 44.23 83 GLY B O 1
ATOM 3105 N N . PHE B 1 92 ? 9.667 7.628 -40.146 1.00 38.47 84 PHE B N 1
ATOM 3106 C CA . PHE B 1 92 ? 10.474 6.598 -40.775 1.00 40.77 84 PHE B CA 1
ATOM 3107 C C . PHE B 1 92 ? 9.589 5.665 -41.583 1.00 45.44 84 PHE B C 1
ATOM 3108 O O . PHE B 1 92 ? 8.474 5.348 -41.178 1.00 45.19 84 PHE B O 1
ATOM 3116 N N . GLY B 1 93 ? 10.080 5.263 -42.762 1.00 47.77 85 GLY B N 1
ATOM 3117 C CA . GLY B 1 93 ? 9.400 4.260 -43.563 1.00 46.79 85 GLY B CA 1
ATOM 3118 C C . GLY B 1 93 ? 9.409 2.876 -42.945 1.00 47.95 85 GLY B C 1
ATOM 3119 O O . GLY B 1 93 ? 8.611 2.023 -43.346 1.00 43.60 85 GLY B O 1
ATOM 3120 N N . TYR B 1 94 ? 10.294 2.643 -41.982 1.00 43.19 86 TYR B N 1
ATOM 3121 C CA . TYR B 1 94 ? 10.391 1.398 -41.234 1.00 41.25 86 TYR B CA 1
ATOM 3122 C C . TYR B 1 94 ? 11.453 1.600 -40.159 1.00 42.27 86 TYR B C 1
ATOM 3123 O O . TYR B 1 94 ? 12.177 2.602 -40.146 1.00 39.84 86 TYR B O 1
ATOM 3132 N N . LEU B 1 95 ? 11.496 0.662 -39.220 1.00 43.56 87 LEU B N 1
ATOM 3133 C CA . LEU B 1 95 ? 12.473 0.680 -38.142 1.00 42.94 87 LEU B CA 1
ATOM 3134 C C . LEU B 1 95 ? 13.122 -0.691 -38.048 1.00 45.46 87 LEU B C 1
ATOM 3135 O O . LEU B 1 95 ? 12.485 -1.711 -38.318 1.00 46.82 87 LEU B O 1
ATOM 3140 N N . GLU B 1 96 ? 14.394 -0.706 -37.651 1.00 42.98 88 GLU B N 1
ATOM 3141 C CA . GLU B 1 96 ? 15.079 -1.932 -37.269 1.00 41.35 88 GLU B CA 1
ATOM 3142 C C . GLU B 1 96 ? 15.431 -1.822 -35.794 1.00 45.02 88 GLU B C 1
ATOM 3143 O O . GLU B 1 96 ? 16.183 -0.927 -35.399 1.00 48.99 88 GLU B O 1
ATOM 3149 N N . ALA B 1 97 ? 14.878 -2.712 -34.986 1.00 46.85 89 ALA B N 1
ATOM 3150 C CA . ALA B 1 97 ? 15.192 -2.784 -33.570 1.00 41.24 89 ALA B CA 1
ATOM 3151 C C . ALA B 1 97 ? 16.349 -3.752 -33.331 1.00 43.16 89 ALA B C 1
ATOM 3152 O O . ALA B 1 97 ? 16.690 -4.575 -34.182 1.00 47.45 89 ALA B O 1
ATOM 3154 N N . GLY B 1 98 ? 16.934 -3.661 -32.151 1.00 44.35 90 GLY B N 1
ATOM 3155 C CA . GLY B 1 98 ? 18.109 -4.433 -31.808 1.00 41.90 90 GLY B CA 1
ATOM 3156 C C . GLY B 1 98 ? 19.359 -3.565 -31.763 1.00 44.80 90 GLY B C 1
ATOM 3157 O O . GLY B 1 98 ? 19.310 -2.336 -31.873 1.00 42.57 90 GLY B O 1
ATOM 3158 N N . THR B 1 99 ? 20.503 -4.219 -31.598 1.00 50.22 91 THR B N 1
ATOM 3159 C CA . THR B 1 99 ? 20.650 -5.670 -31.536 1.00 47.19 91 THR B CA 1
ATOM 3160 C C . THR B 1 99 ? 20.123 -6.287 -30.239 1.00 51.02 91 THR B C 1
ATOM 3161 O O . THR B 1 99 ? 20.416 -5.825 -29.135 1.00 52.07 91 THR B O 1
ATOM 3165 N N . LEU B 1 100 ? 19.320 -7.333 -30.392 1.00 49.42 92 LEU B N 1
ATOM 3166 C CA . LEU B 1 100 ? 18.941 -8.189 -29.281 1.00 52.91 92 LEU B CA 1
ATOM 3167 C C . LEU B 1 100 ? 19.782 -9.456 -29.301 1.00 54.34 92 LEU B C 1
ATOM 3168 O O . LEU B 1 100 ? 20.072 -10.009 -30.371 1.00 51.51 92 LEU B O 1
ATOM 3173 N N . THR B 1 101 ? 20.163 -9.911 -28.111 1.00 54.72 93 THR B N 1
ATOM 3174 C CA . THR B 1 101 ? 20.808 -11.198 -27.908 1.00 57.85 93 THR B CA 1
ATOM 3175 C C . THR B 1 101 ? 19.858 -12.123 -27.158 1.00 64.78 93 THR B C 1
ATOM 3176 O O . THR B 1 101 ? 18.859 -11.682 -26.585 1.00 62.81 93 THR B O 1
ATOM 3180 N N . ASN B 1 102 ? 20.172 -13.420 -27.176 1.00 60.19 94 ASN B N 1
ATOM 3181 C CA . ASN B 1 102 ? 19.278 -14.399 -26.565 1.00 75.12 94 ASN B CA 1
ATOM 3182 C C . ASN B 1 102 ? 19.071 -14.107 -25.083 1.00 77.61 94 ASN B C 1
ATOM 3183 O O . ASN B 1 102 ? 17.935 -14.076 -24.598 1.00 83.57 94 ASN B O 1
ATOM 3188 N N . GLU B 1 103 ? 20.157 -13.890 -24.348 1.00 76.06 95 GLU B N 1
ATOM 3189 C CA . GLU B 1 103 ? 20.082 -13.387 -22.986 1.00 73.35 95 GLU B CA 1
ATOM 3190 C C . GLU B 1 103 ? 20.410 -11.901 -22.958 1.00 72.92 95 GLU B C 1
ATOM 3191 O O . GLU B 1 103 ? 21.014 -11.350 -23.885 1.00 64.22 95 GLU B O 1
ATOM 3197 N N . ALA B 1 104 ? 19.997 -11.258 -21.868 1.00 71.55 96 ALA B N 1
ATOM 3198 C CA . ALA B 1 104 ? 20.383 -9.883 -21.597 1.00 65.34 96 ALA B CA 1
ATOM 3199 C C . ALA B 1 104 ? 21.884 -9.802 -21.339 1.00 65.02 96 ALA B C 1
ATOM 3200 O O . ALA B 1 104 ? 22.505 -10.764 -20.886 1.00 62.75 96 ALA B O 1
ATOM 3202 N N . GLN B 1 105 ? 22.471 -8.641 -21.636 1.00 63.84 97 GLN B N 1
ATOM 3203 C CA . GLN B 1 105 ? 23.894 -8.459 -21.383 1.00 66.28 97 GLN B CA 1
ATOM 3204 C C . GLN B 1 105 ? 24.221 -6.973 -21.305 1.00 64.99 97 GLN B C 1
ATOM 3205 O O . GLN B 1 105 ? 23.580 -6.143 -21.957 1.00 67.57 97 GLN B O 1
ATOM 3211 N N . VAL B 1 106 ? 25.251 -6.656 -20.517 1.00 66.56 98 VAL B N 1
ATOM 3212 C CA . VAL B 1 106 ? 25.529 -5.269 -20.140 1.00 66.54 98 VAL B CA 1
ATOM 3213 C C . VAL B 1 106 ? 26.149 -4.466 -21.281 1.00 63.29 98 VAL B C 1
ATOM 3214 O O . VAL B 1 106 ? 25.957 -3.246 -21.363 1.00 69.22 98 VAL B O 1
ATOM 3218 N N . GLY B 1 107 ? 26.888 -5.109 -22.174 1.00 61.20 99 GLY B N 1
ATOM 3219 C CA . GLY B 1 107 ? 27.698 -4.384 -23.132 1.00 54.95 99 GLY B CA 1
ATOM 3220 C C . GLY B 1 107 ? 29.026 -3.944 -22.533 1.00 56.34 99 GLY B C 1
ATOM 3221 O O . GLY B 1 107 ? 29.312 -4.124 -21.346 1.00 60.78 99 GLY B O 1
ATOM 3222 N N . ASN B 1 108 ? 29.851 -3.345 -23.388 1.00 59.58 100 ASN B N 1
ATOM 3223 C CA . ASN B 1 108 ? 31.170 -2.872 -22.988 1.00 62.78 100 ASN B CA 1
ATOM 3224 C C . ASN B 1 108 ? 31.052 -1.762 -21.944 1.00 61.16 100 ASN B C 1
ATOM 3225 O O . ASN B 1 108 ? 29.977 -1.208 -21.700 1.00 54.85 100 ASN B O 1
ATOM 3230 N N . GLU B 1 109 ? 32.188 -1.429 -21.337 1.00 61.24 101 GLU B N 1
ATOM 3231 C CA . GLU B 1 109 ? 32.205 -0.497 -20.217 1.00 59.92 101 GLU B CA 1
ATOM 3232 C C . GLU B 1 109 ? 32.067 0.944 -20.687 1.00 58.81 101 GLU B C 1
ATOM 3233 O O . GLU B 1 109 ? 32.588 1.329 -21.737 1.00 64.47 101 GLU B O 1
ATOM 3235 N N . ARG B 1 110 ? 31.363 1.737 -19.903 1.00 65.71 102 ARG B N 1
ATOM 3236 C CA . ARG B 1 110 ? 31.212 3.157 -20.180 1.00 67.72 102 ARG B CA 1
ATOM 3237 C C . ARG B 1 110 ? 32.440 3.912 -19.668 1.00 72.55 102 ARG B C 1
ATOM 3238 O O . ARG B 1 110 ? 33.017 3.526 -18.649 1.00 75.90 102 ARG B O 1
ATOM 3246 N N . PRO B 1 111 ? 32.879 4.984 -20.358 1.00 73.31 103 PRO B N 1
ATOM 3247 C CA . PRO B 1 111 ? 32.326 5.599 -21.576 1.00 70.24 103 PRO B CA 1
ATOM 3248 C C . PRO B 1 111 ? 32.543 4.776 -22.846 1.00 65.93 103 PRO B C 1
ATOM 3249 O O . PRO B 1 111 ? 33.662 4.339 -23.150 1.00 62.48 103 PRO B O 1
ATOM 3253 N N . ARG B 1 112 ? 31.461 4.585 -23.597 1.00 61.98 104 ARG B N 1
ATOM 3254 C CA . ARG B 1 112 ? 31.508 3.809 -24.825 1.00 57.08 104 ARG B CA 1
ATOM 3255 C C . ARG B 1 112 ? 30.869 4.533 -26.002 1.00 54.66 104 ARG B C 1
ATOM 3256 O O . ARG B 1 112 ? 30.758 3.944 -27.082 1.00 56.89 104 ARG B O 1
ATOM 3264 N N . LEU B 1 113 ? 30.455 5.787 -25.823 1.00 50.63 105 LEU B N 1
ATOM 3265 C CA . LEU B 1 113 ? 29.768 6.557 -26.848 1.00 43.74 105 LEU B CA 1
ATOM 3266 C C . LEU B 1 113 ? 30.328 7.976 -26.883 1.00 44.27 105 LEU B C 1
ATOM 3267 O O . LEU B 1 113 ? 30.409 8.636 -25.846 1.00 49.32 105 LEU B O 1
ATOM 3272 N N . PHE B 1 114 ? 30.671 8.463 -28.074 1.00 43.67 106 PHE B N 1
ATOM 3273 C CA . PHE B 1 114 ? 31.357 9.737 -28.210 1.00 40.22 106 PHE B CA 1
ATOM 3274 C C . PHE B 1 114 ? 30.804 10.523 -29.392 1.00 46.54 106 PHE B C 1
ATOM 3275 O O . PHE B 1 114 ? 30.405 9.945 -30.405 1.00 42.18 106 PHE B O 1
ATOM 3283 N N . ARG B 1 115 ? 30.800 11.855 -29.262 1.00 46.46 107 ARG B N 1
ATOM 3284 C CA . ARG B 1 115 ? 30.373 12.741 -30.337 1.00 42.67 107 ARG B CA 1
ATOM 3285 C C . ARG B 1 115 ? 31.564 13.448 -30.967 1.00 48.35 107 ARG B C 1
ATOM 3286 O O . ARG B 1 115 ? 32.455 13.935 -30.262 1.00 42.34 107 ARG B O 1
ATOM 3294 N N . HIS B 1 116 ? 31.537 13.575 -32.289 1.00 40.95 108 HIS B N 1
ATOM 3295 C CA . HIS B 1 116 ? 32.438 14.482 -32.991 1.00 41.68 108 HIS B CA 1
ATOM 3296 C C . HIS B 1 116 ? 31.535 15.476 -33.713 1.00 44.40 108 HIS B C 1
ATOM 3297 O O . HIS B 1 116 ? 31.115 15.267 -34.856 1.00 42.54 108 HIS B O 1
ATOM 3304 N N . ILE B 1 117 ? 31.244 16.570 -33.011 1.00 45.44 109 ILE B N 1
ATOM 3305 C CA . ILE B 1 117 ? 30.100 17.414 -33.335 1.00 43.62 109 ILE B CA 1
ATOM 3306 C C . ILE B 1 117 ? 30.328 18.188 -34.624 1.00 45.04 109 ILE B C 1
ATOM 3307 O O . ILE B 1 117 ? 29.423 18.295 -35.459 1.00 57.65 109 ILE B O 1
ATOM 3312 N N . GLU B 1 118 ? 31.525 18.737 -34.809 1.00 45.16 110 GLU B N 1
ATOM 3313 C CA . GLU B 1 118 ? 31.822 19.469 -36.037 1.00 70.85 110 GLU B CA 1
ATOM 3314 C C . GLU B 1 118 ? 31.700 18.570 -37.257 1.00 60.85 110 GLU B C 1
ATOM 3315 O O . GLU B 1 118 ? 31.194 18.994 -38.303 1.00 61.76 110 GLU B O 1
ATOM 3321 N N . GLU B 1 119 ? 32.142 17.325 -37.136 1.00 55.55 111 GLU B N 1
ATOM 3322 C CA . GLU B 1 119 ? 32.092 16.358 -38.224 1.00 43.22 111 GLU B CA 1
ATOM 3323 C C . GLU B 1 119 ? 30.742 15.667 -38.330 1.00 41.19 111 GLU B C 1
ATOM 3324 O O . GLU B 1 119 ? 30.603 14.729 -39.120 1.00 53.87 111 GLU B O 1
ATOM 3330 N N . GLU B 1 120 ? 29.757 16.109 -37.548 1.00 50.19 112 GLU B N 1
ATOM 3331 C CA . GLU B 1 120 ? 28.438 15.480 -37.484 1.00 45.52 112 GLU B CA 1
ATOM 3332 C C . GLU B 1 120 ? 28.577 13.964 -37.430 1.00 40.27 112 GLU B C 1
ATOM 3333 O O . GLU B 1 120 ? 27.953 13.223 -38.185 1.00 40.41 112 GLU B O 1
ATOM 3339 N N . SER B 1 121 ? 29.432 13.497 -36.527 1.00 39.37 113 SER B N 1
ATOM 3340 C CA . SER B 1 121 ? 29.784 12.089 -36.486 1.00 37.10 113 SER B CA 1
ATOM 3341 C C . SER B 1 121 ? 29.702 11.568 -35.060 1.00 36.75 113 SER B C 1
ATOM 3342 O O . SER B 1 121 ? 29.740 12.330 -34.089 1.00 39.16 113 SER B O 1
ATOM 3345 N N . LEU B 1 122 ? 29.608 10.246 -34.959 1.00 37.55 114 LEU B N 1
ATOM 3346 C CA . LEU B 1 122 ? 29.600 9.521 -33.700 1.00 42.07 114 LEU B CA 1
ATOM 3347 C C . LEU B 1 122 ? 30.664 8.424 -33.731 1.00 41.26 114 LEU B C 1
ATOM 3348 O O . LEU B 1 122 ? 31.130 7.985 -34.787 1.00 40.43 114 LEU B O 1
ATOM 3353 N N . GLN B 1 123 ? 31.054 7.999 -32.541 1.00 41.63 115 GLN B N 1
ATOM 3354 C CA . GLN B 1 123 ? 32.039 6.943 -32.368 1.00 40.98 115 GLN B CA 1
ATOM 3355 C C . GLN B 1 123 ? 31.601 6.151 -31.155 1.00 40.95 115 GLN B C 1
ATOM 3356 O O . GLN B 1 123 ? 31.368 6.733 -30.090 1.00 42.44 115 GLN B O 1
ATOM 3362 N N . ASN B 1 124 ? 31.425 4.843 -31.330 1.00 40.63 116 ASN B N 1
ATOM 3363 C CA . ASN B 1 124 ? 30.908 4.030 -30.241 1.00 37.97 116 ASN B CA 1
ATOM 3364 C C . ASN B 1 124 ? 31.610 2.678 -30.206 1.00 46.38 116 ASN B C 1
ATOM 3365 O O . ASN B 1 124 ? 32.092 2.165 -31.225 1.00 43.78 116 ASN B O 1
ATOM 3370 N N . ALA B 1 125 ? 31.663 2.120 -28.999 1.00 45.15 117 ALA B N 1
ATOM 3371 C CA . ALA B 1 125 ? 32.133 0.767 -28.752 1.00 52.12 117 ALA B CA 1
ATOM 3372 C C . ALA B 1 125 ? 31.225 0.150 -27.685 1.00 57.64 117 ALA B C 1
ATOM 3373 O O . ALA B 1 125 ? 31.662 -0.337 -26.647 1.00 55.77 117 ALA B O 1
ATOM 3375 N N . MET B 1 126 ? 29.919 0.170 -27.945 1.00 55.37 118 MET B N 1
ATOM 3376 C CA . MET B 1 126 ? 28.967 -0.162 -26.892 1.00 58.65 118 MET B CA 1
ATOM 3377 C C . MET B 1 126 ? 28.804 -1.659 -26.677 1.00 56.97 118 MET B C 1
ATOM 3378 O O . MET B 1 126 ? 28.498 -2.081 -25.558 1.00 57.82 118 MET B O 1
ATOM 3383 N N . GLY B 1 127 ? 28.973 -2.469 -27.714 1.00 52.85 119 GLY B N 1
ATOM 3384 C CA . GLY B 1 127 ? 28.924 -3.906 -27.522 1.00 56.96 119 GLY B CA 1
ATOM 3385 C C . GLY B 1 127 ? 27.570 -4.505 -27.186 1.00 60.49 119 GLY B C 1
ATOM 3386 O O . GLY B 1 127 ? 27.484 -5.367 -26.302 1.00 70.31 119 GLY B O 1
ATOM 3387 N N . PHE B 1 128 ? 26.513 -4.083 -27.873 1.00 54.82 120 PHE B N 1
ATOM 3388 C CA . PHE B 1 128 ? 25.215 -4.767 -27.813 1.00 62.04 120 PHE B CA 1
ATOM 3389 C C . PHE B 1 128 ? 24.659 -4.835 -26.391 1.00 59.45 120 PHE B C 1
ATOM 3390 O O . PHE B 1 128 ? 24.329 -5.910 -25.888 1.00 63.33 120 PHE B O 1
ATOM 3398 N N . ASN B 1 129 ? 24.551 -3.676 -25.736 1.00 55.97 121 ASN B N 1
ATOM 3399 C CA . ASN B 1 129 ? 23.814 -3.593 -24.476 1.00 48.16 121 ASN B CA 1
ATOM 3400 C C . ASN B 1 129 ? 22.319 -3.751 -24.756 1.00 49.27 121 ASN B C 1
ATOM 3401 O O . ASN B 1 129 ? 21.735 -2.967 -25.508 1.00 56.43 121 ASN B O 1
ATOM 3406 N N . ASN B 1 130 ? 21.697 -4.777 -24.184 1.00 54.39 122 ASN B N 1
ATOM 3407 C CA . ASN B 1 130 ? 20.278 -5.011 -24.425 1.00 58.83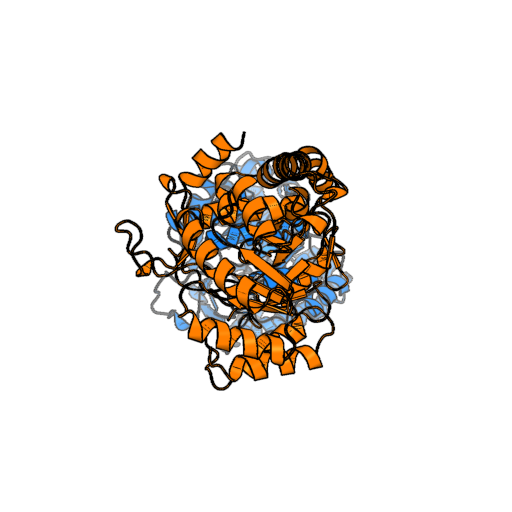 122 ASN B CA 1
ATOM 3408 C C . ASN B 1 130 ? 19.719 -5.843 -23.285 1.00 56.60 122 ASN B C 1
ATOM 3409 O O . ASN B 1 130 ? 20.465 -6.441 -22.509 1.00 61.16 122 ASN B O 1
ATOM 3414 N N . TYR B 1 131 ? 18.385 -5.893 -23.214 1.00 53.53 123 TYR B N 1
ATOM 3415 C CA . TYR B 1 131 ? 17.662 -6.570 -22.146 1.00 60.69 123 TYR B CA 1
ATOM 3416 C C . TYR B 1 131 ? 17.181 -7.961 -22.541 1.00 62.27 123 TYR B C 1
ATOM 3417 O O . TYR B 1 131 ? 16.237 -8.475 -21.936 1.00 74.07 123 TYR B O 1
ATOM 3426 N N . GLY B 1 132 ? 17.799 -8.577 -23.534 1.00 65.96 124 GLY B N 1
ATOM 3427 C CA . GLY B 1 132 ? 17.478 -9.942 -23.895 1.00 59.91 124 GLY B CA 1
ATOM 3428 C C . GLY B 1 132 ? 16.287 -10.039 -24.830 1.00 59.20 124 GLY B C 1
ATOM 3429 O O . GLY B 1 132 ? 15.434 -9.160 -24.903 1.00 58.55 124 GLY B O 1
ATOM 3430 N N . ALA B 1 133 ? 16.218 -11.169 -25.538 1.00 59.90 125 ALA B N 1
ATOM 3431 C CA . ALA B 1 133 ? 15.149 -11.373 -26.507 1.00 60.80 125 ALA B CA 1
ATOM 3432 C C . ALA B 1 133 ? 13.790 -11.610 -25.856 1.00 68.41 125 ALA B C 1
ATOM 3433 O O . ALA B 1 133 ? 12.765 -11.381 -26.506 1.00 69.53 125 ALA B O 1
ATOM 3435 N N . VAL B 1 134 ? 13.740 -12.065 -24.602 1.00 74.57 126 VAL B N 1
ATOM 3436 C CA . VAL B 1 134 ? 12.444 -12.265 -23.962 1.00 76.61 126 VAL B CA 1
ATOM 3437 C C . VAL B 1 134 ? 11.769 -10.921 -23.709 1.00 77.93 126 VAL B C 1
ATOM 3438 O O . VAL B 1 134 ? 10.702 -10.633 -24.265 1.00 74.65 126 VAL B O 1
ATOM 3442 N N . LEU B 1 135 ? 12.395 -10.067 -22.888 1.00 80.85 127 LEU B N 1
ATOM 3443 C CA . LEU B 1 135 ? 11.853 -8.728 -22.659 1.00 73.91 127 LEU B CA 1
ATOM 3444 C C . LEU B 1 135 ? 11.619 -7.998 -23.972 1.00 69.30 127 LEU B C 1
ATOM 3445 O O . LEU B 1 135 ? 10.612 -7.297 -24.131 1.00 69.47 127 LEU B O 1
ATOM 3450 N N . GLY B 1 136 ? 12.532 -8.167 -24.933 1.00 74.67 128 GLY B N 1
ATOM 3451 C CA . GLY B 1 136 ? 12.381 -7.502 -26.219 1.00 58.09 128 GLY B CA 1
ATOM 3452 C C . GLY B 1 136 ? 11.107 -7.906 -26.938 1.00 66.86 128 GLY B C 1
ATOM 3453 O O . GLY B 1 136 ? 10.393 -7.061 -27.480 1.00 63.43 128 GLY B O 1
ATOM 3454 N N . ALA B 1 137 ? 10.800 -9.209 -26.950 1.00 61.80 129 ALA B N 1
ATOM 3455 C CA . ALA B 1 137 ? 9.565 -9.649 -27.590 1.00 67.52 129 ALA B CA 1
ATOM 3456 C C . ALA B 1 137 ? 8.342 -9.118 -26.849 1.00 75.92 129 ALA B C 1
ATOM 3457 O O . ALA B 1 137 ? 7.340 -8.754 -27.477 1.00 67.70 129 ALA B O 1
ATOM 3459 N N . ARG B 1 138 ? 8.413 -9.049 -25.516 1.00 68.52 130 ARG B N 1
ATOM 3460 C CA . ARG B 1 138 ? 7.324 -8.460 -24.743 1.00 80.67 130 ARG B CA 1
ATOM 3461 C C . ARG B 1 138 ? 7.087 -7.005 -25.138 1.00 76.84 130 ARG B C 1
ATOM 3462 O O . ARG B 1 138 ? 5.939 -6.590 -25.335 1.00 75.15 130 ARG B O 1
ATOM 3464 N N . SER B 1 139 ? 8.160 -6.216 -25.264 1.00 71.33 131 SER B N 1
ATOM 3465 C CA . SER B 1 139 ? 8.005 -4.806 -25.615 1.00 66.54 131 SER B CA 1
ATOM 3466 C C . SER B 1 139 ? 7.411 -4.643 -27.007 1.00 64.00 131 SER B C 1
ATOM 3467 O O . SER B 1 139 ? 6.585 -3.753 -27.237 1.00 65.18 131 SER B O 1
ATOM 3470 N N . PHE B 1 140 ? 7.829 -5.486 -27.954 1.00 64.32 132 PHE B N 1
ATOM 3471 C CA . PHE B 1 140 ? 7.291 -5.399 -29.307 1.00 66.41 132 PHE B CA 1
ATOM 3472 C C . PHE B 1 140 ? 5.785 -5.635 -29.304 1.00 78.47 132 PHE B C 1
ATOM 3473 O O . PHE B 1 140 ? 5.008 -4.807 -29.796 1.00 79.23 132 PHE B O 1
ATOM 3481 N N . ASN B 1 141 ? 5.358 -6.772 -28.752 1.00 68.84 133 ASN B N 1
ATOM 3482 C CA . ASN B 1 141 ? 3.950 -7.141 -28.758 1.00 73.26 133 ASN B CA 1
ATOM 3483 C C . ASN B 1 141 ? 3.086 -6.186 -27.940 1.00 77.28 133 ASN B C 1
ATOM 3484 O O . ASN B 1 141 ? 1.865 -6.152 -28.136 1.00 79.56 133 ASN B O 1
ATOM 3489 N N . ARG B 1 142 ? 3.687 -5.416 -27.029 1.00 74.54 134 ARG B N 1
ATOM 3490 C CA . ARG B 1 142 ? 2.903 -4.508 -26.200 1.00 77.45 134 ARG B CA 1
ATOM 3491 C C . ARG B 1 142 ? 2.190 -3.447 -27.035 1.00 83.51 134 ARG B C 1
ATOM 3492 O O . ARG B 1 142 ? 1.084 -3.024 -26.678 1.00 83.35 134 ARG B O 1
ATOM 3500 N N . PHE B 1 143 ? 2.780 -3.016 -28.157 1.00 74.45 135 PHE B N 1
ATOM 3501 C CA . PHE B 1 143 ? 2.148 -1.987 -28.977 1.00 80.99 135 PHE B CA 1
ATOM 3502 C C . PHE B 1 143 ? 1.934 -2.417 -30.423 1.00 77.88 135 PHE B C 1
ATOM 3503 O O . PHE B 1 143 ? 1.662 -1.565 -31.276 1.00 81.56 135 PHE B O 1
ATOM 3511 N N . ALA B 1 144 ? 2.035 -3.712 -30.716 1.00 74.59 136 ALA B N 1
ATOM 3512 C CA . ALA B 1 144 ? 1.762 -4.189 -32.063 1.00 74.77 136 ALA B CA 1
ATOM 3513 C C . ALA B 1 144 ? 0.255 -4.171 -32.331 1.00 79.89 136 ALA B C 1
ATOM 3514 O O . ALA B 1 144 ? -0.546 -4.223 -31.399 1.00 83.50 136 ALA B O 1
ATOM 3516 N N . PRO B 1 145 ? -0.162 -4.059 -33.605 1.00 80.82 137 PRO B N 1
ATOM 3517 C CA . PRO B 1 145 ? 0.687 -3.943 -34.795 1.00 80.23 137 PRO B CA 1
ATOM 3518 C C . PRO B 1 145 ? 1.147 -2.510 -35.048 1.00 81.13 137 PRO B C 1
ATOM 3519 O O . PRO B 1 145 ? 0.502 -1.553 -34.603 1.00 77.00 137 PRO B O 1
ATOM 3523 N N . TYR B 1 146 ? 2.262 -2.381 -35.759 1.00 70.85 138 TYR B N 1
ATOM 3524 C CA . TYR B 1 146 ? 2.879 -1.099 -36.047 1.00 68.60 138 TYR B CA 1
ATOM 3525 C C . TYR B 1 146 ? 2.534 -0.664 -37.463 1.00 69.70 138 TYR B C 1
ATOM 3526 O O . TYR B 1 146 ? 2.318 -1.494 -38.348 1.00 70.59 138 TYR B O 1
ATOM 3535 N N . LYS B 1 147 ? 2.484 0.650 -37.671 1.00 70.07 139 LYS B N 1
ATOM 3536 C CA . LYS B 1 147 ? 2.133 1.173 -38.987 1.00 73.36 139 LYS B CA 1
ATOM 3537 C C . LYS B 1 147 ? 3.236 0.983 -40.038 1.00 68.43 139 LYS B C 1
ATOM 3538 O O . LYS B 1 147 ? 2.985 1.260 -41.216 1.00 69.94 139 LYS B O 1
ATOM 3540 N N . THR B 1 148 ? 4.425 0.520 -39.675 1.00 64.52 140 THR B N 1
ATOM 3541 C CA . THR B 1 148 ? 5.482 0.263 -40.638 1.00 61.87 140 THR B CA 1
ATOM 3542 C C . THR B 1 148 ? 6.069 -1.118 -40.385 1.00 60.03 140 THR B C 1
ATOM 3543 O O . THR B 1 148 ? 5.906 -1.679 -39.295 1.00 69.06 140 THR B O 1
ATOM 3547 N N . PRO B 1 149 ? 6.760 -1.695 -41.368 1.00 58.79 141 PRO B N 1
ATOM 3548 C CA . PRO B 1 149 ? 7.546 -2.900 -41.083 1.00 58.94 141 PRO B CA 1
ATOM 3549 C C . PRO B 1 149 ? 8.563 -2.633 -39.985 1.00 60.21 141 PRO B C 1
ATOM 3550 O O . PRO B 1 149 ? 9.087 -1.518 -39.842 1.00 54.88 141 PRO B O 1
ATOM 3554 N N . ILE B 1 150 ? 8.835 -3.675 -39.200 1.00 59.59 142 ILE B N 1
ATOM 3555 C CA . ILE B 1 150 ? 9.824 -3.626 -38.130 1.00 51.14 142 ILE B CA 1
ATOM 3556 C C . ILE B 1 150 ? 10.769 -4.795 -38.322 1.00 54.99 142 ILE B C 1
ATOM 3557 O O . ILE B 1 150 ? 10.336 -5.955 -38.295 1.00 56.06 142 ILE B O 1
ATOM 3562 N N . GLY B 1 151 ? 12.056 -4.495 -38.492 1.00 50.72 143 GLY B N 1
ATOM 3563 C CA . GLY B 1 151 ? 13.059 -5.526 -38.526 1.00 53.12 143 GLY B CA 1
ATOM 3564 C C . GLY B 1 151 ? 13.637 -5.792 -37.157 1.00 45.99 143 GLY B C 1
ATOM 3565 O O . GLY B 1 151 ? 13.606 -4.949 -36.276 1.00 46.64 143 GLY B O 1
ATOM 3566 N N . ILE B 1 152 ? 14.166 -6.993 -36.980 1.00 46.40 144 ILE B N 1
ATOM 3567 C CA . ILE B 1 152 ? 14.771 -7.395 -35.717 1.00 52.91 144 ILE B CA 1
ATOM 3568 C C . ILE B 1 152 ? 16.208 -7.822 -35.992 1.00 51.90 144 ILE B C 1
ATOM 3569 O O . ILE B 1 152 ? 16.455 -8.805 -36.705 1.00 50.57 144 ILE B O 1
ATOM 3574 N N . ASN B 1 153 ? 17.144 -7.084 -35.427 1.00 44.31 145 ASN B N 1
ATOM 3575 C CA . ASN B 1 153 ? 18.560 -7.338 -35.611 1.00 49.29 145 ASN B CA 1
ATOM 3576 C C . ASN B 1 153 ? 19.029 -8.210 -34.452 1.00 50.41 145 ASN B C 1
ATOM 3577 O O . ASN B 1 153 ? 18.900 -7.823 -33.288 1.00 49.21 145 ASN B O 1
ATOM 3582 N N . LEU B 1 154 ? 19.556 -9.386 -34.777 1.00 53.17 146 LEU B N 1
ATOM 3583 C CA . LEU B 1 154 ? 19.874 -10.422 -33.806 1.00 54.99 146 LEU B CA 1
ATOM 3584 C C . LEU B 1 154 ? 21.379 -10.622 -33.723 1.00 57.38 146 LEU B C 1
ATOM 3585 O O . LEU B 1 154 ? 22.078 -10.588 -34.744 1.00 57.42 146 LEU B O 1
ATOM 3590 N N . GLY B 1 155 ? 21.872 -10.860 -32.507 1.00 57.42 147 GLY B N 1
ATOM 3591 C CA . GLY B 1 155 ? 23.290 -11.030 -32.279 1.00 49.44 147 GLY B CA 1
ATOM 3592 C C . GLY B 1 155 ? 23.547 -12.142 -31.285 1.00 55.84 147 GLY B C 1
ATOM 3593 O O . GLY B 1 155 ? 22.619 -12.723 -30.719 1.00 63.03 147 GLY B O 1
ATOM 3594 N N . LYS B 1 156 ? 24.833 -12.429 -31.090 1.00 55.10 148 LYS B N 1
ATOM 3595 C CA . LYS B 1 156 ? 25.314 -13.494 -30.214 1.00 57.02 148 LYS B CA 1
ATOM 3596 C C . LYS B 1 156 ? 25.717 -12.895 -28.878 1.00 57.68 148 LYS B C 1
ATOM 3597 O O . LYS B 1 156 ? 26.245 -11.784 -28.829 1.00 58.78 148 LYS B O 1
ATOM 3603 N N . ASN B 1 157 ? 25.457 -13.618 -27.793 1.00 70.58 149 ASN B N 1
ATOM 3604 C CA . ASN B 1 157 ? 25.892 -13.122 -26.496 1.00 74.63 149 ASN B CA 1
ATOM 3605 C C . ASN B 1 157 ? 27.413 -13.119 -26.439 1.00 76.80 149 ASN B C 1
ATOM 3606 O O . ASN B 1 157 ? 28.067 -14.033 -26.950 1.00 84.04 149 ASN B O 1
ATOM 3611 N N . LYS B 1 158 ? 27.968 -12.059 -25.842 1.00 78.70 150 LYS B N 1
ATOM 3612 C CA . LYS B 1 158 ? 29.411 -11.815 -25.866 1.00 79.72 150 LYS B CA 1
ATOM 3613 C C . LYS B 1 158 ? 30.210 -13.057 -25.496 1.00 79.54 150 LYS B C 1
ATOM 3614 O O . LYS B 1 158 ? 31.160 -13.432 -26.192 1.00 80.98 150 LYS B O 1
ATOM 3616 N N . HIS B 1 159 ? 29.830 -13.716 -24.405 1.00 81.46 151 HIS B N 1
ATOM 3617 C CA . HIS B 1 159 ? 30.645 -14.798 -23.862 1.00 93.37 151 HIS B CA 1
ATOM 3618 C C . HIS B 1 159 ? 30.472 -16.123 -24.595 1.00 86.73 151 HIS B C 1
ATOM 3619 O O . HIS B 1 159 ? 31.152 -17.087 -24.243 1.00 81.70 151 HIS B O 1
ATOM 3626 N N . ILE B 1 160 ? 29.574 -16.209 -25.576 1.00 79.96 152 ILE B N 1
ATOM 3627 C CA . ILE B 1 160 ? 29.389 -17.456 -26.307 1.00 76.21 152 ILE B CA 1
ATOM 3628 C C . ILE B 1 160 ? 30.595 -17.670 -27.208 1.00 80.77 152 ILE B C 1
ATOM 3629 O O . ILE B 1 160 ? 30.875 -16.854 -28.096 1.00 81.12 152 ILE B O 1
ATOM 3631 N N . GLU B 1 161 ? 31.325 -18.758 -26.975 1.00 88.89 153 GLU B N 1
ATOM 3632 C CA . GLU B 1 161 ? 32.531 -19.025 -27.746 1.00 95.61 153 GLU B CA 1
ATOM 3633 C C . GLU B 1 161 ? 32.169 -19.523 -29.145 1.00 90.87 153 GLU B C 1
ATOM 3634 O O . GLU B 1 161 ? 31.059 -20.001 -29.396 1.00 85.54 153 GLU B O 1
ATOM 3640 N N . GLN B 1 162 ? 33.142 -19.411 -30.056 1.00 92.44 154 GLN B N 1
ATOM 3641 C CA . GLN B 1 162 ? 32.869 -19.577 -31.481 1.00 90.01 154 GLN B CA 1
ATOM 3642 C C . GLN B 1 162 ? 32.279 -20.947 -31.795 1.00 93.91 154 GLN B C 1
ATOM 3643 O O . GLN B 1 162 ? 31.439 -21.075 -32.692 1.00 90.34 154 GLN B O 1
ATOM 3645 N N . ALA B 1 163 ? 32.692 -21.982 -31.062 1.00 104.66 155 ALA B N 1
ATOM 3646 C CA . ALA B 1 163 ? 32.206 -23.337 -31.309 1.00 108.58 155 ALA B CA 1
ATOM 3647 C C . ALA B 1 163 ? 30.713 -23.504 -31.035 1.00 105.40 155 ALA B C 1
ATOM 3648 O O . ALA B 1 163 ? 30.160 -24.561 -31.362 1.00 112.30 155 ALA B O 1
ATOM 3650 N N . HIS B 1 164 ? 30.054 -22.502 -30.444 1.00 96.35 156 HIS B N 1
ATOM 3651 C CA . HIS B 1 164 ? 28.642 -22.591 -30.088 1.00 92.20 156 HIS B CA 1
ATOM 3652 C C . HIS B 1 164 ? 27.819 -21.428 -30.628 1.00 86.49 156 HIS B C 1
ATOM 3653 O O . HIS B 1 164 ? 26.639 -21.313 -30.284 1.00 87.38 156 HIS B O 1
ATOM 3660 N N . ALA B 1 165 ? 28.400 -20.567 -31.462 1.00 77.61 157 ALA B N 1
ATOM 3661 C CA . ALA B 1 165 ? 27.686 -19.364 -31.882 1.00 72.59 157 ALA B CA 1
ATOM 3662 C C . ALA B 1 165 ? 26.446 -19.697 -32.700 1.00 71.82 157 ALA B C 1
ATOM 3663 O O . ALA B 1 165 ? 25.425 -19.007 -32.597 1.00 74.97 157 ALA B O 1
ATOM 3665 N N . LEU B 1 166 ? 26.514 -20.740 -33.530 1.00 74.67 158 LEU B N 1
ATOM 3666 C CA . LEU B 1 166 ? 25.352 -21.105 -34.334 1.00 77.07 158 LEU B CA 1
ATOM 3667 C C . LEU B 1 166 ? 24.179 -21.504 -33.449 1.00 78.11 158 LEU B C 1
ATOM 3668 O O . LEU B 1 166 ? 23.024 -21.179 -33.750 1.00 74.29 158 LEU B O 1
ATOM 3673 N N . GLU B 1 167 ? 24.457 -22.198 -32.344 1.00 81.28 159 GLU B N 1
ATOM 3674 C CA . GLU B 1 167 ? 23.393 -22.582 -31.423 1.00 84.88 159 GLU B CA 1
ATOM 3675 C C . GLU B 1 167 ? 22.746 -21.360 -30.797 1.00 80.66 159 GLU B C 1
ATOM 3676 O O . GLU B 1 167 ? 21.548 -21.374 -30.497 1.00 83.02 159 GLU B O 1
ATOM 3678 N N . ASP B 1 168 ? 23.519 -20.291 -30.616 1.00 73.98 160 ASP B N 1
ATOM 3679 C CA . ASP B 1 168 ? 23.013 -19.074 -30.000 1.00 72.78 160 ASP B CA 1
ATOM 3680 C C . ASP B 1 168 ? 22.155 -18.270 -30.972 1.00 73.10 160 ASP B C 1
ATOM 3681 O O . ASP B 1 168 ? 21.122 -17.716 -30.579 1.00 69.62 160 ASP B O 1
ATOM 3686 N N . TYR B 1 169 ? 22.560 -18.189 -32.242 1.00 74.04 161 TYR B N 1
ATOM 3687 C CA . TYR B 1 169 ? 21.717 -17.514 -33.224 1.00 74.10 161 TYR B CA 1
ATOM 3688 C C . TYR B 1 169 ? 20.364 -18.203 -33.352 1.00 70.32 161 TYR B C 1
ATOM 3689 O O . TYR B 1 169 ? 19.330 -17.537 -33.471 1.00 68.21 161 TYR B O 1
ATOM 3698 N N . LYS B 1 170 ? 20.348 -19.535 -33.307 1.00 70.98 162 LYS B N 1
ATOM 3699 C CA . LYS B 1 170 ? 19.074 -20.241 -33.294 1.00 74.82 162 LYS B CA 1
ATOM 3700 C C . LYS B 1 170 ? 18.259 -19.864 -32.064 1.00 75.45 162 LYS B C 1
ATOM 3701 O O . LYS B 1 170 ? 17.053 -19.612 -32.165 1.00 74.60 162 LYS B O 1
ATOM 3703 N N . ALA B 1 171 ? 18.903 -19.807 -30.896 1.00 78.72 163 ALA B N 1
ATOM 3704 C CA . ALA B 1 171 ? 18.177 -19.527 -29.660 1.00 77.99 163 ALA B CA 1
ATOM 3705 C C . ALA B 1 171 ? 17.511 -18.157 -29.714 1.00 73.91 163 ALA B C 1
ATOM 3706 O O . ALA B 1 171 ? 16.332 -18.015 -29.368 1.00 72.77 163 ALA B O 1
ATOM 3708 N N . VAL B 1 172 ? 18.243 -17.135 -30.163 1.00 71.58 164 VAL B N 1
ATOM 3709 C CA . VAL B 1 172 ? 17.664 -15.797 -30.171 1.00 62.41 164 VAL B CA 1
ATOM 3710 C C . VAL B 1 172 ? 16.618 -15.674 -31.270 1.00 68.11 164 VAL B C 1
ATOM 3711 O O . VAL B 1 172 ? 15.571 -15.050 -31.072 1.00 69.27 164 VAL B O 1
ATOM 3715 N N . LEU B 1 173 ? 16.870 -16.270 -32.439 1.00 68.50 165 LEU B N 1
ATOM 3716 C CA . LEU B 1 173 ? 15.867 -16.236 -33.499 1.00 64.85 165 LEU B CA 1
ATOM 3717 C C . LEU B 1 173 ? 14.595 -16.949 -33.064 1.00 71.84 165 LEU B C 1
ATOM 3718 O O . LEU B 1 173 ? 13.483 -16.511 -33.388 1.00 72.06 165 LEU B O 1
ATOM 3723 N N . ASN B 1 174 ? 14.741 -18.046 -32.316 1.00 69.48 166 ASN B N 1
ATOM 3724 C CA . ASN B 1 174 ? 13.578 -18.772 -31.819 1.00 78.47 166 ASN B CA 1
ATOM 3725 C C . ASN B 1 174 ? 12.725 -17.900 -30.908 1.00 79.52 166 ASN B C 1
ATOM 3726 O O . ASN B 1 174 ? 11.492 -17.988 -30.932 1.00 80.45 166 ASN B O 1
ATOM 3731 N N . GLN B 1 175 ? 13.366 -17.040 -30.109 1.00 76.45 167 GLN B N 1
ATOM 3732 C CA . GLN B 1 175 ? 12.674 -16.135 -29.200 1.00 72.95 167 GLN B CA 1
ATOM 3733 C C . GLN B 1 175 ? 11.958 -15.005 -29.920 1.00 72.39 167 GLN B C 1
ATOM 3734 O O . GLN B 1 175 ? 11.149 -14.308 -29.301 1.00 81.75 167 GLN B O 1
ATOM 3740 N N . CYS B 1 176 ? 12.234 -14.807 -31.204 1.00 69.22 168 CYS B N 1
ATOM 3741 C CA . CYS B 1 176 ? 11.732 -13.663 -31.951 1.00 67.99 168 CYS B CA 1
ATOM 3742 C C . CYS B 1 176 ? 10.941 -14.104 -33.171 1.00 74.00 168 CYS B C 1
ATOM 3743 O O . CYS B 1 176 ? 10.771 -13.320 -34.112 1.00 67.02 168 CYS B O 1
ATOM 3746 N N . LEU B 1 177 ? 10.451 -15.352 -33.163 1.00 75.04 169 LEU B N 1
ATOM 3747 C CA . LEU B 1 177 ? 9.773 -15.904 -34.330 1.00 78.51 169 LEU B CA 1
ATOM 3748 C C . LEU B 1 177 ? 8.453 -15.199 -34.610 1.00 84.76 169 LEU B C 1
ATOM 3749 O O . LEU B 1 177 ? 8.079 -15.040 -35.777 1.00 92.92 169 LEU B O 1
ATOM 3751 N N . ASN B 1 178 ? 7.741 -14.764 -33.571 1.00 79.77 170 ASN B N 1
ATOM 3752 C CA . ASN B 1 178 ? 6.421 -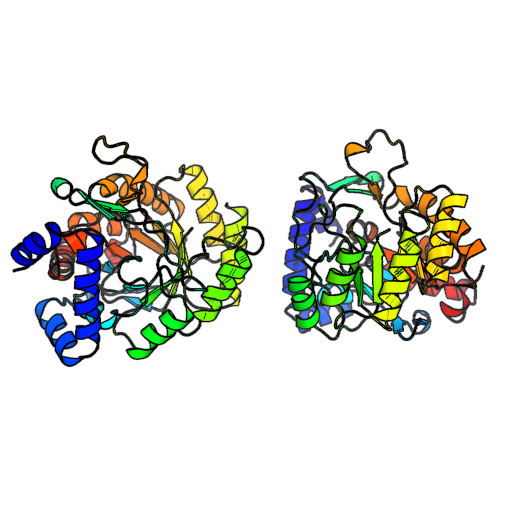14.171 -33.726 1.00 74.45 170 ASN B CA 1
ATOM 3753 C C . ASN B 1 178 ? 6.449 -12.644 -33.732 1.00 71.03 170 ASN B C 1
ATOM 3754 O O . ASN B 1 178 ? 5.396 -12.010 -33.611 1.00 72.68 170 ASN B O 1
ATOM 3759 N N . ILE B 1 179 ? 7.627 -12.034 -33.877 1.00 68.61 171 ILE B N 1
ATOM 3760 C CA . ILE B 1 179 ? 7.737 -10.584 -33.882 1.00 67.80 171 ILE B CA 1
ATOM 3761 C C . ILE B 1 179 ? 8.504 -10.147 -35.123 1.00 64.45 171 ILE B C 1
ATOM 3762 O O . ILE B 1 179 ? 9.298 -10.898 -35.691 1.00 60.27 171 ILE B O 1
ATOM 3767 N N . GLY B 1 180 ? 8.253 -8.913 -35.544 1.00 59.53 172 GLY B N 1
ATOM 3768 C CA . GLY B 1 180 ? 8.970 -8.340 -36.659 1.00 56.98 172 GLY B CA 1
ATOM 3769 C C . GLY B 1 180 ? 8.474 -8.828 -38.005 1.00 58.77 172 GLY B C 1
ATOM 3770 O O . GLY B 1 180 ? 7.715 -9.789 -38.129 1.00 61.98 172 GLY B O 1
ATOM 3771 N N . ASP B 1 181 ? 8.911 -8.121 -39.040 1.00 57.06 173 ASP B N 1
ATOM 3772 C CA . ASP B 1 181 ? 8.612 -8.467 -40.420 1.00 58.65 173 ASP B CA 1
ATOM 3773 C C . ASP B 1 181 ? 9.826 -8.993 -41.173 1.00 57.09 173 ASP B C 1
ATOM 3774 O O . ASP B 1 181 ? 9.657 -9.643 -42.206 1.00 59.02 173 ASP B O 1
ATOM 3779 N N . TYR B 1 182 ? 11.036 -8.711 -40.686 1.00 54.07 174 TYR B N 1
ATOM 3780 C CA . TYR B 1 182 ? 12.267 -9.302 -41.184 1.00 58.06 174 TYR B CA 1
ATOM 3781 C C . TYR B 1 182 ? 13.276 -9.364 -40.047 1.00 58.20 174 TYR B C 1
ATOM 3782 O O . TYR B 1 182 ? 13.128 -8.695 -39.021 1.00 53.21 174 TYR B O 1
ATOM 3791 N N . TYR B 1 183 ? 14.320 -10.166 -40.259 1.00 59.35 175 TYR B N 1
ATOM 3792 C CA . TYR B 1 183 ? 15.439 -10.285 -39.339 1.00 52.29 175 TYR B CA 1
ATOM 3793 C C . TYR B 1 183 ? 16.732 -9.877 -40.024 1.00 50.37 175 TYR B C 1
ATOM 3794 O O . TYR B 1 183 ? 16.900 -10.057 -41.236 1.00 51.13 175 TYR B O 1
ATOM 3803 N N . THR B 1 184 ? 17.639 -9.334 -39.216 1.00 49.23 176 THR B N 1
ATOM 3804 C CA . THR B 1 184 ? 18.989 -8.975 -39.611 1.00 46.62 176 THR B CA 1
ATOM 3805 C C . THR B 1 184 ? 19.971 -9.737 -38.733 1.00 51.67 176 THR B C 1
ATOM 3806 O O . THR B 1 184 ? 19.785 -9.805 -37.513 1.00 48.85 176 THR B O 1
ATOM 3810 N N . PHE B 1 185 ? 21.005 -10.313 -39.352 1.00 50.51 177 PHE B N 1
ATOM 3811 C CA . PHE B 1 185 ? 22.110 -10.941 -38.634 1.00 46.83 177 PHE B CA 1
ATOM 3812 C C . PHE B 1 185 ? 23.356 -10.079 -38.778 1.00 47.18 177 PHE B C 1
ATOM 3813 O O . PHE B 1 185 ? 23.813 -9.818 -39.898 1.00 46.23 177 PHE B O 1
ATOM 3821 N N . ASN B 1 186 ? 23.917 -9.667 -37.646 1.00 51.44 178 ASN B N 1
ATOM 3822 C CA . ASN B 1 186 ? 25.098 -8.801 -37.622 1.00 69.49 178 ASN B CA 1
ATOM 3823 C C . ASN B 1 186 ? 26.368 -9.624 -37.817 1.00 70.04 178 ASN B C 1
ATOM 3824 O O . ASN B 1 186 ? 26.861 -10.255 -36.881 1.00 74.95 178 ASN B O 1
ATOM 3829 N N . LEU B 1 187 ? 26.912 -9.597 -39.031 1.00 68.97 179 LEU B N 1
ATOM 3830 C CA . LEU B 1 187 ? 28.158 -10.287 -39.368 1.00 72.48 179 LEU B CA 1
ATOM 3831 C C . LEU B 1 187 ? 29.320 -9.899 -38.459 1.00 74.02 179 LEU B C 1
ATOM 3832 O O . LEU B 1 187 ? 30.060 -8.962 -38.752 1.00 70.60 179 LEU B O 1
ATOM 3834 N N . GLN B 1 199 ? 33.499 -14.834 -38.679 1.00 98.81 191 GLN B N 1
ATOM 3835 C CA . GLN B 1 199 ? 32.960 -14.307 -39.930 1.00 99.42 191 GLN B CA 1
ATOM 3836 C C . GLN B 1 199 ? 33.513 -15.078 -41.118 1.00 106.99 191 GLN B C 1
ATOM 3837 O O . GLN B 1 199 ? 33.724 -14.515 -42.193 1.00 106.46 191 GLN B O 1
ATOM 3839 N N . ASN B 1 200 ? 33.752 -16.371 -40.903 1.00 111.85 192 ASN B N 1
ATOM 3840 C CA . ASN B 1 200 ? 34.273 -17.249 -41.939 1.00 106.97 192 ASN B CA 1
ATOM 3841 C C . ASN B 1 200 ? 33.345 -17.273 -43.151 1.00 111.55 192 ASN B C 1
ATOM 3842 O O . ASN B 1 200 ? 32.177 -16.879 -43.087 1.00 108.31 192 ASN B O 1
ATOM 3844 N N . LYS B 1 201 ? 33.884 -17.747 -44.276 1.00 118.15 193 LYS B N 1
ATOM 3845 C CA . LYS B 1 201 ? 33.058 -17.912 -45.468 1.00 115.76 193 LYS B CA 1
ATOM 3846 C C . LYS B 1 201 ? 32.013 -19.002 -45.274 1.00 107.72 193 LYS B C 1
ATOM 3847 O O . LYS B 1 201 ? 30.949 -18.958 -45.904 1.00 101.11 193 LYS B O 1
ATOM 3849 N N . ALA B 1 202 ? 32.292 -19.976 -44.404 1.00 103.38 194 ALA B N 1
ATOM 3850 C CA . ALA B 1 202 ? 31.416 -21.127 -44.230 1.00 93.86 194 ALA B CA 1
ATOM 3851 C C . ALA B 1 202 ? 30.364 -20.922 -43.151 1.00 87.48 194 ALA B C 1
ATOM 3852 O O . ALA B 1 202 ? 29.289 -21.524 -43.234 1.00 80.13 194 ALA B O 1
ATOM 3854 N N . PHE B 1 203 ? 30.646 -20.094 -42.140 1.00 76.54 195 PHE B N 1
ATOM 3855 C CA . PHE B 1 203 ? 29.679 -19.883 -41.067 1.00 75.08 195 PHE B CA 1
ATOM 3856 C C . PHE B 1 203 ? 28.455 -19.115 -41.559 1.00 76.22 195 PHE B C 1
ATOM 3857 O O . PHE B 1 203 ? 27.330 -19.396 -41.131 1.00 70.00 195 PHE B O 1
ATOM 3865 N N . VAL B 1 204 ? 28.650 -18.145 -42.455 1.00 73.82 196 VAL B N 1
ATOM 3866 C CA . VAL B 1 204 ? 27.514 -17.441 -43.042 1.00 78.17 196 VAL B CA 1
ATOM 3867 C C . VAL B 1 204 ? 26.578 -18.425 -43.732 1.00 78.66 196 VAL B C 1
ATOM 3868 O O . VAL B 1 204 ? 25.349 -18.285 -43.674 1.00 66.70 196 VAL B O 1
ATOM 3872 N N . ASN B 1 205 ? 27.145 -19.436 -44.397 1.00 71.96 197 ASN B N 1
ATOM 3873 C CA . ASN B 1 205 ? 26.329 -20.448 -45.057 1.00 79.32 197 ASN B CA 1
ATOM 3874 C C . ASN B 1 205 ? 25.530 -21.254 -44.039 1.00 79.98 197 ASN B C 1
ATOM 3875 O O . ASN B 1 205 ? 24.331 -21.490 -44.222 1.00 80.79 197 ASN B O 1
ATOM 3880 N N . GLU B 1 206 ? 26.182 -21.682 -42.954 1.00 77.60 198 GLU B N 1
ATOM 3881 C CA . GLU B 1 206 ? 25.467 -22.369 -41.886 1.00 79.01 198 GLU B CA 1
ATOM 3882 C C . GLU B 1 206 ? 24.412 -21.461 -41.261 1.00 78.20 198 GLU B C 1
ATOM 3883 O O . GLU B 1 206 ? 23.311 -21.911 -40.923 1.00 76.15 198 GLU B O 1
ATOM 3885 N N . LEU B 1 207 ? 24.723 -20.172 -41.118 1.00 75.19 199 LEU B N 1
ATOM 3886 C CA . LEU B 1 207 ? 23.793 -19.251 -40.472 1.00 75.64 199 LEU B CA 1
ATOM 3887 C C . LEU B 1 207 ? 22.491 -19.140 -41.260 1.00 66.98 199 LEU B C 1
ATOM 3888 O O . LEU B 1 207 ? 21.402 -19.358 -40.720 1.00 67.48 199 LEU B O 1
ATOM 3893 N N . PHE B 1 208 ? 22.585 -18.822 -42.550 1.00 66.70 200 PHE B N 1
ATOM 3894 C CA . PHE B 1 208 ? 21.367 -18.504 -43.285 1.00 80.04 200 PHE B CA 1
ATOM 3895 C C . PHE B 1 208 ? 20.623 -19.755 -43.737 1.00 80.26 200 PHE B C 1
ATOM 3896 O O . PHE B 1 208 ? 19.390 -19.730 -43.828 1.00 71.17 200 PHE B O 1
ATOM 3904 N N . CYS B 1 209 ? 21.336 -20.858 -43.981 1.00 81.10 201 CYS B N 1
ATOM 3905 C CA . CYS B 1 209 ? 20.661 -22.145 -44.129 1.00 90.27 201 CYS B CA 1
ATOM 3906 C C . CYS B 1 209 ? 19.812 -22.462 -42.899 1.00 87.50 201 CYS B C 1
ATOM 3907 O O . CYS B 1 209 ? 18.656 -22.886 -43.024 1.00 86.33 201 CYS B O 1
ATOM 3910 N N . MET B 1 210 ? 20.364 -22.250 -41.703 1.00 84.93 202 MET B N 1
ATOM 3911 C CA . MET B 1 210 ? 19.623 -22.546 -40.481 1.00 84.10 202 MET B CA 1
ATOM 3912 C C . MET B 1 210 ? 18.397 -21.646 -40.348 1.00 76.19 202 MET B C 1
ATOM 3913 O O . MET B 1 210 ? 17.329 -22.102 -39.928 1.00 78.51 202 MET B O 1
ATOM 3918 N N . ALA B 1 211 ? 18.525 -20.371 -40.725 1.00 71.87 203 ALA B N 1
ATOM 3919 C CA . ALA B 1 211 ? 17.407 -19.439 -40.584 1.00 69.60 203 ALA B CA 1
ATOM 3920 C C . ALA B 1 211 ? 16.291 -19.747 -41.579 1.00 72.09 203 ALA B C 1
ATOM 3921 O O . ALA B 1 211 ? 15.108 -19.697 -41.220 1.00 73.08 203 ALA B O 1
ATOM 3923 N N . LYS B 1 212 ? 16.646 -20.067 -42.830 1.00 73.56 204 LYS B N 1
ATOM 3924 C CA . LYS B 1 212 ? 15.639 -20.377 -43.845 1.00 76.46 204 LYS B CA 1
ATOM 3925 C C . LYS B 1 212 ? 14.772 -21.559 -43.443 1.00 85.25 204 LYS B C 1
ATOM 3926 O O . LYS B 1 212 ? 13.626 -21.661 -43.889 1.00 90.83 204 LYS B O 1
ATOM 3932 N N . GLU B 1 213 ? 15.296 -22.460 -42.615 1.00 87.76 205 GLU B N 1
ATOM 3933 C CA . GLU B 1 213 ? 14.544 -23.600 -42.104 1.00 96.61 205 GLU B CA 1
ATOM 3934 C C . GLU B 1 213 ? 13.834 -23.295 -40.791 1.00 96.20 205 GLU B C 1
ATOM 3935 O O . GLU B 1 213 ? 13.317 -24.215 -40.153 1.00 101.48 205 GLU B O 1
ATOM 3937 N N . MET B 1 214 ? 13.794 -22.031 -40.374 1.00 88.98 206 MET B N 1
ATOM 3938 C CA . MET B 1 214 ? 13.067 -21.639 -39.175 1.00 86.26 206 MET B CA 1
ATOM 3939 C C . MET B 1 214 ? 12.059 -20.526 -39.402 1.00 82.28 206 MET B C 1
ATOM 3940 O O . MET B 1 214 ? 11.124 -20.399 -38.603 1.00 86.15 206 MET B O 1
ATOM 3945 N N . THR B 1 215 ? 12.202 -19.728 -40.456 1.00 84.11 207 THR B N 1
ATOM 3946 C CA . THR B 1 215 ? 11.308 -18.609 -40.697 1.00 78.69 207 THR B CA 1
ATOM 3947 C C . THR B 1 215 ? 11.183 -18.372 -42.192 1.00 78.71 207 THR B C 1
ATOM 3948 O O . THR B 1 215 ? 12.122 -18.608 -42.958 1.00 77.65 207 THR B O 1
ATOM 3952 N N . HIS B 1 216 ? 10.007 -17.900 -42.589 1.00 80.26 208 HIS B N 1
ATOM 3953 C CA . HIS B 1 216 ? 9.724 -17.460 -43.946 1.00 80.43 208 HIS B CA 1
ATOM 3954 C C . HIS B 1 216 ? 10.055 -15.994 -44.163 1.00 76.20 208 HIS B C 1
ATOM 3955 O O . HIS B 1 216 ? 10.097 -15.544 -45.313 1.00 75.83 208 HIS B O 1
ATOM 3962 N N . LYS B 1 217 ? 10.275 -15.249 -43.084 1.00 73.38 209 LYS B N 1
ATOM 3963 C CA . LYS B 1 217 ? 10.464 -13.815 -43.177 1.00 72.43 209 LYS B CA 1
ATOM 3964 C C . LYS B 1 217 ? 11.791 -13.492 -43.853 1.00 71.65 209 LYS B C 1
ATOM 3965 O O . LYS B 1 217 ? 12.743 -14.275 -43.781 1.00 72.13 209 LYS B O 1
ATOM 3971 N N . PRO B 1 218 ? 11.878 -12.343 -44.520 1.00 69.89 210 PRO B N 1
ATOM 3972 C CA . PRO B 1 218 ? 13.124 -11.995 -45.198 1.00 62.34 210 PRO B CA 1
ATOM 3973 C C . PRO B 1 218 ? 14.266 -11.931 -44.193 1.00 66.56 210 PRO B C 1
ATOM 3974 O O . PRO B 1 218 ? 14.081 -11.573 -43.029 1.00 62.17 210 PRO B O 1
ATOM 3978 N N . LEU B 1 219 ? 15.445 -12.340 -44.644 1.00 63.65 211 LEU B N 1
ATOM 3979 C CA . LEU B 1 219 ? 16.638 -12.394 -43.815 1.00 63.93 211 LEU B CA 1
ATOM 3980 C C . LEU B 1 219 ? 17.711 -11.509 -44.431 1.00 61.45 211 LEU B C 1
ATOM 3981 O O . LEU B 1 219 ? 18.030 -11.647 -45.618 1.00 60.53 211 LEU B O 1
ATOM 3986 N N . PHE B 1 220 ? 18.270 -10.614 -43.624 1.00 56.47 212 PHE B N 1
ATOM 3987 C CA . PHE B 1 220 ? 19.339 -9.728 -44.062 1.00 49.64 212 PHE B CA 1
ATOM 3988 C C . PHE B 1 220 ? 20.641 -10.075 -43.354 1.00 52.45 212 PHE B C 1
ATOM 3989 O O . PHE B 1 220 ? 20.639 -10.475 -42.183 1.00 51.77 212 PHE B O 1
ATOM 3997 N N . LEU B 1 221 ? 21.743 -9.966 -44.102 1.00 56.62 213 LEU B N 1
ATOM 3998 C CA . LEU B 1 221 ? 23.097 -9.943 -43.567 1.00 46.55 213 LEU B CA 1
ATOM 3999 C C . LEU B 1 221 ? 23.576 -8.494 -43.519 1.00 49.22 213 LEU B C 1
ATOM 4000 O O . LEU B 1 221 ? 23.535 -7.790 -44.534 1.00 52.87 213 LEU B O 1
ATOM 4005 N N . LYS B 1 222 ? 24.006 -8.041 -42.345 1.00 47.09 214 LYS B N 1
ATOM 4006 C CA . LYS B 1 222 ? 24.549 -6.694 -42.181 1.00 47.93 214 LYS B CA 1
ATOM 4007 C C . LYS B 1 222 ? 26.074 -6.773 -42.069 1.00 49.43 214 LYS B C 1
ATOM 4008 O O . LYS B 1 222 ? 26.600 -7.487 -41.208 1.00 48.02 214 LYS B O 1
ATOM 4014 N N . ILE B 1 223 ? 26.781 -6.045 -42.932 1.00 47.42 215 ILE B N 1
ATOM 4015 C CA . ILE B 1 223 ? 28.238 -6.142 -43.011 1.00 47.08 215 ILE B CA 1
ATOM 4016 C C . ILE B 1 223 ? 28.884 -4.843 -42.544 1.00 45.06 215 ILE B C 1
ATOM 4017 O O . ILE B 1 223 ? 28.278 -3.768 -42.552 1.00 39.52 215 ILE B O 1
ATOM 4022 N N . ALA B 1 224 ? 30.141 -4.962 -42.136 1.00 44.46 216 ALA B N 1
ATOM 4023 C CA . ALA B 1 224 ? 30.988 -3.836 -41.764 1.00 49.71 216 ALA B CA 1
ATOM 4024 C C . ALA B 1 224 ? 31.600 -3.219 -43.020 1.0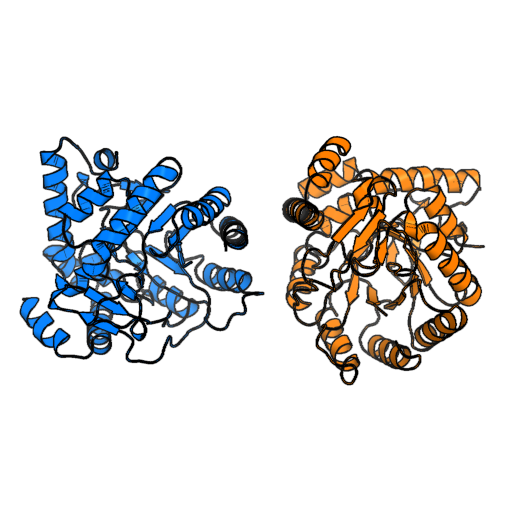0 47.93 216 ALA B C 1
ATOM 4025 O O . ALA B 1 224 ? 31.578 -3.824 -44.093 1.00 47.97 216 ALA B O 1
ATOM 4027 N N . PRO B 1 225 ? 32.163 -2.014 -42.928 1.00 46.96 217 PRO B N 1
ATOM 4028 C CA . PRO B 1 225 ? 32.773 -1.383 -44.107 1.00 42.24 217 PRO B CA 1
ATOM 4029 C C . PRO B 1 225 ? 34.267 -1.615 -44.258 1.00 49.73 217 PRO B C 1
ATOM 4030 O O . PRO B 1 225 ? 34.867 -0.987 -45.135 1.00 49.01 217 PRO B O 1
ATOM 4034 N N . ASP B 1 226 ? 34.875 -2.471 -43.428 1.00 49.08 218 ASP B N 1
ATOM 4035 C CA . ASP B 1 226 ? 36.327 -2.592 -43.346 1.00 53.62 218 ASP B CA 1
ATOM 4036 C C . ASP B 1 226 ? 36.833 -3.945 -43.832 1.00 60.52 218 ASP B C 1
ATOM 4037 O O . ASP B 1 226 ? 37.891 -4.404 -43.401 1.00 67.95 218 ASP B O 1
ATOM 4042 N N . LEU B 1 227 ? 36.095 -4.596 -44.722 1.00 55.43 219 LEU B N 1
ATOM 4043 C CA . LEU B 1 227 ? 36.534 -5.846 -45.326 1.00 54.92 219 LEU B CA 1
ATOM 4044 C C . LEU B 1 227 ? 37.222 -5.584 -46.662 1.00 56.67 219 LEU B C 1
ATOM 4045 O O . LEU B 1 227 ? 36.922 -4.613 -47.361 1.00 61.10 219 LEU B O 1
ATOM 4050 N N . GLU B 1 228 ? 38.147 -6.465 -47.018 1.00 56.49 220 GLU B N 1
ATOM 4051 C CA . GLU B 1 228 ? 38.704 -6.417 -48.360 1.00 59.45 220 GLU B CA 1
ATOM 4052 C C . GLU B 1 228 ? 37.608 -6.734 -49.365 1.00 55.97 220 GLU B C 1
ATOM 4053 O O . GLU B 1 228 ? 36.739 -7.569 -49.110 1.00 57.70 220 GLU B O 1
ATOM 4059 N N . ILE B 1 229 ? 37.662 -6.061 -50.513 1.00 55.85 221 ILE B N 1
ATOM 4060 C CA . ILE B 1 229 ? 36.624 -6.202 -51.528 1.00 59.39 221 ILE B CA 1
ATOM 4061 C C . ILE B 1 229 ? 36.416 -7.668 -51.895 1.00 58.89 221 ILE B C 1
ATOM 4062 O O . ILE B 1 229 ? 35.284 -8.166 -51.907 1.00 58.24 221 ILE B O 1
ATOM 4067 N N . ASP B 1 230 ? 37.503 -8.381 -52.202 1.00 63.60 222 ASP B N 1
ATOM 4068 C CA . ASP B 1 230 ? 37.378 -9.793 -52.564 1.00 70.68 222 ASP B CA 1
ATOM 4069 C C . ASP B 1 230 ? 36.740 -10.598 -51.435 1.00 70.31 222 ASP B C 1
ATOM 4070 O O . ASP B 1 230 ? 35.898 -11.474 -51.679 1.00 59.66 222 ASP B O 1
ATOM 4072 N N . ASP B 1 231 ? 37.120 -10.306 -50.190 1.00 66.27 223 ASP B N 1
ATOM 4073 C CA . ASP B 1 231 ? 36.606 -11.066 -49.059 1.00 66.61 223 ASP B CA 1
ATOM 4074 C C . ASP B 1 231 ? 35.141 -10.735 -48.787 1.00 63.55 223 ASP B C 1
ATOM 4075 O O . ASP B 1 231 ? 34.349 -11.628 -48.473 1.00 59.83 223 ASP B O 1
ATOM 4080 N N . MET B 1 232 ? 34.768 -9.459 -48.897 1.00 58.97 224 MET B N 1
ATOM 4081 C CA . MET B 1 232 ? 33.368 -9.066 -48.773 1.00 59.76 224 MET B CA 1
ATOM 4082 C C . MET B 1 232 ? 32.498 -9.799 -49.795 1.00 62.40 224 MET B C 1
ATOM 4083 O O . MET B 1 232 ? 31.473 -10.401 -49.442 1.00 56.84 224 MET B O 1
ATOM 4088 N N . LEU B 1 233 ? 32.903 -9.769 -51.071 1.00 56.50 225 LEU B N 1
ATOM 4089 C CA . LEU B 1 233 ? 32.100 -10.398 -52.113 1.00 64.83 225 LEU B CA 1
ATOM 4090 C C . LEU B 1 233 ? 31.926 -11.884 -51.843 1.00 64.44 225 LEU B C 1
ATOM 4091 O O . LEU B 1 233 ? 30.859 -12.451 -52.104 1.00 61.95 225 LEU B O 1
ATOM 4096 N N . GLU B 1 234 ? 32.959 -12.522 -51.294 1.00 63.61 226 GLU B N 1
ATOM 4097 C CA . GLU B 1 234 ? 32.891 -13.950 -51.009 1.00 67.56 226 GLU B CA 1
ATOM 4098 C C . GLU B 1 234 ? 31.946 -14.242 -49.851 1.00 64.30 226 GLU B C 1
ATOM 4099 O O . GLU B 1 234 ? 31.171 -15.205 -49.899 1.00 66.11 226 GLU B O 1
ATOM 4105 N N . ILE B 1 235 ? 32.003 -13.424 -48.804 1.00 55.59 227 ILE B N 1
ATOM 4106 C CA . ILE B 1 235 ? 31.110 -13.583 -47.663 1.00 64.88 227 ILE B CA 1
ATOM 4107 C C . ILE B 1 235 ? 29.664 -13.331 -48.078 1.00 62.43 227 ILE B C 1
ATOM 4108 O O . ILE B 1 235 ? 28.767 -14.127 -47.785 1.00 66.91 227 ILE B O 1
ATOM 4113 N N . VAL B 1 236 ? 29.421 -12.215 -48.762 1.00 59.31 228 VAL B N 1
ATOM 4114 C CA . VAL B 1 236 ? 28.071 -11.877 -49.194 1.00 58.88 228 VAL B CA 1
ATOM 4115 C C . VAL B 1 236 ? 27.530 -12.936 -50.142 1.00 62.25 228 VAL B C 1
ATOM 4116 O O . VAL B 1 236 ? 26.369 -13.349 -50.039 1.00 59.50 228 VAL B O 1
ATOM 4120 N N . ASN B 1 237 ? 28.365 -13.399 -51.075 1.00 65.40 229 ASN B N 1
ATOM 4121 C CA . ASN B 1 237 ? 27.917 -14.395 -52.044 1.00 64.80 229 ASN B CA 1
ATOM 4122 C C . ASN B 1 237 ? 27.490 -15.681 -51.353 1.00 68.16 229 ASN B C 1
ATOM 4123 O O . ASN B 1 237 ? 26.510 -16.321 -51.758 1.00 69.65 229 ASN B O 1
ATOM 4128 N N . SER B 1 238 ? 28.223 -16.080 -50.313 1.00 66.79 230 SER B N 1
ATOM 4129 C CA . SER B 1 238 ? 27.836 -17.251 -49.538 1.00 68.16 230 SER B CA 1
ATOM 4130 C C . SER B 1 238 ? 26.481 -17.042 -48.870 1.00 65.74 230 SER B C 1
ATOM 4131 O O . SER B 1 238 ? 25.626 -17.936 -48.894 1.00 64.65 230 SER B O 1
ATOM 4134 N N . ALA B 1 239 ? 26.264 -15.859 -48.286 1.00 58.69 231 ALA B N 1
ATOM 4135 C CA . ALA B 1 239 ? 24.994 -15.569 -47.629 1.00 62.68 231 ALA B CA 1
ATOM 4136 C C . ALA B 1 239 ? 23.832 -15.659 -48.609 1.00 65.43 231 ALA B C 1
ATOM 4137 O O . ALA B 1 239 ? 22.826 -16.323 -48.339 1.00 66.53 231 ALA B O 1
ATOM 4139 N N . ILE B 1 240 ? 23.947 -14.979 -49.751 1.00 64.39 232 ILE B N 1
ATOM 4140 C CA . ILE B 1 240 ? 22.904 -15.057 -50.770 1.00 67.48 232 ILE B CA 1
ATOM 4141 C C . ILE B 1 240 ? 22.699 -16.501 -51.225 1.00 68.32 232 ILE B C 1
ATOM 4142 O O . ILE B 1 240 ? 21.562 -16.958 -51.392 1.00 68.35 232 ILE B O 1
ATOM 4147 N N . GLU B 1 241 ? 23.790 -17.249 -51.417 1.00 68.66 233 GLU B N 1
ATOM 4148 C CA . GLU B 1 241 ? 23.643 -18.639 -51.844 1.00 75.46 233 GLU B CA 1
ATOM 4149 C C . GLU B 1 241 ? 22.890 -19.467 -50.808 1.00 78.16 233 GLU B C 1
ATOM 4150 O O . GLU B 1 241 ? 22.151 -20.389 -51.168 1.00 74.59 233 GLU B O 1
ATOM 4152 N N . ALA B 1 242 ? 23.048 -19.151 -49.527 1.00 74.45 234 ALA B N 1
ATOM 4153 C CA . ALA B 1 242 ? 22.414 -19.914 -48.460 1.00 74.30 234 ALA B CA 1
ATOM 4154 C C . ALA B 1 242 ? 20.991 -19.459 -48.149 1.00 73.64 234 ALA B C 1
ATOM 4155 O O . ALA B 1 242 ? 20.334 -20.086 -47.312 1.00 73.27 234 ALA B O 1
ATOM 4157 N N . GLY B 1 243 ? 20.505 -18.390 -48.783 1.00 73.20 235 GLY B N 1
ATOM 4158 C CA . GLY B 1 243 ? 19.114 -17.990 -48.632 1.00 72.32 235 GLY B CA 1
ATOM 4159 C C . GLY B 1 243 ? 18.839 -16.565 -48.172 1.00 71.72 235 GLY B C 1
ATOM 4160 O O . GLY B 1 243 ? 17.680 -16.199 -47.965 1.00 72.69 235 GLY B O 1
ATOM 4161 N N . ALA B 1 244 ? 19.874 -15.748 -47.999 1.00 67.52 236 ALA B N 1
ATOM 4162 C CA . ALA B 1 244 ? 19.661 -14.363 -47.598 1.00 66.33 236 ALA B CA 1
ATOM 4163 C C . ALA B 1 244 ? 18.914 -13.589 -48.683 1.00 69.62 236 ALA B C 1
ATOM 4164 O O . ALA B 1 244 ? 19.182 -13.747 -49.881 1.00 61.66 236 ALA B O 1
ATOM 4166 N N . HIS B 1 245 ? 17.966 -12.744 -48.256 1.00 59.33 237 HIS B N 1
ATOM 4167 C CA . HIS B 1 245 ? 17.171 -11.958 -49.194 1.00 62.94 237 HIS B CA 1
ATOM 4168 C C . HIS B 1 245 ? 17.755 -10.579 -49.435 1.00 57.46 237 HIS B C 1
ATOM 4169 O O . HIS B 1 245 ? 17.411 -9.926 -50.430 1.00 58.23 237 HIS B O 1
ATOM 4176 N N . GLY B 1 246 ? 18.601 -10.107 -48.538 1.00 61.57 238 GLY B N 1
ATOM 4177 C CA . GLY B 1 246 ? 19.124 -8.772 -48.688 1.00 52.55 238 GLY B CA 1
ATOM 4178 C C . GLY B 1 246 ? 20.421 -8.614 -47.943 1.00 60.84 238 GLY B C 1
ATOM 4179 O O . GLY B 1 246 ? 20.779 -9.431 -47.087 1.00 52.70 238 GLY B O 1
ATOM 4180 N N . ILE B 1 247 ? 21.128 -7.543 -48.289 1.00 48.95 239 ILE B N 1
ATOM 4181 C CA . ILE B 1 247 ? 22.358 -7.156 -47.627 1.00 49.49 239 ILE B CA 1
ATOM 4182 C C . ILE B 1 247 ? 22.200 -5.726 -47.132 1.00 51.41 239 ILE B C 1
ATOM 4183 O O . ILE B 1 247 ? 21.746 -4.845 -47.876 1.00 50.08 239 ILE B O 1
ATOM 4188 N N . ILE B 1 248 ? 22.559 -5.507 -45.876 1.00 52.62 240 ILE B N 1
ATOM 4189 C CA . ILE B 1 248 ? 22.601 -4.181 -45.278 1.00 42.10 240 ILE B CA 1
ATOM 4190 C C . ILE B 1 248 ? 24.068 -3.779 -45.174 1.00 46.46 240 ILE B C 1
ATOM 4191 O O . ILE B 1 248 ? 24.869 -4.508 -44.579 1.00 41.09 240 ILE B O 1
ATOM 4196 N N . ALA B 1 249 ? 24.425 -2.636 -45.767 1.00 41.08 241 ALA B N 1
ATOM 4197 C CA . ALA B 1 249 ? 25.794 -2.137 -45.751 1.00 40.75 241 ALA B CA 1
ATOM 4198 C C . ALA B 1 249 ? 25.759 -0.624 -45.586 1.00 44.78 241 ALA B C 1
ATOM 4199 O O . ALA B 1 249 ? 25.209 0.070 -46.450 1.00 45.18 241 ALA B O 1
ATOM 4201 N N . THR B 1 250 ? 26.380 -0.096 -44.522 1.00 44.19 242 THR B N 1
ATOM 4202 C CA . THR B 1 250 ? 27.275 -0.800 -43.586 1.00 44.48 242 THR B CA 1
ATOM 4203 C C . THR B 1 250 ? 27.096 -0.422 -42.100 1.00 42.04 242 THR B C 1
ATOM 4204 O O . THR B 1 250 ? 26.388 0.526 -41.757 1.00 41.31 242 THR B O 1
ATOM 4208 N N . ASN B 1 251 ? 27.799 -1.148 -41.237 1.00 43.68 243 ASN B N 1
ATOM 4209 C CA . ASN B 1 251 ? 27.993 -0.758 -39.845 1.00 44.74 243 ASN B CA 1
ATOM 4210 C C . ASN B 1 251 ? 29.130 0.274 -39.770 1.00 47.01 243 ASN B C 1
ATOM 4211 O O . ASN B 1 251 ? 29.580 0.810 -40.791 1.00 40.37 243 ASN B O 1
ATOM 4216 N N . THR B 1 252 ? 29.617 0.554 -38.556 1.00 43.73 244 THR B N 1
ATOM 4217 C CA . THR B 1 252 ? 30.615 1.596 -38.325 1.00 39.36 244 THR B CA 1
ATOM 4218 C C . THR B 1 252 ? 32.008 1.171 -38.807 1.00 40.28 244 THR B C 1
ATOM 4219 O O . THR B 1 252 ? 32.293 -0.016 -39.007 1.00 42.17 244 THR B O 1
ATOM 4223 N N . THR B 1 253 ? 32.891 2.155 -38.986 1.00 40.27 245 THR B N 1
ATOM 4224 C CA . THR B 1 253 ? 34.225 1.900 -39.538 1.00 46.84 245 THR B CA 1
ATOM 4225 C C . THR B 1 253 ? 35.298 2.072 -38.466 1.00 50.15 245 THR B C 1
ATOM 4226 O O . THR B 1 253 ? 35.312 3.074 -37.739 1.00 43.18 245 THR B O 1
ATOM 4230 N N . ILE B 1 254 ? 36.191 1.090 -38.368 1.00 51.29 246 ILE B N 1
ATOM 4231 C CA . ILE B 1 254 ? 37.355 1.175 -37.490 1.00 57.70 246 ILE B CA 1
ATOM 4232 C C . ILE B 1 254 ? 38.618 1.548 -38.269 1.00 67.48 246 ILE B C 1
ATOM 4233 O O . ILE B 1 254 ? 39.720 1.242 -37.829 1.00 67.72 246 ILE B O 1
ATOM 4238 N N . ASP B 1 255 ? 38.476 2.207 -39.416 1.00 77.30 247 ASP B N 1
ATOM 4239 C CA . ASP B 1 255 ? 39.599 2.421 -40.325 1.00 90.95 247 ASP B CA 1
ATOM 4240 C C . ASP B 1 255 ? 40.199 3.822 -40.240 1.00 98.83 247 ASP B C 1
ATOM 4241 O O . ASP B 1 255 ? 41.421 3.956 -40.138 1.00 106.69 247 ASP B O 1
ATOM 4243 N N . LYS B 1 256 ? 39.364 4.866 -40.281 1.00 95.84 248 LYS B N 1
ATOM 4244 C CA . LYS B 1 256 ? 39.847 6.230 -40.486 1.00 87.49 248 LYS B CA 1
ATOM 4245 C C . LYS B 1 256 ? 40.772 6.671 -39.358 1.00 87.01 248 LYS B C 1
ATOM 4246 O O . LYS B 1 256 ? 40.366 6.750 -38.192 1.00 79.65 248 LYS B O 1
ATOM 4248 N N . SER B 1 257 ? 42.023 6.965 -39.715 1.00 96.60 249 SER B N 1
ATOM 4249 C CA . SER B 1 257 ? 43.039 7.357 -38.739 1.00 101.36 249 SER B CA 1
ATOM 4250 C C . SER B 1 257 ? 42.971 8.866 -38.492 1.00 108.90 249 SER B C 1
ATOM 4251 O O . SER B 1 257 ? 43.858 9.638 -38.860 1.00 113.74 249 SER B O 1
ATOM 4253 N N . LEU B 1 258 ? 41.876 9.276 -37.850 1.00 108.98 250 LEU B N 1
ATOM 4254 C CA . LEU B 1 258 ? 41.687 10.657 -37.422 1.00 104.63 250 LEU B CA 1
ATOM 4255 C C . LEU B 1 258 ? 42.250 10.842 -36.017 1.00 93.85 250 LEU B C 1
ATOM 4256 O O . LEU B 1 258 ? 42.029 10.007 -35.136 1.00 89.52 250 LEU B O 1
ATOM 4258 N N . VAL B 1 259 ? 42.987 11.940 -35.817 1.00 91.45 251 VAL B N 1
ATOM 4259 C CA . VAL B 1 259 ? 43.648 12.171 -34.532 1.00 85.37 251 VAL B CA 1
ATOM 4260 C C . VAL B 1 259 ? 42.624 12.232 -33.405 1.00 84.77 251 VAL B C 1
ATOM 4261 O O . VAL B 1 259 ? 42.808 11.618 -32.347 1.00 89.69 251 VAL B O 1
ATOM 4263 N N . PHE B 1 260 ? 41.518 12.946 -33.620 1.00 80.35 252 PHE B N 1
ATOM 4264 C CA . PHE B 1 260 ? 40.535 13.178 -32.569 1.00 77.71 252 PHE B CA 1
ATOM 4265 C C . PHE B 1 260 ? 39.646 11.972 -32.297 1.00 71.14 252 PHE B C 1
ATOM 4266 O O . PHE B 1 260 ? 38.822 12.033 -31.377 1.00 73.90 252 PHE B O 1
ATOM 4274 N N . ALA B 1 261 ? 39.792 10.881 -33.049 1.00 67.05 253 ALA B N 1
ATOM 4275 C CA . ALA B 1 261 ? 38.986 9.671 -32.870 1.00 58.78 253 ALA B CA 1
ATOM 4276 C C . ALA B 1 261 ? 39.868 8.423 -32.861 1.00 70.41 253 ALA B C 1
ATOM 4277 O O . ALA B 1 261 ? 39.828 7.625 -33.806 1.00 71.00 253 ALA B O 1
ATOM 4279 N N . PRO B 1 262 ? 40.682 8.219 -31.815 1.00 83.80 254 PRO B N 1
ATOM 4280 C CA . PRO B 1 262 ? 41.487 6.988 -31.743 1.00 89.33 254 PRO B CA 1
ATOM 4281 C C . PRO B 1 262 ? 40.635 5.726 -31.801 1.00 84.67 254 PRO B C 1
ATOM 4282 O O . PRO B 1 262 ? 39.414 5.749 -31.611 1.00 76.69 254 PRO B O 1
ATOM 4286 N N . LYS B 1 263 ? 41.311 4.604 -32.072 1.00 82.05 255 LYS B N 1
ATOM 4287 C CA . LYS B 1 263 ? 40.603 3.348 -32.311 1.00 72.18 255 LYS B CA 1
ATOM 4288 C C . LYS B 1 263 ? 39.966 2.798 -31.044 1.00 72.59 255 LYS B C 1
ATOM 4289 O O . LYS B 1 263 ? 38.958 2.089 -31.122 1.00 71.30 255 LYS B O 1
ATOM 4291 N N . GLU B 1 264 ? 40.534 3.106 -29.875 1.00 85.62 256 GLU B N 1
ATOM 4292 C CA . GLU B 1 264 ? 40.031 2.568 -28.616 1.00 85.50 256 GLU B CA 1
ATOM 4293 C C . GLU B 1 264 ? 38.640 3.076 -28.277 1.00 79.67 256 GLU B C 1
ATOM 4294 O O . GLU B 1 264 ? 38.006 2.537 -27.365 1.00 85.42 256 GLU B O 1
ATOM 4296 N N . MET B 1 265 ? 38.149 4.080 -28.987 1.00 72.53 257 MET B N 1
ATOM 4297 C CA . MET B 1 265 ? 36.835 4.645 -28.735 1.00 66.12 257 MET B CA 1
ATOM 4298 C C . MET B 1 265 ? 35.759 4.094 -29.662 1.00 60.53 257 MET B C 1
ATOM 4299 O O . MET B 1 265 ? 34.590 4.492 -29.536 1.00 51.29 257 MET B O 1
ATOM 4304 N N . GLY B 1 266 ? 36.122 3.187 -30.577 1.00 47.22 258 GLY B N 1
ATOM 4305 C CA . GLY B 1 266 ? 35.150 2.435 -31.352 1.00 48.41 258 GLY B CA 1
ATOM 4306 C C . GLY B 1 266 ? 34.985 2.925 -32.779 1.00 44.09 258 GLY B C 1
ATOM 4307 O O . GLY B 1 266 ? 35.739 3.754 -33.288 1.00 54.48 258 GLY B O 1
ATOM 4308 N N . GLY B 1 267 ? 33.959 2.396 -33.431 1.00 43.95 259 GLY B N 1
ATOM 4309 C CA . GLY B 1 267 ? 33.759 2.671 -34.845 1.00 41.01 259 GLY B CA 1
ATOM 4310 C C . GLY B 1 267 ? 33.085 4.009 -35.112 1.00 44.05 259 GLY B C 1
ATOM 4311 O O . GLY B 1 267 ? 32.261 4.493 -34.338 1.00 45.56 259 GLY B O 1
ATOM 4312 N N . LEU B 1 268 ? 33.439 4.608 -36.249 1.00 46.09 260 LEU B N 1
ATOM 4313 C CA . LEU B 1 268 ? 32.917 5.911 -36.644 1.00 40.51 260 LEU B CA 1
ATOM 4314 C C . LEU B 1 268 ? 31.631 5.769 -37.450 1.00 37.55 260 LEU B C 1
ATOM 4315 O O . LEU B 1 268 ? 31.549 4.953 -38.370 1.00 39.49 260 LEU B O 1
ATOM 4320 N N . SER B 1 269 ? 30.641 6.579 -37.104 1.00 35.39 261 SER B N 1
ATOM 4321 C CA . SER B 1 269 ? 29.387 6.693 -37.823 1.00 38.57 261 SER B CA 1
ATOM 4322 C C . SER B 1 269 ? 29.166 8.151 -38.224 1.00 42.41 261 SER B C 1
ATOM 4323 O O . SER B 1 269 ? 29.863 9.056 -37.764 1.00 36.00 261 SER B O 1
ATOM 4326 N N . GLY B 1 270 ? 28.167 8.381 -39.082 1.00 44.08 262 GLY B N 1
ATOM 4327 C CA . GLY B 1 270 ? 27.840 9.731 -39.509 1.00 39.55 262 GLY B CA 1
ATOM 4328 C C . GLY B 1 270 ? 28.646 10.203 -40.703 1.00 39.79 262 GLY B C 1
ATOM 4329 O O . GLY B 1 270 ? 29.113 9.383 -41.502 1.00 39.56 262 GLY B O 1
ATOM 4330 N N . LYS B 1 271 ? 28.846 11.522 -40.818 1.00 41.69 263 LYS B N 1
ATOM 4331 C CA . LYS B 1 271 ? 29.389 12.082 -42.058 1.00 41.53 263 LYS B CA 1
ATOM 4332 C C . LYS B 1 271 ? 30.814 11.603 -42.342 1.00 45.54 263 LYS B C 1
ATOM 4333 O O . LYS B 1 271 ? 31.229 11.559 -43.508 1.00 42.27 263 LYS B O 1
ATOM 4339 N N . CYS B 1 272 ? 31.571 11.237 -41.298 1.00 42.63 264 CYS B N 1
ATOM 4340 C CA . CYS B 1 272 ? 32.904 10.667 -41.464 1.00 39.21 264 CYS B CA 1
ATOM 4341 C C . CYS B 1 272 ? 32.881 9.261 -42.056 1.00 42.80 264 CYS B C 1
ATOM 4342 O O . CYS B 1 272 ? 33.939 8.750 -42.434 1.00 45.72 264 CYS B O 1
ATOM 4345 N N . LEU B 1 273 ? 31.709 8.628 -42.139 1.00 43.22 265 LEU B N 1
ATOM 4346 C CA . LEU B 1 273 ? 31.549 7.306 -42.726 1.00 45.03 265 LEU B CA 1
ATOM 4347 C C . LEU B 1 273 ? 30.973 7.359 -44.143 1.00 46.63 265 LEU B C 1
ATOM 4348 O O . LEU B 1 273 ? 31.034 6.353 -44.860 1.00 45.52 265 LEU B O 1
ATOM 4353 N N . THR B 1 274 ? 30.463 8.526 -44.563 1.00 44.64 266 THR B N 1
ATOM 4354 C CA . THR B 1 274 ? 29.783 8.685 -45.847 1.00 40.95 266 THR B CA 1
ATOM 4355 C C . THR B 1 274 ? 30.578 8.105 -47.010 1.00 40.30 266 THR B C 1
ATOM 4356 O O . THR B 1 274 ? 30.067 7.291 -47.785 1.00 46.03 266 THR B O 1
ATOM 4360 N N . LYS B 1 275 ? 31.819 8.554 -47.171 1.00 43.49 267 LYS B N 1
ATOM 4361 C CA . LYS B 1 275 ? 32.598 8.179 -48.344 1.00 48.74 267 LYS B CA 1
ATOM 4362 C C . LYS B 1 275 ? 32.913 6.692 -48.342 1.00 51.48 267 LYS B C 1
ATOM 4363 O O . LYS B 1 275 ? 32.884 6.048 -49.395 1.00 57.14 267 LYS B O 1
ATOM 4365 N N . LYS B 1 276 ? 33.225 6.133 -47.173 1.00 47.41 268 LYS B N 1
ATOM 4366 C CA . LYS B 1 276 ? 33.573 4.723 -47.119 1.00 46.14 268 LYS B CA 1
ATOM 4367 C C . LYS B 1 276 ? 32.348 3.859 -47.389 1.00 42.43 268 LYS B C 1
ATOM 4368 O O . LYS B 1 276 ? 32.394 2.951 -48.226 1.00 47.22 268 LYS B O 1
ATOM 4374 N N . SER B 1 277 ? 31.228 4.154 -46.720 1.00 40.14 269 SER B N 1
ATOM 4375 C CA . SER B 1 277 ? 29.992 3.413 -46.979 1.00 42.62 269 SER B CA 1
ATOM 4376 C C . SER B 1 277 ? 29.585 3.497 -48.443 1.00 42.35 269 SER B C 1
ATOM 4377 O O . SER B 1 277 ? 29.153 2.499 -49.033 1.00 42.97 269 SER B O 1
ATOM 4380 N N . ARG B 1 278 ? 29.713 4.681 -49.044 1.00 45.49 270 ARG B N 1
ATOM 4381 C CA . ARG B 1 278 ? 29.441 4.827 -50.473 1.00 48.46 270 ARG B CA 1
ATOM 4382 C C . ARG B 1 278 ? 30.371 3.949 -51.309 1.00 51.70 270 ARG B C 1
ATOM 4383 O O . ARG B 1 278 ? 29.927 3.286 -52.251 1.00 54.43 270 ARG B O 1
ATOM 4391 N N . GLU B 1 279 ? 31.665 3.926 -50.976 1.00 50.71 271 GLU B N 1
ATOM 4392 C CA . GLU B 1 279 ? 32.610 3.074 -51.693 1.00 55.55 271 GLU B CA 1
ATOM 4393 C C . GLU B 1 279 ? 32.200 1.610 -51.614 1.00 51.31 271 GLU B C 1
ATOM 4394 O O . GLU B 1 279 ? 32.216 0.892 -52.621 1.00 56.64 271 GLU B O 1
ATOM 4400 N N . VAL B 1 280 ? 31.866 1.139 -50.414 1.00 46.49 272 VAL B N 1
ATOM 4401 C CA . VAL B 1 280 ? 31.490 -0.263 -50.259 1.00 51.27 272 VAL B CA 1
ATOM 4402 C C . VAL B 1 280 ? 30.209 -0.563 -51.024 1.00 51.31 272 VAL B C 1
ATOM 4403 O O . VAL B 1 280 ? 30.113 -1.580 -51.722 1.00 48.90 272 VAL B O 1
ATOM 4407 N N . PHE B 1 281 ? 29.203 0.311 -50.911 1.00 49.52 273 PHE B N 1
ATOM 4408 C CA . PHE B 1 281 ? 27.932 -0.012 -51.544 1.00 47.04 273 PHE B CA 1
ATOM 4409 C C . PHE B 1 281 ? 28.074 -0.115 -53.063 1.00 48.76 273 PHE B C 1
ATOM 4410 O O . PHE B 1 281 ? 27.376 -0.915 -53.693 1.00 51.71 273 PHE B O 1
ATOM 4418 N N . LYS B 1 282 ? 28.991 0.649 -53.666 1.00 49.66 274 LYS B N 1
ATOM 4419 C CA . LYS B 1 282 ? 29.137 0.602 -55.120 1.00 52.56 274 LYS B CA 1
ATOM 4420 C C . LYS B 1 282 ? 29.671 -0.751 -55.577 1.00 58.06 274 LYS B C 1
ATOM 4421 O O . LYS B 1 282 ? 29.215 -1.298 -56.594 1.00 55.48 274 LYS B O 1
ATOM 4423 N N . GLU B 1 283 ? 30.644 -1.300 -54.845 1.00 53.00 275 GLU B N 1
ATOM 4424 C CA . GLU B 1 283 ? 31.090 -2.660 -55.113 1.00 56.68 275 GLU B CA 1
ATOM 4425 C C . GLU B 1 283 ? 29.959 -3.656 -54.889 1.00 55.69 275 GLU B C 1
ATOM 4426 O O . GLU B 1 283 ? 29.679 -4.494 -55.753 1.00 58.83 275 GLU B O 1
ATOM 4432 N N . LEU B 1 284 ? 29.286 -3.568 -53.738 1.00 52.95 276 LEU B N 1
ATOM 4433 C CA . LEU B 1 284 ? 28.201 -4.499 -53.437 1.00 55.41 276 LEU B CA 1
ATOM 4434 C C . LEU B 1 284 ? 27.163 -4.522 -54.555 1.00 60.24 276 LEU B C 1
ATOM 4435 O O . LEU B 1 284 ? 26.742 -5.592 -55.009 1.00 56.16 276 LEU B O 1
ATOM 4440 N N . ALA B 1 285 ? 26.749 -3.338 -55.017 1.00 64.03 277 ALA B N 1
ATOM 4441 C CA . ALA B 1 285 ? 25.727 -3.252 -56.055 1.00 60.18 277 ALA B CA 1
ATOM 4442 C C . ALA B 1 285 ? 26.206 -3.878 -57.352 1.00 61.32 277 ALA B C 1
ATOM 4443 O O . ALA B 1 285 ? 25.473 -4.650 -57.978 1.00 57.62 277 ALA B O 1
ATOM 4445 N N . LYS B 1 286 ? 27.442 -3.576 -57.762 1.00 66.91 278 LYS B N 1
ATOM 4446 C CA . LYS B 1 286 ? 27.941 -4.082 -59.036 1.00 65.74 278 LYS B CA 1
ATOM 4447 C C . LYS B 1 286 ? 27.874 -5.598 -59.106 1.00 69.76 278 LYS B C 1
ATOM 4448 O O . LYS B 1 286 ? 27.678 -6.154 -60.188 1.00 65.60 278 LYS B O 1
ATOM 4450 N N . ALA B 1 287 ? 27.998 -6.280 -57.969 1.00 69.30 279 ALA B N 1
ATOM 4451 C CA . ALA B 1 287 ? 28.023 -7.739 -57.954 1.00 71.80 279 ALA B CA 1
ATOM 4452 C C . ALA B 1 287 ? 26.683 -8.383 -57.610 1.00 65.84 279 ALA B C 1
ATOM 4453 O O . ALA B 1 287 ? 26.436 -9.511 -58.038 1.00 65.30 279 ALA B O 1
ATOM 4455 N N . PHE B 1 288 ? 25.801 -7.712 -56.856 1.00 63.33 280 PHE B N 1
ATOM 4456 C CA . PHE B 1 288 ? 24.643 -8.392 -56.287 1.00 62.89 280 PHE B CA 1
ATOM 4457 C C . PHE B 1 288 ? 23.303 -7.692 -56.491 1.00 64.80 280 PHE B C 1
ATOM 4458 O O . PHE B 1 288 ? 22.293 -8.161 -55.950 1.00 62.27 280 PHE B O 1
ATOM 4466 N N . PHE B 1 289 ? 23.256 -6.591 -57.241 1.00 62.81 281 PHE B N 1
ATOM 4467 C CA . PHE B 1 289 ? 21.997 -5.873 -57.397 1.00 61.77 281 PHE B CA 1
ATOM 4468 C C . PHE B 1 289 ? 20.952 -6.731 -58.104 1.00 66.41 281 PHE B C 1
ATOM 4469 O O . PHE B 1 289 ? 19.761 -6.641 -57.801 1.00 60.66 281 PHE B O 1
ATOM 4477 N N . ASN B 1 290 ? 21.373 -7.565 -59.053 1.00 73.53 282 ASN B N 1
ATOM 4478 C CA . ASN B 1 290 ? 20.421 -8.460 -59.701 1.00 76.12 282 ASN B 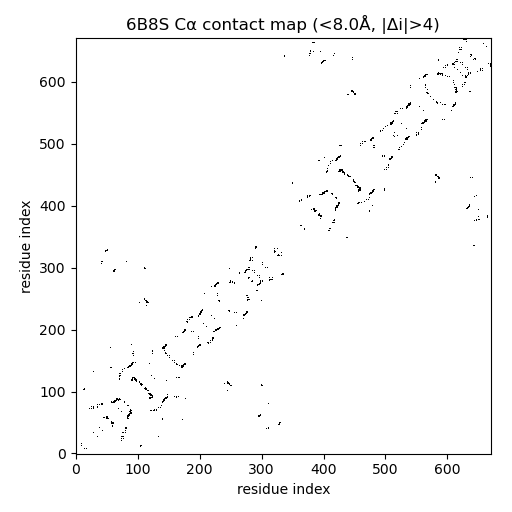CA 1
ATOM 4479 C C . ASN B 1 290 ? 20.049 -9.656 -58.837 1.00 75.61 282 ASN B C 1
ATOM 4480 O O . ASN B 1 290 ? 19.158 -10.420 -59.218 1.00 70.97 282 ASN B O 1
ATOM 4485 N N . LYS B 1 291 ? 20.713 -9.863 -57.705 1.00 76.02 283 LYS B N 1
ATOM 4486 C CA . LYS B 1 291 ? 20.574 -11.122 -56.996 1.00 80.29 283 LYS B CA 1
ATOM 4487 C C . LYS B 1 291 ? 20.017 -10.964 -55.595 1.00 76.49 283 LYS B C 1
ATOM 4488 O O . LYS B 1 291 ? 19.773 -11.976 -54.928 1.00 81.31 283 LYS B O 1
ATOM 4490 N N . SER B 1 292 ? 19.777 -9.740 -55.139 1.00 68.75 284 SER B N 1
ATOM 4491 C CA . SER B 1 292 ? 19.475 -9.521 -53.734 1.00 60.90 284 SER B CA 1
ATOM 4492 C C . SER B 1 292 ? 18.912 -8.118 -53.562 1.00 60.45 284 SER B C 1
ATOM 4493 O O . SER B 1 292 ? 19.058 -7.263 -54.439 1.00 63.35 284 SER B O 1
ATOM 4496 N N . VAL B 1 293 ? 18.255 -7.899 -52.427 1.00 56.02 285 VAL B N 1
ATOM 4497 C CA . VAL B 1 293 ? 17.782 -6.574 -52.040 1.00 50.65 285 VAL B CA 1
ATOM 4498 C C . VAL B 1 293 ? 18.884 -5.881 -51.247 1.00 50.71 285 VAL B C 1
ATOM 4499 O O . VAL B 1 293 ? 19.299 -6.366 -50.193 1.00 52.18 285 VAL B O 1
ATOM 4503 N N . LEU B 1 294 ? 19.347 -4.734 -51.726 1.00 50.82 286 LEU B N 1
ATOM 4504 C CA . LEU B 1 294 ? 20.473 -4.046 -51.100 1.00 49.75 286 LEU B CA 1
ATOM 4505 C C . LEU B 1 294 ? 19.982 -2.865 -50.270 1.00 49.77 286 LEU B C 1
ATOM 4506 O O . LEU B 1 294 ? 19.141 -2.081 -50.731 1.00 44.91 286 LEU B O 1
ATOM 4511 N N . VAL B 1 295 ? 20.531 -2.733 -49.063 1.00 51.68 287 VAL B N 1
ATOM 4512 C CA . VAL B 1 295 ? 20.167 -1.690 -48.105 1.00 51.39 287 VAL B CA 1
ATOM 4513 C C . VAL B 1 295 ? 21.420 -0.887 -47.763 1.00 53.37 287 VAL B C 1
ATOM 4514 O O . VAL B 1 295 ? 22.413 -1.457 -47.288 1.00 36.70 287 VAL B O 1
ATOM 4518 N N . SER B 1 296 ? 21.366 0.430 -47.980 1.00 35.96 288 SER B N 1
ATOM 4519 C CA . SER B 1 296 ? 22.527 1.300 -47.810 1.00 39.71 288 SER B CA 1
ATOM 4520 C C . SER B 1 296 ? 22.429 2.062 -46.488 1.00 39.73 288 SER B C 1
ATOM 4521 O O . SER B 1 296 ? 21.425 2.730 -46.221 1.00 37.49 288 SER B O 1
ATOM 4524 N N . VAL B 1 297 ? 23.463 1.954 -45.664 1.00 37.32 289 VAL B N 1
ATOM 4525 C CA . VAL B 1 297 ? 23.491 2.594 -44.353 1.00 37.39 289 VAL B CA 1
ATOM 4526 C C . VAL B 1 297 ? 24.879 3.176 -44.137 1.00 42.48 289 VAL B C 1
ATOM 4527 O O . VAL B 1 297 ? 25.884 2.559 -44.502 1.00 39.96 289 VAL B O 1
ATOM 4531 N N . GLY B 1 298 ? 24.935 4.365 -43.540 1.00 37.13 290 GLY B N 1
ATOM 4532 C CA . GLY B 1 298 ? 26.204 4.925 -43.140 1.00 30.87 290 GLY B CA 1
ATOM 4533 C C . GLY B 1 298 ? 26.499 6.283 -43.734 1.00 38.78 290 GLY B C 1
ATOM 4534 O O . GLY B 1 298 ? 26.832 6.383 -44.920 1.00 37.97 290 GLY B O 1
ATOM 4535 N N . GLY B 1 299 ? 26.401 7.334 -42.916 1.00 35.88 291 GLY B N 1
ATOM 4536 C CA . GLY B 1 299 ? 26.701 8.668 -43.397 1.00 38.98 291 GLY B CA 1
ATOM 4537 C C . GLY B 1 299 ? 25.645 9.321 -44.268 1.00 37.92 291 GLY B C 1
ATOM 4538 O O . GLY B 1 299 ? 25.948 10.290 -44.962 1.00 40.47 291 GLY B O 1
ATOM 4539 N N . ILE B 1 300 ? 24.418 8.814 -44.275 1.00 38.97 292 ILE B N 1
ATOM 4540 C CA . ILE B 1 300 ? 23.339 9.427 -45.049 1.00 37.24 292 ILE B CA 1
ATOM 4541 C C . ILE B 1 300 ? 22.723 10.547 -44.215 1.00 33.75 292 ILE B C 1
ATOM 4542 O O . ILE B 1 300 ? 22.171 10.292 -43.144 1.00 37.40 292 ILE B O 1
ATOM 4547 N N . SER B 1 301 ? 22.834 11.789 -44.690 1.00 35.55 293 SER B N 1
ATOM 4548 C CA . SER B 1 301 ? 22.419 12.959 -43.916 1.00 38.70 293 SER B CA 1
ATOM 4549 C C . SER B 1 301 ? 21.400 13.843 -44.610 1.00 44.91 293 SER B C 1
ATOM 4550 O O . SER B 1 301 ? 20.868 14.752 -43.966 1.00 44.18 293 SER B O 1
ATOM 4553 N N . ASP B 1 302 ? 21.130 13.636 -45.895 1.00 41.83 294 ASP B N 1
ATOM 4554 C CA . ASP B 1 302 ? 20.211 14.510 -46.604 1.00 37.18 294 ASP B CA 1
ATOM 4555 C C . ASP B 1 302 ? 19.696 13.785 -47.837 1.00 40.16 294 ASP B C 1
ATOM 4556 O O . ASP B 1 302 ? 20.050 12.631 -48.107 1.00 40.49 294 ASP B O 1
ATOM 4561 N N . ALA B 1 303 ? 18.847 14.489 -48.588 1.00 45.89 295 ALA B N 1
ATOM 4562 C CA . ALA B 1 303 ? 18.130 13.866 -49.692 1.00 45.49 295 ALA B CA 1
ATOM 4563 C C . ALA B 1 303 ? 19.066 13.526 -50.845 1.00 45.52 295 ALA B C 1
ATOM 4564 O O . ALA B 1 303 ? 18.928 12.467 -51.466 1.00 45.10 295 ALA B O 1
ATOM 4566 N N . LYS B 1 304 ? 20.023 14.410 -51.148 1.00 49.85 296 LYS B N 1
ATOM 4567 C CA . LYS B 1 304 ? 20.911 14.175 -52.285 1.00 48.07 296 LYS B CA 1
ATOM 4568 C C . LYS B 1 304 ? 21.758 12.927 -52.060 1.00 44.68 296 LYS B C 1
ATOM 4569 O O . LYS B 1 304 ? 21.948 12.123 -52.979 1.00 46.06 296 LYS B O 1
ATOM 4571 N N . GLU B 1 305 ? 22.222 12.719 -50.827 1.00 46.32 297 GLU B N 1
ATOM 4572 C CA . GLU B 1 305 ? 22.959 11.496 -50.509 1.00 47.38 297 GLU B CA 1
ATOM 4573 C C . GLU B 1 305 ? 22.045 10.273 -50.569 1.00 45.76 297 GLU B C 1
ATOM 4574 O O . GLU B 1 305 ? 22.401 9.249 -51.166 1.00 51.54 297 GLU B O 1
ATOM 4580 N N . ALA B 1 306 ? 20.867 10.364 -49.942 1.00 39.77 298 ALA B N 1
ATOM 4581 C CA . ALA B 1 306 ? 19.889 9.284 -50.000 1.00 38.69 298 ALA B CA 1
ATOM 4582 C C . ALA B 1 306 ? 19.509 8.969 -51.439 1.00 46.47 298 ALA B C 1
ATOM 4583 O O . ALA B 1 306 ? 19.382 7.797 -51.817 1.00 46.13 298 ALA B O 1
ATOM 4585 N N . TYR B 1 307 ? 19.341 10.007 -52.264 1.00 43.07 299 TYR B N 1
ATOM 4586 C CA . TYR B 1 307 ? 18.979 9.788 -53.657 1.00 44.07 299 TYR B CA 1
ATOM 4587 C C . TYR B 1 307 ? 20.097 9.079 -54.412 1.00 52.53 299 TYR B C 1
ATOM 4588 O O . TYR B 1 307 ? 19.837 8.209 -55.250 1.00 53.28 299 TYR B O 1
ATOM 4597 N N . GLU B 1 308 ? 21.349 9.424 -54.114 1.00 51.28 300 GLU B N 1
ATOM 4598 C CA . GLU B 1 308 ? 22.464 8.773 -54.788 1.00 49.55 300 GLU B CA 1
ATOM 4599 C C . GLU B 1 308 ? 22.589 7.304 -54.388 1.00 42.62 300 GLU B C 1
ATOM 4600 O O . GLU B 1 308 ? 22.899 6.458 -55.237 1.00 46.96 300 GLU B O 1
ATOM 4606 N N . ARG B 1 309 ? 22.330 6.972 -53.116 1.00 44.39 301 ARG B N 1
ATOM 4607 C CA . ARG B 1 309 ? 22.329 5.562 -52.717 1.00 47.11 301 ARG B CA 1
ATOM 4608 C C . ARG B 1 309 ? 21.256 4.781 -53.472 1.00 53.10 301 ARG B C 1
ATOM 4609 O O . ARG B 1 309 ? 21.490 3.650 -53.920 1.00 60.77 301 ARG B O 1
ATOM 4617 N N . ILE B 1 310 ? 20.085 5.384 -53.648 1.00 51.57 302 ILE B N 1
ATOM 4618 C CA . ILE B 1 310 ? 19.002 4.724 -54.368 1.00 48.57 302 ILE B CA 1
ATOM 4619 C C . ILE B 1 310 ? 19.385 4.477 -55.820 1.00 48.54 302 ILE B C 1
ATOM 4620 O O . ILE B 1 310 ? 19.166 3.384 -56.352 1.00 55.81 302 ILE B O 1
ATOM 4625 N N . LYS B 1 311 ? 19.969 5.475 -56.488 1.00 50.55 303 LYS B N 1
ATOM 4626 C CA . LYS B 1 311 ? 20.381 5.263 -57.872 1.00 55.54 303 LYS B CA 1
ATOM 4627 C C . LYS B 1 311 ? 21.521 4.251 -57.972 1.00 59.59 303 LYS B C 1
ATOM 4628 O O . LYS B 1 311 ? 21.610 3.527 -58.970 1.00 64.43 303 LYS B O 1
ATOM 4634 N N . MET B 1 312 ? 22.391 4.176 -56.955 1.00 56.54 304 MET B N 1
ATOM 4635 C CA . MET B 1 312 ? 23.445 3.158 -56.937 1.00 54.48 304 MET B CA 1
ATOM 4636 C C . MET B 1 312 ? 22.894 1.741 -56.878 1.00 55.96 304 MET B C 1
ATOM 4637 O O . MET B 1 312 ? 23.587 0.808 -57.306 1.00 53.10 304 MET B O 1
ATOM 4642 N N . GLY B 1 313 ? 21.679 1.560 -56.363 1.00 53.82 305 GLY B N 1
ATOM 4643 C CA . GLY B 1 313 ? 21.105 0.235 -56.253 1.00 55.21 305 GLY B CA 1
ATOM 4644 C C . GLY B 1 313 ? 20.439 -0.060 -54.919 1.00 48.69 305 GLY B C 1
ATOM 4645 O O . GLY B 1 313 ? 19.930 -1.165 -54.712 1.00 52.06 305 GLY B O 1
ATOM 4646 N N . ALA B 1 314 ? 20.442 0.900 -53.998 1.00 45.12 306 ALA B N 1
ATOM 4647 C CA . ALA B 1 314 ? 19.761 0.706 -52.722 1.00 43.05 306 ALA B CA 1
ATOM 4648 C C . ALA B 1 314 ? 18.248 0.782 -52.922 1.00 50.11 306 ALA B C 1
ATOM 4649 O O . ALA B 1 314 ? 17.727 1.783 -53.431 1.00 51.16 306 ALA B O 1
ATOM 4651 N N . SER B 1 315 ? 17.543 -0.278 -52.536 1.00 43.76 307 SER B N 1
ATOM 4652 C CA . SER B 1 315 ? 16.089 -0.206 -52.467 1.00 47.92 307 SER B CA 1
ATOM 4653 C C . SER B 1 315 ? 15.615 0.428 -51.163 1.00 53.78 307 SER B C 1
ATOM 4654 O O . SER B 1 315 ? 14.480 0.919 -51.094 1.00 54.14 307 SER B O 1
ATOM 4657 N N . LEU B 1 316 ? 16.452 0.420 -50.127 1.00 50.64 308 LEU B N 1
ATOM 4658 C CA . LEU B 1 316 ? 16.091 1.007 -48.844 1.00 45.52 308 LEU B CA 1
ATOM 4659 C C . LEU B 1 316 ? 17.338 1.603 -48.214 1.00 44.92 308 LEU B C 1
ATOM 4660 O O . LEU B 1 316 ? 18.469 1.202 -48.519 1.00 40.03 308 LEU B O 1
ATOM 4665 N N . LEU B 1 317 ? 17.103 2.538 -47.296 1.00 38.48 309 LEU B N 1
ATOM 4666 C CA . LEU B 1 317 ? 18.142 3.240 -46.565 1.00 39.36 309 LEU B CA 1
ATOM 4667 C C . LEU B 1 317 ? 17.921 3.063 -45.068 1.00 38.55 309 LEU B C 1
ATOM 4668 O O . LEU B 1 317 ? 16.814 2.760 -44.613 1.00 38.02 309 LEU B O 1
ATOM 4673 N N . GLN B 1 318 ? 18.984 3.263 -44.293 1.00 40.04 310 GLN B N 1
ATOM 4674 C CA . GLN B 1 318 ? 18.829 3.417 -42.852 1.00 43.51 310 GLN B CA 1
ATOM 4675 C C . GLN B 1 318 ? 19.729 4.539 -42.364 1.00 44.66 310 GLN B C 1
ATOM 4676 O O . GLN B 1 318 ? 20.758 4.847 -42.977 1.00 46.07 310 GLN B O 1
ATOM 4682 N N . ILE B 1 319 ? 19.335 5.136 -41.244 1.00 42.65 311 ILE B N 1
ATOM 4683 C CA . ILE B 1 319 ? 20.058 6.245 -40.633 1.00 43.16 311 ILE B CA 1
ATOM 4684 C C . ILE B 1 319 ? 20.081 6.049 -39.122 1.00 37.89 311 ILE B C 1
ATOM 4685 O O . ILE B 1 319 ? 19.094 5.604 -38.530 1.00 39.98 311 ILE B O 1
ATOM 4690 N N . TYR B 1 320 ? 21.214 6.371 -38.500 1.00 34.23 312 TYR B N 1
ATOM 4691 C CA . TYR B 1 320 ? 21.257 6.597 -37.060 1.00 38.69 312 TYR B CA 1
ATOM 4692 C C . TYR B 1 320 ? 21.775 7.994 -36.740 1.00 38.40 312 TYR B C 1
ATOM 4693 O O . TYR B 1 320 ? 21.046 8.805 -36.149 1.00 36.59 312 TYR B O 1
ATOM 4702 N N . SER B 1 321 ? 23.016 8.292 -37.120 1.00 39.60 313 SER B N 1
ATOM 4703 C CA . SER B 1 321 ? 23.707 9.479 -36.620 1.00 39.51 313 SER B CA 1
ATOM 4704 C C . SER B 1 321 ? 23.010 10.770 -37.032 1.00 33.45 313 SER B C 1
ATOM 4705 O O . SER B 1 321 ? 22.938 11.717 -36.242 1.00 36.95 313 SER B O 1
ATOM 4708 N N . ALA B 1 322 ? 22.510 10.845 -38.266 1.00 33.65 314 ALA B N 1
ATOM 4709 C CA . ALA B 1 322 ? 21.892 12.093 -38.711 1.00 34.26 314 ALA B CA 1
ATOM 4710 C C . ALA B 1 322 ? 20.597 12.388 -37.962 1.00 35.75 314 ALA B C 1
ATOM 4711 O O . ALA B 1 322 ? 20.164 13.543 -37.923 1.00 42.79 314 ALA B O 1
ATOM 4713 N N . PHE B 1 323 ? 19.980 11.373 -37.364 1.00 33.75 315 PHE B N 1
ATOM 4714 C CA . PHE B 1 323 ? 18.809 11.604 -36.517 1.00 36.48 315 PHE B CA 1
ATOM 4715 C C . PHE B 1 323 ? 19.200 12.326 -35.242 1.00 36.40 315 PHE B C 1
ATOM 4716 O O . PHE B 1 323 ? 18.427 13.143 -34.729 1.00 40.69 315 PHE B O 1
ATOM 4724 N N . ILE B 1 324 ? 20.399 12.050 -34.726 1.00 33.87 316 ILE B N 1
ATOM 4725 C CA . ILE B 1 324 ? 20.910 12.783 -33.573 1.00 39.93 316 ILE B CA 1
ATOM 4726 C C . ILE B 1 324 ? 21.187 14.241 -33.940 1.00 43.24 316 ILE B C 1
ATOM 4727 O O . ILE B 1 324 ? 20.852 15.159 -33.181 1.00 45.05 316 ILE B O 1
ATOM 4732 N N . TYR B 1 325 ? 21.821 14.477 -35.101 1.00 37.77 317 TYR B N 1
ATOM 4733 C CA . TYR B 1 325 ? 22.214 15.831 -35.474 1.00 41.89 317 TYR B CA 1
ATOM 4734 C C . TYR B 1 325 ? 21.066 16.640 -36.077 1.00 38.58 317 TYR B C 1
ATOM 4735 O O . TYR B 1 325 ? 21.057 17.863 -35.934 1.00 41.64 317 TYR B O 1
ATOM 4744 N N . ASN B 1 326 ? 20.089 16.003 -36.723 1.00 37.04 318 ASN B N 1
ATOM 4745 C CA . ASN B 1 326 ? 19.036 16.735 -37.423 1.00 42.67 318 ASN B CA 1
ATOM 4746 C C . ASN B 1 326 ? 17.739 16.825 -36.633 1.00 46.55 318 ASN B C 1
ATOM 4747 O O . ASN B 1 326 ? 17.029 17.823 -36.754 1.00 44.47 318 ASN B O 1
ATOM 4752 N N . GLY B 1 327 ? 17.416 15.814 -35.830 1.00 47.51 319 GLY B N 1
ATOM 4753 C CA . GLY B 1 327 ? 16.250 15.859 -34.980 1.00 44.76 319 GLY B CA 1
ATOM 4754 C C . GLY B 1 327 ? 15.002 15.370 -35.679 1.00 44.77 319 GLY B C 1
ATOM 4755 O O . GLY B 1 327 ? 15.052 14.701 -36.718 1.00 43.84 319 GLY B O 1
ATOM 4756 N N . PRO B 1 328 ? 13.846 15.718 -35.117 1.00 48.50 320 PRO B N 1
ATOM 4757 C CA . PRO B 1 328 ? 12.592 15.149 -35.629 1.00 47.03 320 PRO B CA 1
ATOM 4758 C C . PRO B 1 328 ? 12.261 15.545 -37.062 1.00 45.15 320 PRO B C 1
ATOM 4759 O O . PRO B 1 328 ? 11.563 14.785 -37.737 1.00 44.37 320 PRO B O 1
ATOM 4763 N N . ASN B 1 329 ? 12.726 16.698 -37.552 1.00 42.71 321 ASN B N 1
ATOM 4764 C CA . ASN B 1 329 ? 12.458 17.069 -38.941 1.00 46.35 321 ASN B CA 1
ATOM 4765 C C . ASN B 1 329 ? 13.266 16.251 -39.950 1.00 49.04 321 ASN B C 1
ATOM 4766 O O . ASN B 1 329 ? 13.171 16.528 -41.152 1.00 50.52 321 ASN B O 1
ATOM 4771 N N . LEU B 1 330 ? 14.046 15.262 -39.508 1.00 44.70 322 LEU B N 1
ATOM 4772 C CA . LEU B 1 330 ? 14.936 14.542 -40.419 1.00 41.69 322 LEU B CA 1
ATOM 4773 C C . LEU B 1 330 ? 14.166 13.894 -41.566 1.00 41.50 322 LEU B C 1
ATOM 4774 O O . LEU B 1 330 ? 14.500 14.087 -42.740 1.00 36.32 322 LEU B O 1
ATOM 4779 N N . CYS B 1 331 ? 13.142 13.099 -41.246 1.00 36.33 323 CYS B N 1
ATOM 4780 C CA . CYS B 1 331 ? 12.479 12.331 -42.297 1.00 41.40 323 CYS B CA 1
ATOM 4781 C C . CYS B 1 331 ? 11.705 13.242 -43.229 1.00 45.47 323 CYS B C 1
ATOM 4782 O O . CYS B 1 331 ? 11.713 13.051 -44.450 1.00 52.88 323 CYS B O 1
ATOM 4785 N N . GLN B 1 332 ? 11.051 14.252 -42.667 1.00 43.23 324 GLN B N 1
ATOM 4786 C CA . GLN B 1 332 ? 10.249 15.162 -43.472 1.00 50.82 324 GLN B CA 1
ATOM 4787 C C . GLN B 1 332 ? 11.111 15.905 -44.481 1.00 46.72 324 GLN B C 1
ATOM 4788 O O . GLN B 1 332 ? 10.741 16.032 -45.655 1.00 53.75 324 GLN B O 1
ATOM 4794 N N . ASN B 1 333 ? 12.271 16.385 -44.045 1.00 43.51 325 ASN B N 1
ATOM 4795 C CA . ASN B 1 333 ? 13.109 17.194 -44.923 1.00 49.58 325 ASN B CA 1
ATOM 4796 C C . ASN B 1 333 ? 13.714 16.352 -46.030 1.00 53.58 325 ASN B C 1
ATOM 4797 O O . ASN B 1 333 ? 13.689 16.746 -47.200 1.00 55.41 325 ASN B O 1
ATOM 4802 N N . ILE B 1 334 ? 14.220 15.171 -45.680 1.00 53.90 326 ILE B N 1
ATOM 4803 C CA . ILE B 1 334 ? 14.819 14.279 -46.668 1.00 51.58 326 ILE B CA 1
ATOM 4804 C C . ILE B 1 334 ? 13.781 13.820 -47.688 1.00 46.18 326 ILE B C 1
ATOM 4805 O O . ILE B 1 334 ? 14.017 13.868 -48.904 1.00 48.15 326 ILE B O 1
ATOM 4810 N N . LEU B 1 335 ? 12.613 13.376 -47.217 1.00 39.66 327 LEU B N 1
ATOM 4811 C CA . LEU B 1 335 ? 11.649 12.788 -48.148 1.00 49.28 327 LEU B CA 1
ATOM 4812 C C . LEU B 1 335 ? 11.008 13.842 -49.054 1.00 51.92 327 LEU B C 1
ATOM 4813 O O . LEU B 1 335 ? 10.709 13.557 -50.221 1.00 56.24 327 LEU B O 1
ATOM 4818 N N . LYS B 1 336 ? 10.764 15.054 -48.545 1.00 47.46 328 LYS B N 1
ATOM 4819 C CA . LYS B 1 336 ? 10.225 16.092 -49.423 1.00 57.72 328 LYS B CA 1
ATOM 4820 C C . LYS B 1 336 ? 11.221 16.427 -50.531 1.00 54.91 328 LYS B C 1
ATOM 4821 O O . LYS B 1 336 ? 10.866 16.457 -51.717 1.00 48.65 328 LYS B O 1
ATOM 4827 N N . ASP B 1 337 ? 12.487 16.642 -50.167 1.00 46.86 329 ASP B N 1
ATOM 4828 C CA . ASP B 1 337 ? 13.486 16.925 -51.191 1.00 52.44 329 ASP B CA 1
ATOM 4829 C C . ASP B 1 337 ? 13.722 15.712 -52.086 1.00 54.44 329 ASP B C 1
ATOM 4830 O O . ASP B 1 337 ? 13.963 15.865 -53.289 1.00 57.51 329 ASP B O 1
ATOM 4835 N N . LEU B 1 338 ? 13.603 14.504 -51.528 1.00 49.76 330 LEU B N 1
ATOM 4836 C CA . LEU B 1 338 ? 13.736 13.292 -52.327 1.00 44.82 330 LEU B CA 1
ATOM 4837 C C . LEU B 1 338 ? 12.669 13.221 -53.414 1.00 46.58 330 LEU B C 1
ATOM 4838 O O . LEU B 1 338 ? 12.948 12.796 -54.544 1.00 49.25 330 LEU B O 1
ATOM 4843 N N . VAL B 1 339 ? 11.440 13.618 -53.090 1.00 44.87 331 VAL B N 1
ATOM 4844 C CA . VAL B 1 339 ? 10.390 13.629 -54.097 1.00 52.12 331 VAL B CA 1
ATOM 4845 C C . VAL B 1 339 ? 10.736 14.613 -55.210 1.00 59.30 331 VAL B C 1
ATOM 4846 O O . VAL B 1 339 ? 10.615 14.290 -56.401 1.00 58.11 331 VAL B O 1
ATOM 4850 N N . LYS B 1 340 ? 11.214 15.809 -54.841 1.00 56.74 332 LYS B N 1
ATOM 4851 C CA . LYS B 1 340 ? 11.598 16.812 -55.833 1.00 58.34 332 LYS B CA 1
ATOM 4852 C C . LYS B 1 340 ? 12.681 16.292 -56.776 1.00 60.70 332 LYS B C 1
ATOM 4853 O O . LYS B 1 340 ? 12.627 16.542 -57.988 1.00 62.20 332 LYS B O 1
ATOM 4859 N N . LEU B 1 341 ? 13.683 15.585 -56.233 1.00 60.37 333 LEU B N 1
ATOM 4860 C CA . LEU B 1 341 ? 14.768 15.047 -57.054 1.00 59.92 333 LEU B CA 1
ATOM 4861 C C . LEU B 1 341 ? 14.264 14.007 -58.050 1.00 63.78 333 LEU B C 1
ATOM 4862 O O . LEU B 1 341 ? 14.745 13.947 -59.190 1.00 65.18 333 LEU B O 1
ATOM 4867 N N . LEU B 1 342 ? 13.328 13.154 -57.627 1.00 60.64 334 LEU B N 1
ATOM 4868 C CA . LEU B 1 342 ? 12.712 12.218 -58.558 1.00 58.98 334 LEU B CA 1
ATOM 4869 C C . LEU B 1 342 ? 12.035 12.959 -59.700 1.00 62.93 334 LEU B C 1
ATOM 4870 O O . LEU B 1 342 ? 12.161 12.578 -60.876 1.00 66.16 334 LEU B O 1
ATOM 4875 N N . GLN B 1 343 ? 11.318 14.031 -59.367 1.00 62.80 335 GLN B N 1
ATOM 4876 C CA . GLN B 1 343 ? 10.591 14.779 -60.377 1.00 65.69 335 GLN B CA 1
ATOM 4877 C C . GLN B 1 343 ? 11.555 15.468 -61.333 1.00 68.40 335 GLN B C 1
ATOM 4878 O O . GLN B 1 343 ? 11.353 15.439 -62.552 1.00 68.02 335 GLN B O 1
ATOM 4880 N N . LYS B 1 344 ? 12.615 16.085 -60.797 1.00 67.23 336 LYS B N 1
ATOM 4881 C CA . LYS B 1 344 ? 13.594 16.747 -61.655 1.00 69.76 336 LYS B CA 1
ATOM 4882 C C . LYS B 1 344 ? 14.154 15.784 -62.696 1.00 71.81 336 LYS B C 1
ATOM 4883 O O . LYS B 1 344 ? 14.409 16.176 -63.839 1.00 72.58 336 LYS B O 1
ATOM 4885 N N . ASP B 1 345 ? 14.329 14.513 -62.325 1.00 72.35 337 ASP B N 1
ATOM 4886 C CA . ASP B 1 345 ? 14.856 13.503 -63.230 1.00 79.54 337 ASP B CA 1
ATOM 4887 C C . ASP B 1 345 ? 13.780 12.764 -64.013 1.00 88.12 337 ASP B C 1
ATOM 4888 O O . ASP B 1 345 ? 14.122 11.941 -64.870 1.00 94.17 337 ASP B O 1
ATOM 4893 N N . GLY B 1 346 ? 12.503 13.020 -63.744 1.00 86.67 338 GLY B N 1
ATOM 4894 C CA . GLY B 1 346 ? 11.446 12.375 -64.497 1.00 78.06 338 GLY B CA 1
ATOM 4895 C C . GLY B 1 346 ? 11.162 10.937 -64.128 1.00 72.14 338 GLY B C 1
ATOM 4896 O O . GLY B 1 346 ? 10.650 10.190 -64.965 1.00 73.87 338 GLY B O 1
ATOM 4897 N N . PHE B 1 347 ? 11.483 10.518 -62.907 1.00 64.83 339 PHE B N 1
ATOM 4898 C CA . PHE B 1 347 ? 11.118 9.195 -62.416 1.00 72.50 339 PHE B CA 1
ATOM 4899 C C . PHE B 1 347 ? 9.709 9.237 -61.839 1.00 80.78 339 PHE B C 1
ATOM 4900 O O . PHE B 1 347 ? 9.380 10.144 -61.065 1.00 79.62 339 PHE B O 1
ATOM 4908 N N . LEU B 1 348 ? 8.880 8.257 -62.217 1.00 80.24 340 LEU B N 1
ATOM 4909 C CA . LEU B 1 348 ? 7.507 8.230 -61.720 1.00 81.08 340 LEU B CA 1
ATOM 4910 C C . LEU B 1 348 ? 7.465 8.020 -60.208 1.00 77.48 340 LEU B C 1
ATOM 4911 O O . LEU B 1 348 ? 6.629 8.613 -59.516 1.00 73.56 340 LEU B O 1
ATOM 4913 N N . SER B 1 349 ? 8.365 7.192 -59.677 1.00 70.79 341 SER B N 1
ATOM 4914 C CA . SER B 1 349 ? 8.419 6.896 -58.253 1.00 65.20 341 SER B CA 1
ATOM 4915 C C . SER B 1 349 ? 9.829 6.425 -57.919 1.00 66.81 341 SER B C 1
ATOM 4916 O O . SER B 1 349 ? 10.681 6.304 -58.804 1.00 68.15 341 SER B O 1
ATOM 4919 N N . VAL B 1 350 ? 10.079 6.166 -56.626 1.00 65.54 342 VAL B N 1
ATOM 4920 C CA . VAL B 1 350 ? 11.377 5.613 -56.238 1.00 59.01 342 VAL B CA 1
ATOM 4921 C C . VAL B 1 350 ? 11.629 4.294 -56.945 1.00 59.76 342 VAL B C 1
ATOM 4922 O O . VAL B 1 350 ? 12.784 3.942 -57.208 1.00 57.03 342 VAL B O 1
ATOM 4926 N N . LYS B 1 351 ? 10.565 3.547 -57.269 1.00 62.09 343 LYS B N 1
ATOM 4927 C CA . LYS B 1 351 ? 10.747 2.228 -57.862 1.00 66.89 343 LYS B CA 1
ATOM 4928 C C . LYS B 1 351 ? 11.522 2.311 -59.171 1.00 73.53 343 LYS B C 1
ATOM 4929 O O . LYS B 1 351 ? 12.328 1.426 -59.478 1.00 76.52 343 LYS B O 1
ATOM 4935 N N . GLU B 1 352 ? 11.313 3.380 -59.939 1.00 73.22 344 GLU B N 1
ATOM 4936 C CA . GLU B 1 352 ? 12.042 3.604 -61.182 1.00 70.39 344 GLU B CA 1
ATOM 4937 C C . GLU B 1 352 ? 13.403 4.269 -60.976 1.00 65.31 344 GLU B C 1
ATOM 4938 O O . GLU B 1 352 ? 14.159 4.402 -61.940 1.00 67.87 344 GLU B O 1
ATOM 4940 N N . ALA B 1 353 ? 13.747 4.682 -59.762 1.00 62.96 345 ALA B N 1
ATOM 4941 C CA . ALA B 1 353 ? 15.036 5.316 -59.515 1.00 64.15 345 ALA B CA 1
ATOM 4942 C C . ALA B 1 353 ? 16.118 4.349 -59.044 1.00 60.12 345 ALA B C 1
ATOM 4943 O O . ALA B 1 353 ? 17.285 4.750 -58.973 1.00 63.89 345 ALA B O 1
ATOM 4945 N N . ILE B 1 354 ? 15.775 3.096 -58.740 1.00 61.71 346 ILE B N 1
ATOM 4946 C CA . ILE B 1 354 ? 16.681 2.165 -58.057 1.00 69.47 346 ILE B CA 1
ATOM 4947 C C . ILE B 1 354 ? 17.691 1.528 -59.026 1.00 81.50 346 ILE B C 1
ATOM 4948 O O . ILE B 1 354 ? 18.474 0.655 -58.642 1.00 86.64 346 ILE B O 1
ATOM 4953 N N . GLY B 1 355 ? 17.746 1.997 -60.275 1.00 84.62 347 GLY B N 1
ATOM 4954 C CA . GLY B 1 355 ? 18.689 1.472 -61.243 1.00 89.71 347 GLY B CA 1
ATOM 4955 C C . GLY B 1 355 ? 19.903 2.358 -61.506 1.00 85.17 347 GLY B C 1
ATOM 4956 O O . GLY B 1 355 ? 19.847 3.573 -61.334 1.00 88.89 347 GLY B O 1
ATOM 4957 N N . ALA B 1 356 ? 20.991 1.723 -61.965 1.00 76.72 348 ALA B N 1
ATOM 4958 C CA . ALA B 1 356 ? 22.315 2.355 -62.140 1.00 74.89 348 ALA B CA 1
ATOM 4959 C C . ALA B 1 356 ? 22.251 3.776 -62.700 1.00 82.65 348 ALA B C 1
ATOM 4960 O O . ALA B 1 356 ? 22.452 4.750 -61.969 1.00 83.05 348 ALA B O 1
#

InterPro domains:
  IPR001295 Dihydroorotate dehydrogenase, conserved site [PS00911] (85-104)
  IPR001295 Dihydroorotate dehydrogenase, conserved site [PS00912] (286-306)
  IPR005719 Dihydroorotate dehydrogenase, class 2 [MF_00225] (2-330)
  IPR005719 Dihydroorotate dehydrogenase, class 2 [TIGR01036] (3-351)
  IPR005719 Dihydroorotate dehydrogenase, class 2 [cd04738] (7-330)
  IPR005720 Dihydroorotate dehydrogenase, catalytic [PF01180] (50-334)
  IPR012135 Dihydroorotate dehydrogenase, class 1/ 2 [PIRSF000164] (33-350)
  IPR013785 Aldolase-type TIM barrel [G3DSA:3.20.20.70] (1-351)
  IPR050074 Dihydroorotate dehydrogenase [PTHR48109] (6-349)

Solvent-accessible surface area: 28367 Å² total; per-residue (Å²): 182,51,66,67,71,52,161,123,20,39,90,47,64,11,18,66,5,27,57,96,43,13,136,106,11,106,83,43,0,134,33,72,132,69,7,65,89,18,81,92,58,71,18,50,92,37,105,16,1,87,25,68,15,63,82,29,118,4,52,6,4,1,0,2,4,15,12,5,2,23,29,1,25,5,1,57,0,0,10,4,21,4,3,0,1,1,1,0,0,6,0,0,43,112,66,32,126,15,75,92,127,94,19,16,46,44,20,85,94,63,59,0,9,3,41,38,15,33,53,28,6,157,2,0,77,34,0,12,156,29,18,83,162,24,40,130,33,180,16,10,1,0,0,0,0,0,53,5,83,151,15,67,98,79,56,7,57,45,17,23,18,38,0,0,82,75,0,49,140,4,10,48,4,0,0,1,26,88,99,41,98,69,7,75,35,5,0,48,36,0,96,93,71,18,106,52,14,0,5,0,13,5,37,9,55,58,71,79,119,77,2,52,51,23,0,69,27,0,24,139,14,19,8,42,0,0,1,0,3,50,34,5,122,73,57,104,30,102,113,7,76,85,101,50,11,5,8,16,5,99,46,3,24,65,39,0,89,127,13,0,47,18,0,11,181,36,7,88,123,130,20,25,1,2,0,9,7,11,3,17,72,3,65,18,0,12,22,0,0,78,53,2,0,18,2,1,1,4,44,6,8,20,36,12,50,2,27,60,0,2,29,84,5,0,92,64,0,11,124,55,1,131,93,70,66,54,83,2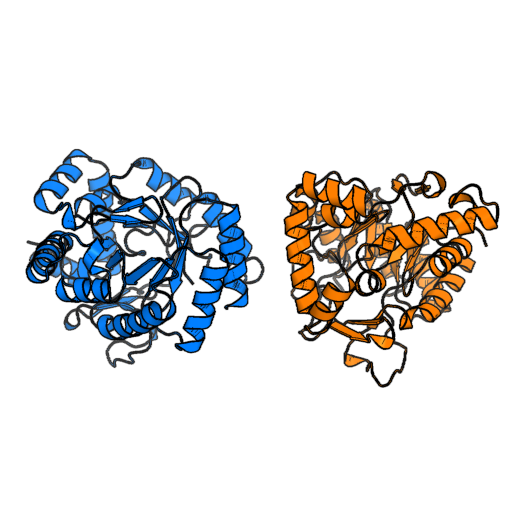0,2,121,90,0,18,38,137,172,49,74,125,71,58,156,123,20,37,87,48,66,11,9,58,4,36,80,98,42,14,41,107,10,122,101,37,1,69,30,75,130,75,8,62,93,18,90,95,114,61,15,43,92,32,104,87,1,87,24,75,13,63,81,33,114,6,56,6,5,0,0,0,4,14,15,5,1,28,29,1,29,5,4,62,0,0,13,3,18,5,4,0,1,0,1,0,0,6,0,0,33,100,45,30,125,17,75,88,112,98,18,18,46,46,20,73,153,63,53,0,10,2,47,35,21,31,73,32,7,137,4,0,91,78,0,17,61,30,16,85,179,38,43,134,32,90,12,12,0,0,0,0,0,1,56,4,81,134,19,137,95,101,126,9,65,62,21,20,26,37,0,2,95,77,0,46,139,4,12,46,5,0,0,1,23,68,98,61,50,76,60,7,63,39,8,0,64,36,0,100,92,83,20,164,26,13,0,6,2,14,0,36,1,48,64,134,90,80,59,6,51,109,7,0,84,18,0,34,83,10,16,8,44,0,0,1,0,3,49,33,3,125,56,52,113,30,100,101,5,69,85,101,47,13,4,5,16,5,93,46,4,20,60,68,0,83,114,17,0,52,63,0,11,93,54,15,79,146,61,20,25,1,2,0,9,8,9,5,14,69,6,53,21,0,10,74,0,2,63,49,1,0,21,3,1,1,5,50,6,6,18,36,10,55,2,30,69,2,2,37,84,5,0,86,63,0,22,134,55,1,70,89,80,66,62,75,18,3,130,58,0,18,40,136

Nearest PDB structures (foldseek):
  6b8s-assembly1_A  TM=1.003E+00  e=2.891E-71  Helicobacter pylori G27
  6b8s-assembly2_B  TM=1.002E+00  e=8.187E-68  Helicobacter pylori G27
  8ofw-assembly2_B  TM=9.423E-01  e=2.140E-32  Mycobacterium tuberculosis
  1uuo-assembly1_A  TM=8.682E-01  e=9.178E-32  Rattus rattus
  1uum-assembly2_B  TM=8.615E-01  e=3.706E-31  Rattus rattus

Organism: Helicobacter pylori (strain G27) (NCBI:txid563041)

Radius of gyration: 31.53 Å; Cα contacts (8 Å, |Δi|>4): 1366; chains: 2; bounding box: 58×48×98 Å

Foldseek 3Di:
DVVVVLVVQVVDQVVVSLVVVVVVLLVCLVDLVSLLVLLVVQADFDCQQWDQDQNFIQRHQEEADEDSAAQQQRQSNVVSLYGSEYEYHQAFQAADQFDDPPFKADPVVLLKIFGRRGGHYHHLLRSQVNNVVRDDHPHFYEYEYEFHPPCDPVCRLVRLVNSCLSCQPDTQEYEYEDPLVVLLVSLLSVVVRHVGAYEYEEALPDDLVRVCSNVVSNLVSPHAEYEDYDFDQPPCDPVDHCVSHGMFAQVFLPSLVVSLLSVCVRDLVRHAYEGEGHDQAQVSVLVSQLSQHPHYHYHSNCSVPPSNRNVRNVVVNVVVCVVPPHPHSVVNSHD/DVVVVLVVLVVDQVVVSLVVVVVVLLVCLVDPVSLQVLLVVQADADCLQWDQAQNFIQRHQEEADEDSAAQLRRQSSVVSLHGSEYEYHQAFQAADQFDDPPFKDDPVVLLKIFGRGGGHYHHLQSSQVNQVVRDDHPHFYEYEYEYDPPDDPVCRLVRLVSSCVSCAPGTQEYEYEAPDLVVLLVNLLVVVVPHPHAYEYEEALPDDLVVVCSSVVSNLVSPHAEYEDYDFDLDDPDPVHHSVNHGMFAQVFLVSLVVNLLSVCVRDLVRHAYEGEGHDQAQVSVLVSQLSQHPHYHYHSNCSVPPSNRNVRNVVVNVVVCVVVVHSHSVRRNHD

CATH classification: 3.20.20.70

B-factor: mean 57.85, std 16.8, range [21.02, 128.85]

Secondary structure (DSSP, 8-state):
-HHHHHHHHHHS-HHHHHHHHHHHHHHHHT-HHHHHHHHHHH----GGG-EEETTEEESSSEEEPTTSSTTS-SHHHHHHTT-SEEEEEEE-SS-B--SPSP-EEEETTTTEEEE-----B--HHHHHHHHHHH-S-SS-EEEEE---TTS-SSTTHHHHHHHHHHTTTS-SEEEEE--HHHHHHHHHHHHTT--S-EEEEE-S-S-HHHHHHHHHHHHHTT--EEEE---B-----TTS-GGG-EEEEGGGHHHHHHHHHHHHHHHGGGSEEEEESS--SHHHHHHHHHHT-SEEEESHHHHHH-TTHHHHHHHHHHHHHHTTT-SSHHHHT--/-HHHHHHHHHTS-HHHHHHHHHHHHHHHHT-HHHHHHHHHHH----GGG-EEETTEEESSSEEE-TTSSTTS-SHHHHHHTT-SEEEEEEE-SS-B--SPSP-EEEETTTTEEEE-----B-HHHHHHHHHHHSPSPSS-EEEEE---TT--GGGHHHHHHHHHHHTTTS-SEEEEE---HHHHHHHHHHHHTT--S-EEEEE-S-S-HHHHHHHHHHHHHHT--EEEE---BS----TTS-GGG-EEEEGGGHHHHHHHHHHHHHHHTTTSEEEEESS--SHHHHHHHHHHT-SEEEESHHHHHH-TTHHHHHHHHHHHHHHHHT-SSGGGGS--

Sequence (671 aa):
LYPLVKKYLFSLDAEDAHEKVCKILRTLSKSSFLCSLIHSQWGYKNPKLENEILGLNFPNPLGLAAGFDKNASMLRALIAFGFGYLEAGTLTNEAQVGNERPRLFRHIEEESLQNAMGFNNYGAVLGARSFNRFAPYKTPIGINLGKNKHIEQAHALEDYKAVLNQCLNIGDYYTFNLNKAFVNELFCMAKEMTHKPLFLKIAPDLEIDDMLEIVNSAIEAGAHGIIATNTTIDKSLVFAPKEMGGLSGKCLTKKSREVFKELAKAFFNNKSVLVSVGGISDAKEAYERIKMGASLLQIYSAFIYNGPNLCQNILKDLVKLLQKDGFLSVKEAIGALYPLVKKYLFSLDAEDAHEKVCKILRTLSKSSFLCSLIHSQWGYKNPKLENEILGLNFPNPLGLAAGFDKNASMLRALIAFGFGYLEAGTLTNEAQVGNERPRLFRHIEEESLQNAMGFNNYGAVLGARSFNRFAPYKTPIGINLGKNKHIEQAHALEDYKAVLNQCLNIGDYYTFNLQNKAFVNELFCMAKEMTHKPLFLKIAPDLEIDDMLEIVNSAIEAGAHGIIATNTTIDKSLVFAPKEMGGLSGKCLTKKSREVFKELAKAFFNKSVLVSVGGISDAKEAYERIKMGASLLQIYSAFIYNGPNLCQNILKDLVKLLQKDGFLSVKEAIGA